Protein AF-0000000067177480 (afdb_homodimer)

Secondary structure (DSSP, 8-state):
--EEEEEEEE-----TT-HHHHHHHHHHHHHHS---SSEEEE--TTTTT-S--SSHHHHHHT-B-TT-HHHHGGGGGS-TTEEEEEEEEEEETTEEEEEEEEEETTEEEEEEE-SS--TTGGGT-B--SSSSEEEE-SS-EEEE--GGGGGSTHHHHHHHHTT-SEEEEEE-PBP----TTPPPHHHHHHHHHHHHHT-EEEEEE--SEETTEEB----EEE-TTS-EEE---TT--EEEEEEEE-S--EETTTEETTTT--GGG-GGGGS----------/--EEEEEEEE-----TT-HHHHHHHHHHHHHHS---SSEEEE--TTTTT-S--SSHHHHHHT-B-TT-HHHHGGGGGS-TTEEEEEEEEEEETTEEEEEEEEEETTEEEEEEE-SS--TTGGGT-B--SSSSEEEE-SS-EEEE--GGGGGSTHHHHHHHHTT-SEEEEEE-PBP----TTPPPHHHHHHHHHHHHHT-EEEEEE--SEETTEEB----EEE-TTS-EEE---TT--EEEEEEEE-S--EETTTEETTTT--GGG-GGGTS----------

Radius of gyration: 24.63 Å; Cα contacts (8 Å, |Δi|>4): 1461; chains: 2; bounding box: 53×72×57 Å

pLDDT: mean 94.98, std 11.61, range [26.42, 99.0]

Sequence (562 aa):
MNRKLRVSAVTPDIVIGDLDGNLARLHNALRAIEWTGPYLAVLPELATSGYVFTDIDEARALSLRADDARLTALADDVPADCVAVVGFAEVDGDTLYNSAIVIGDGKVVGTYRKAHLWAAEPEIFATGVEAGTVIDTAICRLGVAICYDNEFPELPRRLALRGAEVLALPVNWPLVDRPEGEHAPETIQAMAAARSSQLATVIADRRGTERGVRWTGGTAVIGPDGWIKATPQGDETIATAVLDLTDSKAIGDRNDALADRRPDLYRDLVESGEAATDIPDMNRKLRVSAVTPDIVIGDLDGNLARLHNALRAIEWTGPYLAVLPELATSGYVFTDIDEARALSLRADDARLTALADDVPADCVAVVGFAEVDGDTLYNSAIVIGDGKVVGTYRKAHLWAAEPEIFATGVEAGTVIDTAICRLGVAICYDNEFPELPRRLALRGAEVLALPVNWPLVDRPEGEHAPETIQAMAAARSSQLATVIADRRGTERGVRWTGGTAVIGPDGWIKATPQGDETIATAVLDLTDSKAIGDRNDALADRRPDLYRDLVESGEAATDIPD

Organism: Mycolicibacterium smegmatis (strain ATCC 700084 / mc(2)155) (NCBI:txid246196)

InterPro domains:
  IPR003010 Carbon-nitrogen hydrolase [PF00795] (6-248)
  IPR003010 Carbon-nitrogen hydrolase [PS50263] (5-245)
  IPR036526 Carbon-nitrogen hydrolase superfamily [G3DSA:3.60.110.10] (1-278)
  IPR036526 Carbon-nitrogen hydrolase superfamily [SSF56317] (3-270)
  IPR050345 Aliphatic Amidase/Beta-Ureidopropionase [PTHR43674] (3-270)

Nearest PDB structures (foldseek):
  6ypa-assembly2_C  TM=8.976E-01  e=5.513E-24  Pyrococcus horikoshii
  3iw3-assembly1_B  TM=8.798E-01  e=5.513E-24  Pyrococcus abyssi GE5
  1j31-assembly2_D  TM=8.747E-01  e=1.300E-23  Pyrococcus horikoshii OT3
  6led-assembly1_B  TM=7.949E-01  e=3.321E-20  Nitratireductor indicus C115
  6lcg-assembly1_B  TM=7.984E-01  e=5.101E-20  Nitratireductor indicus C115

Structure (mmCIF, N/CA/C/O backbone):
data_AF-0000000067177480-model_v1
#
loop_
_entity.id
_entity.type
_entity.pdbx_description
1 polymer 'Hydrolase, carbon-nitrogen family protein'
#
loop_
_atom_site.group_PDB
_atom_site.id
_atom_site.type_symbol
_atom_site.label_atom_id
_atom_site.label_alt_id
_atom_site.label_comp_id
_atom_site.label_asym_id
_atom_site.label_entity_id
_atom_site.label_seq_id
_atom_site.pdbx_PDB_ins_code
_atom_site.Cartn_x
_atom_site.Cartn_y
_atom_site.Cartn_z
_atom_site.occupancy
_atom_site.B_iso_or_equiv
_atom_site.auth_seq_id
_atom_site.auth_comp_id
_atom_site.auth_asym_id
_atom_site.auth_atom_id
_atom_site.pdbx_PDB_model_num
ATOM 1 N N . MET A 1 1 ? 25.984 11.664 -2.402 1 50.59 1 MET A N 1
ATOM 2 C CA . MET A 1 1 ? 26.297 11.68 -0.979 1 50.59 1 MET A CA 1
ATOM 3 C C . MET A 1 1 ? 25.047 11.562 -0.13 1 50.59 1 MET A C 1
ATOM 5 O O . MET A 1 1 ? 24 12.109 -0.489 1 50.59 1 MET A O 1
ATOM 9 N N . ASN A 1 2 ? 25.031 10.539 0.769 1 66.81 2 ASN A N 1
ATOM 10 C CA . ASN A 1 2 ? 23.922 10.336 1.699 1 66.81 2 ASN A CA 1
ATOM 11 C C . ASN A 1 2 ? 23.781 11.5 2.676 1 66.81 2 ASN A C 1
ATOM 13 O O . ASN A 1 2 ? 24.781 11.945 3.254 1 66.81 2 ASN A O 1
ATOM 17 N N . ARG A 1 3 ? 22.656 12.312 2.486 1 89.25 3 ARG A N 1
ATOM 18 C CA . ARG A 1 3 ? 22.344 13.391 3.414 1 89.25 3 ARG A CA 1
ATOM 19 C C . ARG A 1 3 ? 21.5 12.883 4.578 1 89.25 3 ARG A C 1
ATOM 21 O O . ARG A 1 3 ? 20.656 11.992 4.398 1 89.25 3 ARG A O 1
ATOM 28 N N . LYS A 1 4 ? 21.922 13.391 5.762 1 94.81 4 LYS A N 1
ATOM 29 C CA . LYS A 1 4 ? 21.141 13.047 6.949 1 94.81 4 LYS A CA 1
ATOM 30 C C . LYS A 1 4 ? 20.141 14.148 7.285 1 94.81 4 LYS A C 1
ATOM 32 O O . LYS A 1 4 ? 20.438 15.336 7.129 1 94.81 4 LYS A O 1
ATOM 37 N N . LEU A 1 5 ? 19 13.758 7.688 1 97.31 5 LEU A N 1
ATOM 38 C CA . LEU A 1 5 ? 17.953 14.68 8.086 1 97.31 5 LEU A CA 1
ATOM 39 C C . LEU A 1 5 ? 17.297 14.234 9.383 1 97.31 5 LEU A C 1
ATOM 41 O O . LEU A 1 5 ? 16.797 13.109 9.477 1 97.31 5 LEU A O 1
ATOM 45 N N . ARG A 1 6 ? 17.406 15.055 10.391 1 97.75 6 ARG A N 1
ATOM 46 C CA . ARG A 1 6 ? 16.641 14.789 11.602 1 97.75 6 ARG A CA 1
ATOM 47 C C . ARG A 1 6 ? 15.18 15.172 11.43 1 97.75 6 ARG A C 1
ATOM 49 O O . ARG A 1 6 ? 14.875 16.234 10.875 1 97.75 6 ARG A O 1
ATOM 56 N N . VAL A 1 7 ? 14.281 14.273 11.82 1 98.56 7 VAL A N 1
ATOM 57 C CA . VAL A 1 7 ? 12.859 14.539 11.688 1 98.56 7 VAL A CA 1
ATOM 58 C C . VAL A 1 7 ? 12.141 14.242 13 1 98.56 7 VAL A C 1
ATOM 60 O O . VAL A 1 7 ? 12.547 13.344 13.742 1 98.56 7 VAL A O 1
ATOM 63 N N . SER A 1 8 ? 11.109 15 13.266 1 98.56 8 SER A N 1
ATOM 64 C CA . SER A 1 8 ? 10.25 14.75 14.422 1 98.56 8 SER A CA 1
ATOM 65 C C . SER A 1 8 ? 8.781 14.852 14.055 1 98.56 8 SER A C 1
ATOM 67 O O . SER A 1 8 ? 8.383 15.75 13.305 1 98.56 8 SER A O 1
ATOM 69 N N . ALA A 1 9 ? 7.988 13.922 14.469 1 98.81 9 ALA A N 1
ATOM 70 C CA . ALA A 1 9 ? 6.539 14.062 14.57 1 98.81 9 ALA A CA 1
ATOM 71 C C . ALA A 1 9 ? 6.137 14.531 15.969 1 98.81 9 ALA A C 1
ATOM 73 O O . ALA A 1 9 ? 6.418 13.859 16.969 1 98.81 9 ALA A O 1
ATOM 74 N N . VAL A 1 10 ? 5.512 15.688 16.031 1 97.81 10 VAL A N 1
ATOM 75 C CA . VAL A 1 10 ? 5.176 16.328 17.297 1 97.81 10 VAL A CA 1
ATOM 76 C C . VAL A 1 10 ? 3.66 16.422 17.453 1 97.81 10 VAL A C 1
ATOM 78 O O . VAL A 1 10 ? 2.969 16.922 16.562 1 97.81 10 VAL A O 1
ATOM 81 N N . THR A 1 11 ? 3.156 15.953 18.547 1 97 11 THR A N 1
ATOM 82 C CA . THR A 1 11 ? 1.706 15.867 18.688 1 97 11 THR A CA 1
ATOM 83 C C . THR A 1 11 ? 1.239 16.578 19.953 1 97 11 THR A C 1
ATOM 85 O O . THR A 1 11 ? 0.874 15.93 20.938 1 97 11 THR A O 1
ATOM 88 N N . PRO A 1 12 ? 1.164 17.859 19.953 1 96.94 12 PRO A N 1
ATOM 89 C CA . PRO A 1 12 ? 0.61 18.594 21.094 1 96.94 12 PRO A CA 1
ATOM 90 C C . PRO A 1 12 ? -0.868 18.281 21.328 1 96.94 12 PRO A C 1
ATOM 92 O O . PRO A 1 12 ? -1.521 17.688 20.484 1 96.94 12 PRO A O 1
ATOM 95 N N . ASP A 1 13 ? -1.329 18.734 22.516 1 96.75 13 ASP A N 1
ATOM 96 C CA . ASP A 1 13 ? -2.766 18.641 22.766 1 96.75 13 ASP A CA 1
ATOM 97 C C . ASP A 1 13 ? -3.533 19.609 21.859 1 96.75 13 ASP A C 1
ATOM 99 O O . ASP A 1 13 ? -3.094 20.734 21.641 1 96.75 13 ASP A O 1
ATOM 103 N N . ILE A 1 14 ? -4.578 19.156 21.312 1 98.31 14 ILE A N 1
ATOM 104 C CA . ILE A 1 14 ? -5.465 19.969 20.484 1 98.31 14 ILE A CA 1
ATOM 105 C C . ILE A 1 14 ? -6.871 19.953 21.078 1 98.31 14 ILE A C 1
ATOM 107 O O . ILE A 1 14 ? -7.418 18.906 21.391 1 98.31 14 ILE A O 1
ATOM 111 N N . VAL A 1 15 ? -7.422 21.156 21.25 1 98.44 15 VAL A N 1
ATOM 112 C CA . VAL A 1 15 ? -8.734 21.297 21.875 1 98.44 15 VAL A CA 1
ATOM 113 C C . VAL A 1 15 ? -9.711 21.922 20.875 1 98.44 15 VAL A C 1
ATOM 115 O O . VAL A 1 15 ? -9.531 23.062 20.453 1 98.44 15 VAL A O 1
ATOM 118 N N . ILE A 1 16 ? -10.742 21.172 20.516 1 98.5 16 ILE A N 1
ATOM 119 C CA . ILE A 1 16 ? -11.742 21.656 19.562 1 98.5 16 ILE A CA 1
ATOM 120 C C . ILE A 1 16 ? -12.375 22.938 20.078 1 98.5 16 ILE A C 1
ATOM 122 O O . ILE A 1 16 ? -12.766 23.016 21.25 1 98.5 16 ILE A O 1
ATOM 126 N N . GLY A 1 17 ? -12.367 23.938 19.219 1 97 17 GLY A N 1
ATOM 127 C CA . GLY A 1 17 ? -13.047 25.172 19.547 1 97 17 GLY A CA 1
ATOM 128 C C . GLY A 1 17 ? -12.125 26.219 20.156 1 97 17 GLY A C 1
ATOM 129 O O . GLY A 1 17 ? -12.508 27.375 20.328 1 97 17 GLY A O 1
ATOM 130 N N . ASP A 1 18 ? -10.945 25.859 20.469 1 98.44 18 ASP A N 1
ATOM 131 C CA . ASP A 1 18 ? -10.016 26.734 21.172 1 98.44 18 ASP A CA 1
ATOM 132 C C . ASP A 1 18 ? -8.898 27.188 20.234 1 98.44 18 ASP A C 1
ATOM 134 O O . ASP A 1 18 ? -7.723 26.891 20.469 1 98.44 18 ASP A O 1
ATOM 138 N N . LEU A 1 19 ? -9.234 28.016 19.266 1 98.75 19 LEU A N 1
ATOM 139 C CA . LEU A 1 19 ? -8.297 28.469 18.25 1 98.75 19 LEU A CA 1
ATOM 140 C C . LEU A 1 19 ? -7.07 29.109 18.875 1 98.75 19 LEU A C 1
ATOM 142 O O . LEU A 1 19 ? -5.938 28.703 18.609 1 98.75 19 LEU A O 1
ATOM 146 N N . ASP A 1 20 ? -7.293 30.078 19.75 1 98.69 20 ASP A N 1
ATOM 147 C CA . ASP A 1 20 ? -6.184 30.797 20.359 1 98.69 20 ASP A CA 1
ATOM 148 C C . ASP A 1 20 ? -5.32 29.875 21.219 1 98.69 20 ASP A C 1
ATOM 150 O O . ASP A 1 20 ? -4.09 29.938 21.172 1 98.69 20 ASP A O 1
ATOM 154 N N . GLY A 1 21 ? -5.957 29.047 21.984 1 98.81 21 GLY A N 1
ATOM 155 C CA . GLY A 1 21 ? -5.223 28.094 22.797 1 98.81 21 GLY A CA 1
ATOM 156 C C . GLY A 1 21 ? -4.414 27.109 21.969 1 98.81 21 GLY A C 1
ATOM 157 O O . GLY A 1 21 ? -3.283 26.781 22.328 1 98.81 21 GLY A O 1
ATOM 158 N N . ASN A 1 22 ? -4.988 26.609 20.922 1 98.88 22 ASN A N 1
ATOM 159 C CA . ASN A 1 22 ? -4.273 25.688 20.047 1 98.88 22 ASN A CA 1
ATOM 160 C C . ASN A 1 22 ? -3.064 26.359 19.391 1 98.88 22 ASN A C 1
ATOM 162 O O . ASN A 1 22 ? -1.988 25.766 19.312 1 98.88 22 ASN A O 1
ATOM 166 N N . LEU A 1 23 ? -3.232 27.594 18.938 1 98.88 23 LEU A N 1
ATOM 167 C CA . LEU A 1 23 ? -2.102 28.328 18.375 1 98.88 23 LEU A CA 1
ATOM 168 C C . LEU A 1 23 ? -0.987 28.484 19.406 1 98.88 23 LEU A C 1
ATOM 170 O O . LEU A 1 23 ? 0.191 28.312 19.078 1 98.88 23 LEU A O 1
ATOM 174 N N . ALA A 1 24 ? -1.373 28.781 20.594 1 98.81 24 ALA A N 1
ATOM 175 C CA . ALA A 1 24 ? -0.384 28.891 21.672 1 98.81 24 ALA A CA 1
ATOM 176 C C . ALA A 1 24 ? 0.338 27.562 21.891 1 98.81 24 ALA A C 1
ATOM 178 O O . ALA A 1 24 ? 1.561 27.547 22.047 1 98.81 24 ALA A O 1
ATOM 179 N N . ARG A 1 25 ? -0.36 26.484 21.906 1 98.69 25 ARG A N 1
ATOM 180 C CA . ARG A 1 25 ? 0.229 25.156 22.109 1 98.69 25 ARG A CA 1
ATOM 181 C C . ARG A 1 25 ? 1.143 24.797 20.953 1 98.69 25 ARG A C 1
ATOM 183 O O . ARG A 1 25 ? 2.158 24.125 21.141 1 98.69 25 ARG A O 1
ATOM 190 N N . LEU A 1 26 ? 0.777 25.234 19.766 1 98.75 26 LEU A N 1
ATOM 191 C CA . LEU A 1 26 ? 1.632 25 18.594 1 98.75 26 LEU A CA 1
ATOM 192 C C . LEU A 1 26 ? 2.939 25.781 18.734 1 98.75 26 LEU A C 1
ATOM 194 O O . LEU A 1 26 ? 4.016 25.234 18.484 1 98.75 26 LEU A O 1
ATOM 198 N N . HIS A 1 27 ? 2.809 27.047 19.125 1 98.75 27 HIS A N 1
ATOM 199 C CA . HIS A 1 27 ? 4.016 27.828 19.391 1 98.75 27 HIS A CA 1
ATOM 200 C C . HIS A 1 27 ? 4.902 27.125 20.422 1 98.75 27 HIS A C 1
ATOM 202 O O . HIS A 1 27 ? 6.105 26.969 20.203 1 98.75 27 HIS A O 1
ATOM 208 N N . ASN A 1 28 ? 4.297 26.719 21.5 1 98.5 28 ASN A N 1
ATOM 209 C CA . ASN A 1 28 ? 5.039 26.062 22.578 1 98.5 28 ASN A CA 1
ATOM 210 C C . ASN A 1 28 ? 5.703 24.781 22.094 1 98.5 28 ASN A C 1
ATOM 212 O O . ASN A 1 28 ? 6.852 24.5 22.438 1 98.5 28 ASN A O 1
ATOM 216 N N . ALA A 1 29 ? 5.027 23.969 21.344 1 98.19 29 ALA A N 1
ATOM 217 C CA . ALA A 1 29 ? 5.559 22.719 20.812 1 98.19 29 ALA A CA 1
ATOM 218 C C . ALA A 1 29 ? 6.777 22.969 19.922 1 98.19 29 ALA A C 1
ATOM 220 O O . ALA A 1 29 ? 7.789 22.266 20.047 1 98.19 29 ALA A O 1
ATOM 221 N N . LEU A 1 30 ? 6.668 23.938 19.047 1 98.06 30 LEU A N 1
ATOM 222 C CA . LEU A 1 30 ? 7.77 24.25 18.141 1 98.06 30 LEU A CA 1
ATOM 223 C C . LEU A 1 30 ? 8.969 24.797 18.922 1 98.06 30 LEU A C 1
ATOM 225 O O . LEU A 1 30 ? 10.109 24.438 18.625 1 98.06 30 LEU A O 1
ATOM 229 N N . ARG A 1 31 ? 8.688 25.625 19.922 1 97.44 31 ARG A N 1
ATOM 230 C CA . ARG A 1 31 ? 9.758 26.219 20.719 1 97.44 31 ARG A CA 1
ATOM 231 C C . ARG A 1 31 ? 10.469 25.156 21.547 1 97.44 31 ARG A C 1
ATOM 233 O O . ARG A 1 31 ? 11.648 25.297 21.875 1 97.44 31 ARG A O 1
ATOM 240 N N . ALA A 1 32 ? 9.766 24.109 21.891 1 96.25 32 ALA A N 1
ATOM 241 C CA . ALA A 1 32 ? 10.312 23.062 22.75 1 96.25 32 ALA A CA 1
ATOM 242 C C . ALA A 1 32 ? 11.25 22.141 21.969 1 96.25 32 ALA A C 1
ATOM 244 O O . ALA A 1 32 ? 12 21.359 22.562 1 96.25 32 ALA A O 1
ATOM 245 N N . ILE A 1 33 ? 11.164 22.141 20.641 1 96.19 33 ILE A N 1
ATOM 246 C CA . ILE A 1 33 ? 12.055 21.344 19.812 1 96.19 33 ILE A CA 1
ATOM 247 C C . ILE A 1 33 ? 13.484 21.859 19.938 1 96.19 33 ILE A C 1
ATOM 249 O O . ILE A 1 33 ? 13.711 23.078 19.875 1 96.19 33 ILE A O 1
ATOM 253 N N . GLU A 1 34 ? 14.477 20.984 20.203 1 94.38 34 GLU A N 1
ATOM 254 C CA . GLU A 1 34 ? 15.891 21.344 20.094 1 94.38 34 GLU A CA 1
ATOM 255 C C . GLU A 1 34 ? 16.359 21.281 18.641 1 94.38 34 GLU A C 1
ATOM 257 O O . GLU A 1 34 ? 16.953 20.281 18.219 1 94.38 34 GLU A O 1
ATOM 262 N N . TRP A 1 35 ? 16.172 22.406 18.062 1 94.06 35 TRP A N 1
ATOM 263 C CA . TRP A 1 35 ? 16.469 22.484 16.625 1 94.06 35 TRP A CA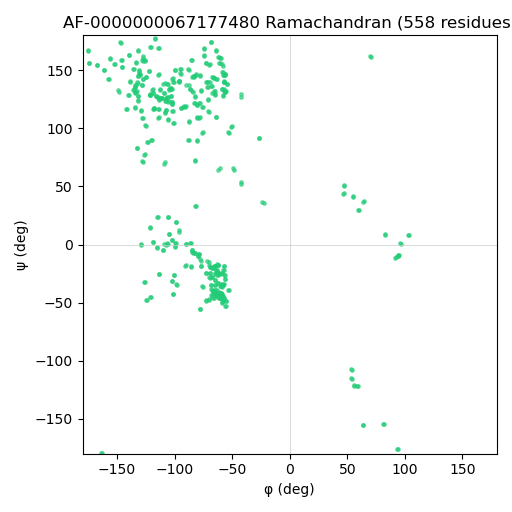 1
ATOM 264 C C . TRP A 1 35 ? 17.969 22.391 16.375 1 94.06 35 TRP A C 1
ATOM 266 O O . TRP A 1 35 ? 18.75 23.172 16.922 1 94.06 35 TRP A O 1
ATOM 276 N N . THR A 1 36 ? 18.516 21.359 15.727 1 88.94 36 THR A N 1
ATOM 277 C CA . THR A 1 36 ? 19.875 21.234 15.211 1 88.94 36 THR A CA 1
ATOM 278 C C . THR A 1 36 ? 19.859 20.922 13.719 1 88.94 36 THR A C 1
ATOM 280 O O . THR A 1 36 ? 19.688 19.766 13.32 1 88.94 36 THR A O 1
ATOM 283 N N . GLY A 1 37 ? 19.828 21.875 12.891 1 78.62 37 GLY A N 1
ATOM 284 C CA . GLY A 1 37 ? 19.609 21.734 11.461 1 78.62 37 GLY A CA 1
ATOM 285 C C . GLY A 1 37 ? 20.641 20.859 10.781 1 78.62 37 GLY A C 1
ATOM 286 O O . GLY A 1 37 ? 21.75 20.719 11.281 1 78.62 37 GLY A O 1
ATOM 287 N N . PRO A 1 38 ? 20.078 20.375 9.703 1 93.62 38 PRO A N 1
ATOM 288 C CA . PRO A 1 38 ? 18.766 20.391 9.062 1 93.62 38 PRO A CA 1
ATOM 289 C C . PRO A 1 38 ? 17.719 19.594 9.82 1 93.62 38 PRO A C 1
ATOM 291 O O . PRO A 1 38 ? 18.016 18.531 10.367 1 93.62 38 PRO A O 1
ATOM 294 N N . TYR A 1 39 ? 16.469 20.062 9.922 1 97.19 39 TYR A N 1
ATOM 295 C CA . TYR A 1 39 ? 15.461 19.469 10.789 1 97.19 39 TYR A CA 1
ATOM 296 C C . TYR A 1 39 ? 14.07 19.641 10.195 1 97.19 39 TYR A C 1
ATOM 298 O O . TYR A 1 39 ? 13.742 20.703 9.664 1 97.19 39 TYR A O 1
ATOM 306 N N . LEU A 1 40 ? 13.266 18.516 10.172 1 98.75 40 LEU A N 1
ATOM 307 C CA . LEU A 1 40 ? 11.859 18.547 9.797 1 98.75 40 LEU A CA 1
ATOM 308 C C . LEU A 1 40 ? 10.969 18.203 10.992 1 98.75 40 LEU A C 1
ATOM 310 O O . LEU A 1 40 ? 11.164 17.172 11.641 1 98.75 40 LEU A O 1
ATOM 314 N N . ALA A 1 41 ? 10.047 19.078 11.312 1 98.88 41 ALA A N 1
ATOM 315 C CA . ALA A 1 41 ? 9 18.781 12.289 1 98.88 41 ALA A CA 1
ATOM 316 C C . ALA A 1 41 ? 7.629 18.719 11.617 1 98.88 41 ALA A C 1
ATOM 318 O O . ALA A 1 41 ? 7.289 19.578 10.797 1 98.88 41 ALA A O 1
ATOM 319 N N . VAL A 1 42 ? 6.867 17.703 11.914 1 98.94 42 VAL A N 1
ATOM 320 C CA . VAL A 1 42 ? 5.512 17.547 11.398 1 98.94 42 VAL A CA 1
ATOM 321 C C . VAL A 1 42 ? 4.516 17.531 12.555 1 98.94 42 VAL A C 1
ATOM 323 O O . VAL A 1 42 ? 4.734 16.859 13.562 1 98.94 42 VAL A O 1
ATOM 326 N N . LEU A 1 43 ? 3.492 18.312 12.477 1 98.94 43 LEU A N 1
ATOM 327 C CA . LEU A 1 43 ? 2.42 18.391 13.469 1 98.94 43 LEU A CA 1
ATOM 328 C C . LEU A 1 43 ? 1.106 17.891 12.875 1 98.94 43 LEU A C 1
ATOM 330 O O . LEU A 1 43 ? 0.994 17.703 11.664 1 98.94 43 LEU A O 1
ATOM 334 N N . PRO A 1 44 ? 0.039 17.672 13.656 1 98.88 44 PRO A N 1
ATOM 335 C CA . PRO A 1 44 ? -1.153 16.938 13.227 1 98.88 44 PRO A CA 1
ATOM 336 C C . PRO A 1 44 ? -2.039 17.75 12.281 1 98.88 44 PRO A C 1
ATOM 338 O O . PRO A 1 44 ? -1.885 18.969 12.18 1 98.88 44 PRO A O 1
ATOM 341 N N . GLU A 1 45 ? -2.906 17.016 11.602 1 98.94 45 GLU A N 1
ATOM 342 C CA . GLU A 1 45 ? -4.02 17.531 10.812 1 98.94 45 GLU A CA 1
ATOM 343 C C . GLU A 1 45 ? -4.945 18.391 11.672 1 98.94 45 GLU A C 1
ATOM 345 O O . GLU A 1 45 ? -5.262 18.031 12.805 1 98.94 45 GLU A O 1
ATOM 350 N N . LEU A 1 46 ? -5.297 19.594 11.133 1 98.94 46 LEU A N 1
ATOM 351 C CA . LEU A 1 46 ? -6.258 20.484 11.773 1 98.94 46 LEU A CA 1
ATOM 352 C C . LEU A 1 46 ? -5.832 20.797 13.203 1 98.94 46 LEU A C 1
ATOM 354 O O . LEU A 1 46 ? -6.672 20.875 14.102 1 98.94 46 LEU A O 1
ATOM 358 N N . ALA A 1 47 ? -4.613 21.016 13.352 1 98.88 47 ALA A N 1
ATOM 359 C CA . ALA A 1 47 ? -4.004 21.234 14.664 1 98.88 47 ALA A CA 1
ATOM 360 C C . ALA A 1 47 ? -4.449 22.562 15.258 1 98.88 47 ALA A C 1
ATOM 362 O O . ALA A 1 47 ? -4.363 22.766 16.469 1 98.88 47 ALA A O 1
ATOM 363 N N . THR A 1 48 ? -4.961 23.5 14.461 1 98.81 48 THR A N 1
ATOM 364 C CA . THR A 1 48 ? -5.348 24.828 14.953 1 98.81 48 THR A CA 1
ATOM 365 C C . THR A 1 48 ? -6.77 24.797 15.508 1 98.81 48 THR A C 1
ATOM 367 O O . THR A 1 48 ? -7.168 25.688 16.25 1 98.81 48 THR A O 1
ATOM 370 N N . SER A 1 49 ? -7.535 23.797 15.133 1 98.75 49 SER A N 1
ATOM 371 C CA . SER A 1 49 ? -8.969 23.922 15.383 1 98.75 49 SER A CA 1
ATOM 372 C C . SER A 1 49 ? -9.492 22.719 16.156 1 98.75 49 SER A C 1
ATOM 374 O O . SER A 1 49 ? -10.477 22.828 16.891 1 98.75 49 SER A O 1
ATOM 376 N N . GLY A 1 50 ? -8.953 21.609 15.969 1 98.56 50 GLY A N 1
ATOM 377 C CA . GLY A 1 50 ? -9.625 20.359 16.234 1 98.56 50 GLY A CA 1
ATOM 378 C C . GLY A 1 50 ? -10.336 19.781 15.023 1 98.56 50 GLY A C 1
ATOM 379 O O . GLY A 1 50 ? -10.312 20.391 13.945 1 98.56 50 GLY A O 1
ATOM 380 N N . TYR A 1 51 ? -11.031 18.719 15.18 1 98.62 51 TYR A N 1
ATOM 381 C CA . TYR A 1 51 ? -11.477 17.953 14.016 1 98.62 51 TYR A CA 1
ATOM 382 C C . TYR A 1 51 ? -12.992 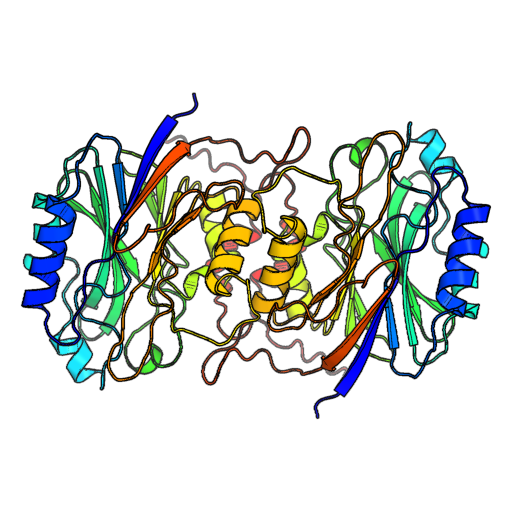17.781 14.023 1 98.62 51 TYR A C 1
ATOM 384 O O . TYR A 1 51 ? -13.656 18 13.016 1 98.62 51 TYR A O 1
ATOM 392 N N . VAL A 1 52 ? -13.602 17.391 15.094 1 98.44 52 VAL A N 1
ATOM 393 C CA . VAL A 1 52 ? -14.992 16.938 15.141 1 98.44 52 VAL A CA 1
ATOM 394 C C . VAL A 1 52 ? -15.914 18.156 15.211 1 98.44 52 VAL A C 1
ATOM 396 O O . VAL A 1 52 ? -16.578 18.375 16.219 1 98.44 52 VAL A O 1
ATOM 399 N N . PHE A 1 53 ? -16.016 18.828 14.141 1 98.69 53 PHE A N 1
ATOM 400 C CA . PHE A 1 53 ? -16.875 20 14.055 1 98.69 53 PHE A CA 1
ATOM 401 C C . PHE A 1 53 ? -18.344 19.609 14.172 1 98.69 53 PHE A C 1
ATOM 403 O O . PHE A 1 53 ? -18.766 18.578 13.625 1 98.69 53 PHE A O 1
ATOM 410 N N . THR A 1 54 ? -19.109 20.438 14.805 1 98.12 54 THR A N 1
ATOM 411 C CA . THR A 1 54 ? -20.547 20.203 14.875 1 98.12 54 THR A CA 1
ATOM 412 C C . THR A 1 54 ? -21.219 20.562 13.555 1 98.12 54 THR A C 1
ATOM 414 O O . THR A 1 54 ? -22.219 19.953 13.18 1 98.12 54 THR A O 1
ATOM 417 N N . ASP A 1 55 ? -20.766 21.562 12.906 1 98.12 55 ASP A N 1
ATOM 418 C CA . ASP A 1 55 ? -21.281 22 11.617 1 98.12 55 ASP A CA 1
ATOM 419 C C . ASP A 1 55 ? -20.297 22.953 10.93 1 98.12 55 ASP A C 1
ATOM 421 O O . ASP A 1 55 ? -19.219 23.219 11.453 1 98.12 55 ASP A O 1
ATOM 425 N N . ILE A 1 56 ? -20.688 23.422 9.75 1 98.56 56 ILE A N 1
ATOM 426 C CA . ILE A 1 56 ? -19.812 24.234 8.922 1 98.56 56 ILE A CA 1
ATOM 427 C C . ILE A 1 56 ? -19.609 25.594 9.578 1 98.56 56 ILE A C 1
ATOM 429 O O . ILE A 1 56 ? -18.562 26.219 9.406 1 98.56 56 ILE A O 1
ATOM 433 N N . ASP A 1 57 ? -20.547 26.094 10.352 1 98.5 57 ASP A N 1
ATOM 434 C CA . ASP A 1 57 ? -20.422 27.391 11.016 1 98.5 57 ASP A CA 1
ATOM 435 C C . ASP A 1 57 ? -19.328 27.344 12.094 1 98.5 57 ASP A C 1
ATOM 437 O O . ASP A 1 57 ? -18.547 28.281 12.219 1 98.5 57 ASP A O 1
ATOM 441 N N . GLU A 1 58 ? -19.344 26.281 12.844 1 98.75 58 GLU A N 1
ATOM 442 C CA . GLU A 1 58 ? -18.266 26.125 13.82 1 98.75 58 GLU A CA 1
ATOM 443 C C . GLU A 1 58 ? -16.906 26.062 13.141 1 98.75 58 GLU A C 1
ATOM 445 O O . GLU A 1 58 ? -15.953 26.719 13.578 1 98.75 58 GLU A O 1
ATOM 450 N N . ALA A 1 59 ? -16.812 25.266 12.07 1 98.88 59 ALA A N 1
ATOM 451 C CA . ALA A 1 59 ? -15.562 25.156 11.336 1 98.88 59 ALA A CA 1
ATOM 452 C C . ALA A 1 59 ? -15.102 26.516 10.82 1 98.88 59 ALA A C 1
ATOM 454 O O . ALA A 1 59 ? -13.93 26.875 10.938 1 98.88 59 ALA A O 1
ATOM 455 N N . ARG A 1 60 ? -16 27.234 10.305 1 98.81 60 ARG A N 1
ATOM 456 C CA . ARG A 1 60 ? -15.688 28.547 9.75 1 98.81 60 ARG A CA 1
ATOM 457 C C . ARG A 1 60 ? -15.148 29.469 10.836 1 98.81 60 ARG A C 1
ATOM 459 O O . ARG A 1 60 ? -14.188 30.219 10.602 1 98.81 60 ARG A O 1
ATOM 466 N N . ALA A 1 61 ? -15.742 29.438 11.977 1 98.69 61 ALA A N 1
ATOM 467 C CA . ALA A 1 61 ? -15.352 30.297 13.086 1 98.69 61 ALA A CA 1
ATOM 468 C C . ALA A 1 61 ? -13.938 29.984 13.562 1 98.69 61 ALA A C 1
ATOM 470 O O . ALA A 1 61 ? -13.273 30.828 14.18 1 98.69 61 ALA A O 1
ATOM 471 N N . LEU A 1 62 ? -13.492 28.797 13.266 1 98.81 62 LEU A N 1
ATOM 472 C CA . LEU A 1 62 ? -12.195 28.344 13.75 1 98.81 62 LEU A CA 1
ATOM 473 C C . LEU A 1 62 ? -11.164 28.344 12.625 1 98.81 62 LEU A C 1
ATOM 475 O O . LEU A 1 62 ? -10.023 27.891 12.828 1 98.81 62 LEU A O 1
ATOM 479 N N . SER A 1 63 ? -11.523 28.734 11.445 1 98.88 63 SER A N 1
ATOM 480 C CA . SER A 1 63 ? -10.664 28.672 10.273 1 98.88 63 SER A CA 1
ATOM 481 C C . SER A 1 63 ? -9.828 29.938 10.125 1 98.88 63 SER A C 1
ATOM 483 O O . SER A 1 63 ? -10.203 31 10.641 1 98.88 63 SER A O 1
ATOM 485 N N . LEU A 1 64 ? -8.742 29.766 9.562 1 98.94 64 LEU A N 1
ATOM 486 C CA . LEU A 1 64 ? -7.816 30.859 9.258 1 98.94 64 LEU A CA 1
ATOM 487 C C . LEU A 1 64 ? -7.516 30.922 7.766 1 98.94 64 LEU A C 1
ATOM 489 O O . LEU A 1 64 ? -7.492 29.891 7.094 1 98.94 64 LEU A O 1
ATOM 493 N N . ARG A 1 65 ? -7.27 32.125 7.316 1 98.75 65 ARG A N 1
ATOM 494 C CA . ARG A 1 65 ? -6.672 32.219 5.988 1 98.75 65 ARG A CA 1
ATOM 495 C C . ARG A 1 65 ? -5.23 31.719 6 1 98.75 65 ARG A C 1
ATOM 497 O O . ARG A 1 65 ? -4.547 31.797 7.023 1 98.75 65 ARG A O 1
ATOM 504 N N . ALA A 1 66 ? -4.793 31.281 4.84 1 98.25 66 ALA A N 1
ATOM 505 C CA . ALA A 1 66 ? -3.432 30.766 4.758 1 98.25 66 ALA A CA 1
ATOM 506 C C . ALA A 1 66 ? -2.408 31.844 5.086 1 98.25 66 ALA A C 1
ATOM 508 O O . ALA A 1 66 ? -1.301 31.547 5.539 1 98.25 66 ALA A O 1
ATOM 509 N N . ASP A 1 67 ? -2.793 33.094 4.902 1 97.81 67 ASP A N 1
ATOM 510 C CA . ASP A 1 67 ? -1.874 34.219 5.164 1 97.81 67 ASP A CA 1
ATOM 511 C C . ASP A 1 67 ? -2.227 34.938 6.465 1 97.81 67 ASP A C 1
ATOM 513 O O . ASP A 1 67 ? -1.75 36.031 6.723 1 97.81 67 ASP A O 1
ATOM 517 N N . ASP A 1 68 ? -3.145 34.344 7.227 1 98.56 68 ASP A N 1
ATOM 518 C CA . ASP A 1 68 ? -3.479 34.938 8.523 1 98.56 68 ASP A CA 1
ATOM 519 C C . ASP A 1 68 ? -2.229 35.094 9.383 1 98.56 68 ASP A C 1
ATOM 521 O O . ASP A 1 68 ? -1.437 34.188 9.539 1 98.56 68 ASP A O 1
ATOM 525 N N . ALA A 1 69 ? -2.031 36.281 9.969 1 98.5 69 ALA A N 1
ATOM 526 C CA . ALA A 1 69 ? -0.83 36.625 10.727 1 98.5 69 ALA A CA 1
ATOM 527 C C . ALA A 1 69 ? -0.637 35.688 11.914 1 98.5 69 ALA A C 1
ATOM 529 O O . ALA A 1 69 ? 0.496 35.375 12.289 1 98.5 69 ALA A O 1
ATOM 530 N N . ARG A 1 70 ? -1.695 35.281 12.531 1 98.62 70 ARG A N 1
ATOM 531 C CA . ARG A 1 70 ? -1.6 34.344 13.664 1 98.62 70 ARG A CA 1
ATOM 532 C C . ARG A 1 70 ? -0.984 33.031 13.242 1 98.62 70 ARG A C 1
ATOM 534 O O . ARG A 1 70 ? -0.204 32.438 13.992 1 98.62 70 ARG A O 1
ATOM 541 N N . LEU A 1 71 ? -1.364 32.562 12.086 1 98.62 71 LEU A N 1
ATOM 542 C CA . LEU A 1 71 ? -0.842 31.312 11.555 1 98.62 71 LEU A CA 1
ATOM 543 C C . LEU A 1 71 ? 0.602 31.469 11.094 1 98.62 71 LEU A C 1
ATOM 545 O O . LEU A 1 71 ? 1.472 30.688 11.469 1 98.62 71 LEU A O 1
ATOM 549 N N . THR A 1 72 ? 0.878 32.531 10.32 1 98.44 72 THR A N 1
ATOM 550 C CA . THR A 1 72 ? 2.205 32.688 9.742 1 98.44 72 THR A CA 1
ATOM 551 C C . THR A 1 72 ? 3.229 33.031 10.82 1 98.44 72 THR A C 1
ATOM 553 O O . THR A 1 72 ? 4.426 32.812 10.641 1 98.44 72 THR A O 1
ATOM 556 N N . ALA A 1 73 ? 2.789 33.469 11.969 1 98.56 73 ALA A N 1
ATOM 557 C CA . ALA A 1 73 ? 3.676 33.812 13.086 1 98.56 73 ALA A CA 1
ATOM 558 C C . ALA A 1 73 ? 4.348 32.531 13.625 1 98.56 73 ALA A C 1
ATOM 560 O O . ALA A 1 73 ? 5.34 32.625 14.359 1 98.56 73 ALA A O 1
ATOM 561 N N . LEU A 1 74 ? 3.785 31.406 13.344 1 98.75 74 LEU A N 1
ATOM 562 C CA . LEU A 1 74 ? 4.434 30.156 13.742 1 98.75 74 LEU A CA 1
ATOM 563 C C . LEU A 1 74 ? 5.844 30.078 13.156 1 98.75 74 LEU A C 1
ATOM 565 O O . LEU A 1 74 ? 6.703 29.375 13.703 1 98.75 74 LEU A O 1
ATOM 569 N N . ALA A 1 75 ? 6.086 30.734 12.07 1 98.5 75 ALA A N 1
ATOM 570 C CA . ALA A 1 75 ? 7.391 30.734 11.414 1 98.5 75 ALA A CA 1
ATOM 571 C C . ALA A 1 75 ? 8.469 31.297 12.328 1 98.5 75 ALA A C 1
ATOM 573 O O . ALA A 1 75 ? 9.648 30.969 12.195 1 98.5 75 ALA A O 1
ATOM 574 N N . ASP A 1 76 ? 8.062 32.125 13.266 1 97.88 76 ASP A N 1
ATOM 575 C CA . ASP A 1 76 ? 8.992 32.75 14.203 1 97.88 76 ASP A CA 1
ATOM 576 C C . ASP A 1 76 ? 9.648 31.688 15.094 1 97.88 76 ASP A C 1
ATOM 578 O O . ASP A 1 76 ? 10.695 31.938 15.695 1 97.88 76 ASP A O 1
ATOM 582 N N . ASP A 1 77 ? 9.055 30.547 15.188 1 98.12 77 ASP A N 1
ATOM 583 C CA . ASP A 1 77 ? 9.531 29.516 16.109 1 98.12 77 ASP A CA 1
ATOM 584 C C . ASP A 1 77 ? 10.32 28.438 15.359 1 98.12 77 ASP A C 1
ATOM 586 O O . ASP A 1 77 ? 10.688 27.422 15.938 1 98.12 77 ASP A O 1
ATOM 590 N N . VAL A 1 78 ? 10.555 28.578 14.023 1 97.94 78 VAL A N 1
ATOM 591 C CA . VAL A 1 78 ? 11.25 27.594 13.188 1 97.94 78 VAL A CA 1
ATOM 592 C C . VAL A 1 78 ? 12.516 28.234 12.609 1 97.94 78 VAL A C 1
ATOM 594 O O . VAL A 1 78 ? 12.438 29.188 11.836 1 97.94 78 VAL A O 1
ATOM 597 N N . PRO A 1 79 ? 13.664 27.75 12.938 1 96.31 79 PRO A N 1
ATOM 598 C CA . PRO A 1 79 ? 14.906 28.312 12.398 1 96.31 79 PRO A CA 1
ATOM 599 C C . PRO A 1 79 ? 14.961 28.234 10.867 1 96.31 79 PRO A C 1
ATOM 601 O O . PRO A 1 79 ? 14.32 27.375 10.266 1 96.31 79 PRO A O 1
ATOM 604 N N . ALA A 1 80 ? 15.789 29.016 10.242 1 89.94 80 ALA A N 1
ATOM 605 C CA . ALA A 1 80 ? 15.859 29.188 8.797 1 89.94 80 ALA A CA 1
ATOM 606 C C . ALA A 1 80 ? 16.281 27.891 8.109 1 89.94 80 ALA A C 1
ATOM 608 O O . ALA A 1 80 ? 15.867 27.609 6.977 1 89.94 80 ALA A O 1
ATOM 609 N N . ASP A 1 81 ? 17.047 27.094 8.758 1 92.25 81 ASP A N 1
ATOM 610 C CA . ASP A 1 81 ? 17.531 25.859 8.141 1 92.25 81 ASP A CA 1
ATOM 611 C C . ASP A 1 81 ? 16.703 24.656 8.586 1 92.25 81 ASP A C 1
ATOM 613 O O . ASP A 1 81 ? 17.172 23.531 8.539 1 92.25 81 ASP A O 1
ATOM 617 N N . CYS A 1 82 ? 15.531 24.922 9.07 1 97.81 82 CYS A N 1
ATOM 618 C CA . CYS A 1 82 ? 14.586 23.906 9.492 1 97.81 82 CYS A CA 1
ATOM 619 C C . CYS A 1 82 ? 13.227 24.109 8.836 1 97.81 82 CYS A C 1
ATOM 621 O O . CYS A 1 82 ? 13 25.125 8.18 1 97.81 82 CYS A O 1
ATOM 623 N N . VAL A 1 83 ? 12.438 23.047 8.828 1 98.75 83 VAL A N 1
ATOM 624 C CA . VAL A 1 83 ? 11.117 23.078 8.203 1 98.75 83 VAL A CA 1
ATOM 625 C C . VAL A 1 83 ? 10.078 22.484 9.164 1 98.75 83 VAL A C 1
ATOM 627 O O . VAL A 1 83 ? 10.375 21.531 9.891 1 98.75 83 VAL A O 1
ATOM 630 N N . ALA A 1 84 ? 8.938 23.078 9.227 1 98.88 84 ALA A N 1
ATOM 631 C CA . ALA A 1 84 ? 7.801 22.516 9.961 1 98.88 84 ALA A CA 1
ATOM 632 C C . ALA A 1 84 ? 6.559 22.438 9.078 1 98.88 84 ALA A C 1
ATOM 634 O O . ALA A 1 84 ? 6.348 23.297 8.211 1 98.88 84 ALA A O 1
ATOM 635 N N . VAL A 1 85 ? 5.766 21.391 9.227 1 98.94 85 VAL A N 1
ATOM 636 C CA . VAL A 1 85 ? 4.477 21.219 8.562 1 98.94 85 VAL A CA 1
ATOM 637 C C . VAL A 1 85 ? 3.357 21.219 9.602 1 98.94 85 VAL A C 1
ATOM 639 O O . VAL A 1 85 ? 3.408 20.453 10.578 1 98.94 85 VAL A O 1
ATOM 642 N N . VAL A 1 86 ? 2.361 22.047 9.445 1 98.94 86 VAL A N 1
ATOM 643 C CA . VAL A 1 86 ? 1.292 22.219 10.422 1 98.94 86 VAL A CA 1
ATOM 644 C C . VAL A 1 86 ? -0.064 22.156 9.727 1 98.94 86 VAL A C 1
ATOM 646 O O . VAL A 1 86 ? -0.328 22.922 8.797 1 98.94 86 VAL A O 1
ATOM 649 N N . GLY A 1 87 ? -0.953 21.266 10.148 1 98.94 87 GLY A N 1
ATOM 650 C CA . GLY A 1 87 ? -2.314 21.219 9.641 1 98.94 87 GLY A CA 1
ATOM 651 C C . GLY A 1 87 ? -3.213 22.281 10.242 1 98.94 87 GLY A C 1
ATOM 652 O O . GLY A 1 87 ? -3.076 22.625 11.414 1 98.94 87 GLY A O 1
ATOM 653 N N . PHE A 1 88 ? -4.145 22.797 9.461 1 98.94 88 PHE A N 1
ATOM 654 C CA . PHE A 1 88 ? -5.062 23.828 9.953 1 98.94 88 PHE A CA 1
ATOM 655 C C . PHE A 1 88 ? -6.348 23.828 9.133 1 98.94 88 PHE A C 1
ATOM 657 O O . PHE A 1 88 ? -6.395 23.281 8.031 1 98.94 88 PHE A O 1
ATOM 664 N N . ALA A 1 89 ? -7.395 24.391 9.688 1 98.94 89 ALA A N 1
ATOM 665 C CA . ALA A 1 89 ? -8.617 24.672 8.938 1 98.94 89 ALA A CA 1
ATOM 666 C C . ALA A 1 89 ? -8.492 25.984 8.164 1 98.94 89 ALA A C 1
ATOM 668 O O . ALA A 1 89 ? -8.266 27.047 8.75 1 98.94 89 ALA A O 1
ATOM 669 N N . GLU A 1 90 ? -8.656 25.891 6.828 1 99 90 GLU A N 1
ATOM 670 C CA . GLU A 1 90 ? -8.438 27.047 5.957 1 99 90 GLU A CA 1
ATOM 671 C C . GLU A 1 90 ? -9.758 27.625 5.469 1 99 90 GLU A C 1
ATOM 673 O O . GLU A 1 90 ? -10.664 26.891 5.074 1 99 90 GLU A O 1
ATOM 678 N N . VAL A 1 91 ? -9.805 28.906 5.566 1 98.88 91 VAL A N 1
ATOM 679 C CA . VAL A 1 91 ? -10.891 29.594 4.875 1 98.88 91 VAL A CA 1
ATOM 680 C C . VAL A 1 91 ? -10.312 30.438 3.732 1 98.88 91 VAL A C 1
ATOM 682 O O . VAL A 1 91 ? -9.328 31.156 3.912 1 98.88 91 VAL A O 1
ATOM 685 N N . ASP A 1 92 ? -10.773 30.281 2.562 1 98.69 92 ASP A N 1
ATOM 686 C CA . ASP A 1 92 ? -10.492 31.094 1.376 1 98.69 92 ASP A CA 1
ATOM 687 C C . ASP A 1 92 ? -11.789 31.562 0.713 1 98.69 92 ASP A C 1
ATOM 689 O O . ASP A 1 92 ? -12.438 30.781 0.002 1 98.69 92 ASP A O 1
ATOM 693 N N . GLY A 1 93 ? -12.055 32.812 0.831 1 97.56 93 GLY A N 1
ATOM 694 C CA . GLY A 1 93 ? -13.391 33.25 0.475 1 97.56 93 GLY A CA 1
ATOM 695 C C . GLY A 1 93 ? -14.484 32.594 1.276 1 97.56 93 GLY A C 1
ATOM 696 O O . GLY A 1 93 ? -14.453 32.594 2.51 1 97.56 93 GLY A O 1
ATOM 697 N N . ASP A 1 94 ? -15.398 31.922 0.617 1 97.44 94 ASP A N 1
ATOM 698 C CA . ASP A 1 94 ? -16.5 31.234 1.287 1 97.44 94 ASP A CA 1
ATOM 699 C C . ASP A 1 94 ? -16.219 29.734 1.423 1 97.44 94 ASP A C 1
ATOM 701 O O . ASP A 1 94 ? -17.031 29 1.975 1 97.44 94 ASP A O 1
ATOM 705 N N . THR A 1 95 ? -15.102 29.375 0.973 1 98.75 95 THR A N 1
ATOM 706 C CA . THR A 1 95 ? -14.805 27.938 0.912 1 98.75 95 THR A CA 1
ATOM 707 C C . THR A 1 95 ? -13.852 27.531 2.031 1 98.75 95 THR A C 1
ATOM 709 O O . THR A 1 95 ? -12.898 28.25 2.326 1 98.75 95 THR A O 1
ATOM 712 N N . LEU A 1 96 ? -14.133 26.453 2.686 1 98.94 96 LEU A N 1
ATOM 713 C CA . LEU A 1 96 ? -13.258 25.891 3.711 1 98.94 96 LEU A CA 1
ATOM 714 C C . LEU A 1 96 ? -12.477 24.703 3.164 1 98.94 96 LEU A C 1
ATOM 716 O O . LEU A 1 96 ? -13 23.922 2.369 1 98.94 96 LEU A O 1
ATOM 720 N N . TYR A 1 97 ? -11.242 24.562 3.568 1 98.94 97 TYR A N 1
ATOM 721 C CA . TYR A 1 97 ? -10.383 23.438 3.201 1 98.94 97 TYR A CA 1
ATOM 722 C C . TYR A 1 97 ? -9.695 22.859 4.426 1 98.94 97 TYR A C 1
ATOM 724 O O . TYR A 1 97 ? -9.477 23.562 5.418 1 98.94 97 TYR A O 1
ATOM 732 N N . ASN A 1 98 ? -9.492 21.562 4.453 1 98.94 98 ASN A N 1
ATOM 733 C CA . ASN A 1 98 ? -8.516 20.891 5.309 1 98.94 98 ASN A CA 1
ATOM 734 C C . ASN A 1 98 ? -7.105 20.984 4.719 1 98.94 98 ASN A C 1
ATOM 736 O O . ASN A 1 98 ? -6.801 20.328 3.729 1 98.94 98 ASN A O 1
ATOM 740 N N . SER A 1 99 ? -6.273 21.812 5.395 1 99 99 SER A N 1
ATOM 741 C CA . SER A 1 99 ? -5.02 22.188 4.738 1 99 99 SER A CA 1
ATOM 742 C C . SER A 1 99 ? -3.834 22.016 5.68 1 99 99 SER A C 1
ATOM 744 O O . SER A 1 99 ? -4.012 21.781 6.879 1 99 99 SER A O 1
ATOM 746 N N . ALA A 1 100 ? -2.664 22.062 5.125 1 98.94 100 ALA A N 1
ATOM 747 C CA . ALA A 1 100 ? -1.398 22.109 5.852 1 98.94 100 ALA A CA 1
ATOM 748 C C . ALA A 1 100 ? -0.476 23.172 5.262 1 98.94 100 ALA A C 1
ATOM 750 O O . ALA A 1 100 ? -0.386 23.328 4.039 1 98.94 100 ALA A O 1
ATOM 751 N N . ILE A 1 101 ? 0.18 23.938 6.117 1 98.88 101 ILE A N 1
ATOM 752 C CA . ILE A 1 101 ? 1.206 24.859 5.656 1 98.88 101 ILE A CA 1
ATOM 753 C C . ILE A 1 101 ? 2.59 24.25 5.875 1 98.88 101 ILE A C 1
ATOM 755 O O . ILE A 1 101 ? 2.783 23.453 6.793 1 98.88 101 ILE A O 1
ATOM 759 N N . VAL A 1 102 ? 3.496 24.625 5.023 1 98.94 102 VAL A N 1
ATOM 760 C CA . VAL A 1 102 ? 4.918 24.312 5.164 1 98.94 102 VAL A CA 1
ATOM 761 C C . VAL A 1 102 ? 5.684 25.578 5.527 1 98.94 102 VAL A C 1
ATOM 763 O O . VAL A 1 102 ? 5.613 26.578 4.812 1 98.94 102 VAL A O 1
ATOM 766 N N . ILE A 1 103 ? 6.387 25.516 6.641 1 98.62 103 ILE A N 1
ATOM 767 C CA . ILE A 1 103 ? 7.18 26.625 7.133 1 98.62 103 ILE A CA 1
ATOM 768 C C . ILE A 1 103 ? 8.664 26.344 6.914 1 98.62 103 ILE A C 1
ATOM 770 O O . ILE A 1 103 ? 9.156 25.281 7.277 1 98.62 103 ILE A O 1
ATOM 774 N N . GLY A 1 104 ? 9.359 27.203 6.312 1 96.88 104 GLY A N 1
ATOM 775 C CA . GLY A 1 104 ? 10.797 27.188 6.082 1 96.88 104 GLY A CA 1
ATOM 776 C C . GLY A 1 104 ? 11.367 28.547 5.738 1 96.88 104 GLY A C 1
ATOM 777 O O . GLY A 1 104 ? 10.664 29.406 5.184 1 96.88 104 GLY A O 1
ATOM 778 N N . ASP A 1 105 ? 12.594 28.734 6.098 1 93.38 105 ASP A N 1
ATOM 779 C CA . ASP A 1 105 ? 13.289 29.984 5.832 1 93.38 105 ASP A CA 1
ATOM 780 C C . ASP A 1 105 ? 12.57 31.172 6.492 1 93.38 105 ASP A C 1
ATOM 782 O O . ASP A 1 105 ? 12.391 32.219 5.875 1 93.38 105 ASP A O 1
ATOM 786 N N . GLY A 1 106 ? 11.922 30.906 7.574 1 92.31 106 GLY A N 1
ATOM 787 C CA . GLY A 1 106 ? 11.312 31.938 8.391 1 92.31 106 GLY A CA 1
ATOM 788 C C . GLY A 1 106 ? 9.953 32.375 7.891 1 92.31 106 GLY A C 1
ATOM 789 O O . GLY A 1 106 ? 9.398 33.375 8.359 1 92.31 106 GLY A O 1
ATOM 790 N N . LYS A 1 107 ? 9.406 31.688 6.934 1 96.88 107 LYS A N 1
ATOM 791 C CA . LYS A 1 107 ? 8.109 32.031 6.367 1 96.88 107 LYS A CA 1
ATOM 792 C C . LYS A 1 107 ? 7.332 30.812 5.934 1 96.88 107 LYS A C 1
ATOM 794 O O . LYS A 1 107 ? 7.848 29.688 5.996 1 96.88 107 LYS A O 1
ATOM 799 N N . VAL A 1 108 ? 6.121 31.031 5.551 1 97.88 108 VAL A N 1
ATOM 800 C CA . VAL A 1 108 ? 5.34 29.984 4.91 1 97.88 108 VAL A CA 1
ATOM 801 C C . VAL A 1 108 ? 5.766 29.828 3.453 1 97.88 108 VAL A C 1
ATOM 803 O O . VAL A 1 108 ? 5.688 30.781 2.676 1 97.88 108 VAL A O 1
ATOM 806 N N . VAL A 1 109 ? 6.203 28.641 3.053 1 97.94 109 VAL A N 1
ATOM 807 C CA . VAL A 1 109 ? 6.766 28.469 1.717 1 97.94 109 VAL A CA 1
ATOM 808 C C . VAL A 1 109 ? 5.809 27.641 0.858 1 97.94 109 VAL A C 1
ATOM 810 O O . VAL A 1 109 ? 6.047 27.438 -0.336 1 97.94 109 VAL A O 1
ATOM 813 N N . GLY A 1 110 ? 4.688 27.125 1.433 1 98.06 110 GLY A N 1
ATOM 814 C CA . GLY A 1 110 ? 3.703 26.359 0.678 1 98.06 110 GLY A CA 1
ATOM 815 C C . GLY A 1 110 ? 2.477 26 1.493 1 98.06 110 GLY A C 1
ATOM 816 O O . GLY A 1 110 ? 2.51 26.031 2.725 1 98.06 110 GLY A O 1
ATOM 817 N N . THR A 1 111 ? 1.424 25.766 0.822 1 98.62 111 THR A N 1
ATOM 818 C CA . THR A 1 111 ? 0.174 25.297 1.4 1 98.62 111 THR A CA 1
ATOM 819 C C . THR A 1 111 ? -0.409 24.156 0.564 1 98.62 111 THR A C 1
ATOM 821 O O . THR A 1 111 ? -0.4 24.219 -0.667 1 98.62 111 THR A O 1
ATOM 824 N N . TYR A 1 112 ? -0.861 23.125 1.195 1 98.88 112 TYR A N 1
ATOM 825 C CA . TYR A 1 112 ? -1.533 22.016 0.544 1 98.88 112 TYR A CA 1
ATOM 826 C C . TYR A 1 112 ? -2.957 21.859 1.064 1 98.88 112 TYR A C 1
ATOM 828 O O . TYR A 1 112 ? -3.193 21.906 2.273 1 98.88 112 TYR A O 1
ATOM 836 N N . ARG A 1 113 ? -3.904 21.688 0.137 1 98.94 113 ARG A N 1
ATOM 837 C CA . ARG A 1 113 ? -5.301 21.406 0.451 1 98.94 113 ARG A CA 1
ATOM 838 C C . ARG A 1 113 ? -5.621 19.922 0.221 1 98.94 113 ARG A C 1
ATOM 840 O O . ARG A 1 113 ? -5.344 19.391 -0.852 1 98.94 113 ARG A O 1
ATOM 847 N N . LYS A 1 114 ? -6.176 19.328 1.203 1 98.94 114 LYS A N 1
ATOM 848 C CA . LYS A 1 114 ? -6.465 17.891 1.193 1 98.94 114 LYS A CA 1
ATOM 849 C C . LYS A 1 114 ? -7.289 17.516 -0.03 1 98.94 114 LYS A C 1
ATOM 851 O O . LYS A 1 114 ? -8.258 18.203 -0.373 1 98.94 114 LYS A O 1
ATOM 856 N N . ALA A 1 115 ? -6.914 16.375 -0.636 1 98.81 115 ALA A N 1
ATOM 857 C CA . ALA A 1 115 ? -7.551 15.961 -1.886 1 98.81 115 ALA A CA 1
ATOM 858 C C . ALA A 1 115 ? -8.648 14.93 -1.63 1 98.81 115 ALA A C 1
ATOM 860 O O . ALA A 1 115 ? -9.617 14.844 -2.389 1 98.81 115 ALA A O 1
ATOM 861 N N . HIS A 1 116 ? -8.477 14.07 -0.673 1 98.88 116 HIS A N 1
ATOM 862 C CA . HIS A 1 116 ? -9.414 13.008 -0.335 1 98.88 116 HIS A CA 1
ATOM 863 C C . HIS A 1 116 ? -10.023 13.234 1.045 1 98.88 116 HIS A C 1
ATOM 865 O O . HIS A 1 116 ? -9.328 13.117 2.059 1 98.88 116 HIS A O 1
ATOM 871 N N . LEU A 1 117 ? -11.305 13.414 1.019 1 98.88 117 LEU A N 1
ATOM 872 C CA . LEU A 1 117 ? -11.969 13.781 2.262 1 98.88 117 LEU A CA 1
ATOM 873 C C . LEU A 1 117 ? -12.547 12.555 2.961 1 98.88 117 LEU A C 1
ATOM 875 O O . LEU A 1 117 ? -13.07 11.656 2.305 1 98.88 117 LEU A O 1
ATOM 879 N N . TRP A 1 118 ? -12.445 12.539 4.215 1 98.44 118 TRP A N 1
ATOM 880 C CA . TRP A 1 118 ? -12.844 11.406 5.047 1 98.44 118 TRP A CA 1
ATOM 881 C C . TRP A 1 118 ? -14.188 11.672 5.723 1 98.44 118 TRP A C 1
ATOM 883 O O . TRP A 1 118 ? -14.391 12.742 6.301 1 98.44 118 TRP A O 1
ATOM 893 N N . ALA A 1 119 ? -15.062 10.695 5.676 1 97.44 119 ALA A N 1
ATOM 894 C CA . ALA A 1 119 ? -16.281 10.664 6.469 1 97.44 119 ALA A CA 1
ATOM 895 C C . ALA A 1 119 ? -17.109 11.93 6.266 1 97.44 119 ALA A C 1
ATOM 897 O O . ALA A 1 119 ? -17.516 12.234 5.145 1 97.44 119 ALA A O 1
ATOM 898 N N . ALA A 1 120 ? -17.281 12.75 7.336 1 97.31 120 ALA A N 1
ATOM 899 C CA . ALA A 1 120 ? -18.172 13.898 7.266 1 97.31 120 ALA A CA 1
ATOM 900 C C . ALA A 1 120 ? -17.453 15.117 6.699 1 97.31 120 ALA A C 1
ATOM 902 O O . ALA A 1 120 ? -18.078 16.172 6.5 1 97.31 120 ALA A O 1
ATOM 903 N N . GLU A 1 121 ? -16.219 15.023 6.34 1 98.62 121 GLU A N 1
ATOM 904 C CA . GLU A 1 121 ? -15.438 16.156 5.871 1 98.62 121 GLU A CA 1
ATOM 905 C C . GLU A 1 121 ? -16.078 16.828 4.664 1 98.62 121 GLU A C 1
ATOM 907 O O . GLU A 1 121 ? -16.047 18.047 4.52 1 98.62 121 GLU A O 1
ATOM 912 N N . PRO A 1 122 ? -16.734 16.047 3.799 1 98.31 122 PRO A N 1
ATOM 913 C CA . PRO A 1 122 ? -17.328 16.688 2.619 1 98.31 122 PRO A CA 1
ATOM 914 C C . PRO A 1 122 ? -18.453 17.641 2.977 1 98.31 122 PRO A C 1
ATOM 916 O O . PRO A 1 122 ? -18.844 18.484 2.154 1 98.31 122 PRO A O 1
ATOM 919 N N . GLU A 1 123 ? -18.984 17.531 4.105 1 98.25 123 GLU A N 1
ATOM 920 C CA . GLU A 1 123 ? -20.016 18.453 4.562 1 98.25 123 GLU A CA 1
ATOM 921 C C . GLU A 1 123 ? -19.422 19.781 5 1 98.25 123 GLU A C 1
ATOM 923 O O . GLU A 1 123 ? -20.141 20.766 5.164 1 98.25 123 GLU A O 1
ATOM 928 N N . ILE A 1 124 ? -18.141 19.812 5.172 1 98.75 124 ILE A N 1
ATOM 929 C CA . ILE A 1 124 ? -17.484 20.969 5.77 1 98.75 124 ILE A CA 1
ATOM 930 C C . ILE A 1 124 ? -16.469 21.547 4.785 1 98.75 124 ILE A C 1
ATOM 932 O O . ILE A 1 124 ? -16.422 22.766 4.566 1 98.75 124 ILE A O 1
ATOM 936 N N . PHE A 1 125 ? -15.68 20.656 4.168 1 98.94 125 PHE A N 1
ATOM 937 C CA . PHE A 1 125 ? -14.508 21.094 3.41 1 98.94 125 PHE A CA 1
ATOM 938 C C . PHE A 1 125 ? -14.688 20.797 1.926 1 98.94 125 PHE A C 1
ATOM 940 O O . PHE A 1 125 ? -15.281 19.781 1.556 1 98.94 125 PHE A O 1
ATOM 947 N N . ALA A 1 126 ? -14.141 21.672 1.114 1 98.88 126 ALA A N 1
ATOM 948 C CA . ALA A 1 126 ? -13.938 21.375 -0.303 1 98.88 126 ALA A CA 1
ATOM 949 C C . ALA A 1 126 ? -12.625 20.625 -0.529 1 98.88 126 ALA A C 1
ATOM 951 O O . ALA A 1 126 ? -11.742 20.625 0.331 1 98.88 126 ALA A O 1
ATOM 952 N N . THR A 1 127 ? -12.539 19.953 -1.623 1 98.75 127 THR A N 1
ATOM 953 C CA . THR A 1 127 ? -11.336 19.203 -1.969 1 98.75 127 THR A CA 1
ATOM 954 C C . THR A 1 127 ? -10.297 20.125 -2.617 1 98.75 127 THR A C 1
ATOM 956 O O . THR A 1 127 ? -10.656 21.031 -3.361 1 98.75 127 THR A O 1
ATOM 959 N N . GLY A 1 128 ? -9.055 19.844 -2.318 1 98.69 128 GLY A N 1
ATOM 960 C CA . GLY A 1 128 ? -7.984 20.469 -3.074 1 98.69 128 GLY A CA 1
ATOM 961 C C . GLY A 1 128 ? -7.902 20 -4.512 1 98.69 128 GLY A C 1
ATOM 962 O O . GLY A 1 128 ? -8.562 19.016 -4.883 1 98.69 128 GLY A O 1
ATOM 963 N N . VAL A 1 129 ? -7.023 20.609 -5.293 1 97.88 129 VAL A N 1
ATOM 964 C CA . VAL A 1 129 ? -7.008 20.344 -6.73 1 97.88 129 VAL A CA 1
ATOM 965 C C . VAL A 1 129 ? -5.77 19.531 -7.09 1 97.88 129 VAL A C 1
ATOM 967 O O . VAL A 1 129 ? -5.535 19.234 -8.266 1 97.88 129 VAL A O 1
ATOM 970 N N . GLU A 1 130 ? -4.98 19.219 -6.066 1 97.62 130 GLU A N 1
ATOM 971 C CA . GLU A 1 130 ? -3.807 18.359 -6.25 1 97.62 130 GLU A CA 1
ATOM 972 C C . GLU A 1 130 ? -3.842 17.172 -5.309 1 97.62 130 GLU A C 1
ATOM 974 O O . GLU A 1 130 ? -4.277 17.281 -4.16 1 97.62 130 GLU A O 1
ATOM 979 N N . ALA A 1 131 ? -3.361 16.031 -5.773 1 98.06 131 ALA A N 1
ATOM 980 C CA . ALA A 1 131 ? -3.189 14.883 -4.891 1 98.06 131 ALA A CA 1
ATOM 981 C C . ALA A 1 131 ? -1.823 14.906 -4.215 1 98.06 131 ALA A C 1
ATOM 983 O O . ALA A 1 131 ? -0.874 14.281 -4.691 1 98.06 131 ALA A O 1
ATOM 984 N N . GLY A 1 132 ? -1.755 15.539 -3.066 1 98.69 132 GLY A N 1
ATOM 985 C CA . GLY A 1 132 ? -0.464 15.805 -2.453 1 98.69 132 GLY A CA 1
ATOM 986 C C . GLY A 1 132 ? 0.344 16.859 -3.193 1 98.69 132 GLY A C 1
ATOM 987 O O . GLY A 1 132 ? 0.003 17.234 -4.316 1 98.69 132 GLY A O 1
ATOM 988 N N . THR A 1 133 ? 1.333 17.453 -2.541 1 98.69 133 THR A N 1
ATOM 989 C CA . THR A 1 133 ? 2.186 18.438 -3.186 1 98.69 133 THR A CA 1
ATOM 990 C C . THR A 1 133 ? 3.654 18.188 -2.85 1 98.69 133 THR A C 1
ATOM 992 O O . THR A 1 133 ? 3.967 17.531 -1.856 1 98.69 133 THR A O 1
ATOM 995 N N . VAL A 1 134 ? 4.5 18.562 -3.738 1 98.69 134 VAL A N 1
ATOM 996 C CA . VAL A 1 134 ? 5.941 18.547 -3.504 1 98.69 134 VAL A CA 1
ATOM 997 C C . VAL A 1 134 ? 6.465 19.984 -3.424 1 98.69 134 VAL A C 1
ATOM 999 O O . VAL A 1 134 ? 6.211 20.797 -4.316 1 98.69 134 VAL A O 1
ATOM 1002 N N . ILE A 1 135 ? 7.145 20.266 -2.361 1 98.38 135 ILE A N 1
ATOM 1003 C CA . ILE A 1 135 ? 7.676 21.609 -2.117 1 98.38 135 ILE A CA 1
ATOM 1004 C C . ILE A 1 135 ? 9.195 21.547 -1.962 1 98.38 135 ILE A C 1
ATOM 1006 O O . ILE A 1 135 ? 9.711 20.734 -1.175 1 98.38 135 ILE A O 1
ATOM 1010 N N . ASP A 1 136 ? 9.93 22.391 -2.715 1 97.31 136 ASP A N 1
ATOM 1011 C CA . ASP A 1 136 ? 11.375 22.516 -2.516 1 97.31 136 ASP A CA 1
ATOM 1012 C C . ASP A 1 136 ? 11.688 23.328 -1.265 1 97.31 136 ASP A C 1
ATOM 1014 O O . ASP A 1 136 ? 11.297 24.484 -1.164 1 97.31 136 ASP A O 1
ATOM 1018 N N . THR A 1 137 ? 12.359 22.688 -0.313 1 96.81 137 THR A N 1
ATOM 1019 C CA . THR A 1 137 ? 12.773 23.375 0.901 1 96.81 137 THR A CA 1
ATOM 1020 C C . THR A 1 137 ? 14.297 23.406 1.007 1 96.81 137 THR A C 1
ATOM 1022 O O . THR A 1 137 ? 15 22.828 0.168 1 96.81 137 THR A O 1
ATOM 1025 N N . ALA A 1 138 ? 14.773 24.078 2.053 1 93.75 138 ALA A N 1
ATOM 1026 C CA . ALA A 1 138 ? 16.219 24.172 2.268 1 93.75 138 ALA A CA 1
ATOM 1027 C C . ALA A 1 138 ? 16.797 22.828 2.695 1 93.75 138 ALA A C 1
ATOM 1029 O O . ALA A 1 138 ? 18 22.578 2.549 1 93.75 138 ALA A O 1
ATOM 1030 N N . ILE A 1 139 ? 15.938 21.906 3.1 1 96.25 139 ILE A N 1
ATOM 1031 C CA . ILE A 1 139 ? 16.484 20.703 3.721 1 96.25 139 ILE A CA 1
ATOM 1032 C C . ILE A 1 139 ? 16.219 19.5 2.83 1 96.25 139 ILE A C 1
ATOM 1034 O O . ILE A 1 139 ? 16.938 18.5 2.902 1 96.25 139 ILE A O 1
ATOM 1038 N N . CYS A 1 140 ? 15.18 19.625 2.035 1 96.12 140 CYS A N 1
ATOM 1039 C CA . CYS A 1 140 ? 14.836 18.516 1.152 1 96.12 140 CYS A CA 1
ATOM 1040 C C . CYS A 1 140 ? 13.68 18.891 0.232 1 96.12 140 CYS A C 1
ATOM 1042 O O . CYS A 1 140 ? 13.086 19.953 0.381 1 96.12 140 CYS A O 1
ATOM 1044 N N . ARG A 1 141 ? 13.43 18.094 -0.794 1 97.25 141 ARG A N 1
ATOM 1045 C CA . ARG A 1 141 ? 12.164 18.125 -1.526 1 97.25 141 ARG A CA 1
ATOM 1046 C C . ARG A 1 141 ? 11.07 17.391 -0.76 1 97.25 141 ARG A C 1
ATOM 1048 O O . ARG A 1 141 ? 11.086 16.172 -0.651 1 97.25 141 ARG A O 1
ATOM 1055 N N . LEU A 1 142 ? 10.18 18.125 -0.265 1 98.62 142 LEU A N 1
ATOM 1056 C CA . LEU A 1 142 ? 9.234 17.625 0.731 1 98.62 142 LEU A CA 1
ATOM 1057 C C . LEU A 1 142 ? 7.883 17.344 0.095 1 98.62 142 LEU A C 1
ATOM 1059 O O . LEU A 1 142 ? 7.301 18.203 -0.564 1 98.62 142 LEU A O 1
ATOM 1063 N N . GLY A 1 143 ? 7.402 16.062 0.191 1 98.88 143 GLY A N 1
ATOM 1064 C CA . GLY A 1 143 ? 6.004 15.781 -0.076 1 98.88 143 GLY A CA 1
ATOM 1065 C C . GLY A 1 143 ? 5.098 16.078 1.104 1 98.88 143 GLY A C 1
ATOM 1066 O O . GLY A 1 143 ? 5.488 15.883 2.256 1 98.88 143 GLY A O 1
ATOM 1067 N N . VAL A 1 144 ? 3.896 16.516 0.827 1 98.94 144 VAL A N 1
ATOM 1068 C CA . VAL A 1 144 ? 2.898 16.75 1.862 1 98.94 144 VAL A CA 1
ATOM 1069 C C . VAL A 1 144 ? 1.574 16.109 1.468 1 98.94 144 VAL A C 1
ATOM 1071 O O . VAL A 1 144 ? 1.116 16.25 0.332 1 98.94 144 VAL A O 1
ATOM 1074 N N . ALA A 1 145 ? 1.013 15.336 2.293 1 98.94 145 ALA A N 1
ATOM 1075 C CA . ALA A 1 145 ? -0.324 14.75 2.221 1 98.94 145 ALA A CA 1
ATOM 1076 C C . ALA A 1 145 ? -1.001 14.758 3.588 1 98.94 145 ALA A C 1
ATOM 1078 O O . ALA A 1 145 ? -0.346 14.977 4.609 1 98.94 145 ALA A O 1
ATOM 1079 N N . ILE A 1 146 ? -2.305 14.578 3.59 1 98.94 146 ILE A N 1
ATOM 1080 C CA . ILE A 1 146 ? -3.02 14.672 4.859 1 98.94 146 ILE A CA 1
ATOM 1081 C C . ILE A 1 146 ? -3.906 13.438 5.039 1 98.94 146 ILE A C 1
ATOM 1083 O O . ILE A 1 146 ? -4.82 13.203 4.246 1 98.94 146 ILE A O 1
ATOM 1087 N N . CYS A 1 147 ? -3.645 12.648 5.98 1 98.81 147 CYS A N 1
ATOM 1088 C CA . CYS A 1 147 ? -4.527 11.625 6.535 1 98.81 147 CYS A CA 1
ATOM 1089 C C . CYS A 1 147 ? -5.051 10.703 5.445 1 98.81 147 CYS A C 1
ATOM 1091 O O . CYS A 1 147 ? -4.277 9.969 4.824 1 98.81 147 CYS A O 1
ATOM 1093 N N . TYR A 1 148 ? -6.363 10.805 5.062 1 98.88 148 TYR A N 1
ATOM 1094 C CA . TYR A 1 148 ? -7.035 9.922 4.117 1 98.88 148 TYR A CA 1
ATOM 1095 C C . TYR A 1 148 ? -6.32 9.914 2.771 1 98.88 148 TYR A C 1
ATOM 1097 O O . TYR A 1 148 ? -6.406 8.945 2.02 1 98.88 148 TYR A O 1
ATOM 1105 N N . ASP A 1 149 ? -5.543 10.93 2.453 1 98.88 149 ASP A N 1
ATOM 1106 C CA . ASP A 1 149 ? -4.734 10.984 1.241 1 98.88 149 ASP A CA 1
ATOM 1107 C C . ASP A 1 149 ? -3.836 9.75 1.126 1 98.88 149 ASP A C 1
ATOM 1109 O O . ASP A 1 149 ? -3.658 9.203 0.035 1 98.88 149 ASP A O 1
ATOM 1113 N N . ASN A 1 150 ? -3.314 9.344 2.25 1 98.62 150 ASN A N 1
ATOM 1114 C CA . ASN A 1 150 ? -2.309 8.289 2.234 1 98.62 150 ASN A CA 1
ATOM 1115 C C . ASN A 1 150 ? -2.943 6.91 2.074 1 98.62 150 ASN A C 1
ATOM 1117 O O . ASN A 1 150 ? -2.24 5.91 1.91 1 98.62 150 ASN A O 1
ATOM 1121 N N . GLU A 1 151 ? -4.258 6.82 2.141 1 98.5 151 GLU A N 1
ATOM 1122 C CA . GLU A 1 151 ? -4.93 5.535 1.97 1 98.5 151 GLU A CA 1
ATOM 1123 C C . GLU A 1 151 ? -5.094 5.191 0.492 1 98.5 151 GLU A C 1
ATOM 1125 O O . GLU A 1 151 ? -5.508 4.082 0.15 1 98.5 151 GLU A O 1
ATOM 1130 N N . PHE A 1 152 ? -4.77 6.094 -0.338 1 98.75 152 PHE A N 1
ATOM 1131 C CA . PHE A 1 152 ? -4.684 5.871 -1.776 1 98.75 152 PHE A CA 1
ATOM 1132 C C . PHE A 1 152 ? -3.236 5.684 -2.211 1 98.75 152 PHE A C 1
ATOM 1134 O O . PHE A 1 152 ? -2.502 6.66 -2.375 1 98.75 152 PHE A O 1
ATOM 1141 N N . PRO A 1 153 ? -2.861 4.453 -2.49 1 98.56 153 PRO A N 1
ATOM 1142 C CA . PRO A 1 153 ? -1.456 4.207 -2.822 1 98.56 153 PRO A CA 1
ATOM 1143 C C . PRO A 1 153 ? -0.978 5.035 -4.012 1 98.56 153 PRO A C 1
ATOM 1145 O O . PRO A 1 153 ? 0.221 5.293 -4.148 1 98.56 153 PRO A O 1
ATOM 1148 N N . GLU A 1 154 ? -1.855 5.574 -4.84 1 98.44 154 GLU A N 1
ATOM 1149 C CA . GLU A 1 154 ? -1.523 6.449 -5.961 1 98.44 154 GLU A CA 1
ATOM 1150 C C . GLU A 1 154 ? -0.787 7.699 -5.484 1 98.44 154 GLU A C 1
ATOM 1152 O O . GLU A 1 154 ? 0.133 8.18 -6.152 1 98.44 154 GLU A O 1
ATOM 1157 N N . LEU A 1 155 ? -1.15 8.141 -4.344 1 98.69 155 LEU A N 1
ATOM 1158 C CA . LEU A 1 155 ? -0.715 9.469 -3.934 1 98.69 155 LEU A CA 1
ATOM 1159 C C . LEU A 1 155 ? 0.735 9.445 -3.463 1 98.69 155 LEU A C 1
ATOM 1161 O O . LEU A 1 155 ? 1.58 10.164 -4.008 1 98.69 155 LEU A O 1
ATOM 1165 N N . PRO A 1 156 ? 1.096 8.586 -2.467 1 98.69 156 PRO A N 1
ATOM 1166 C CA . PRO A 1 156 ? 2.521 8.562 -2.133 1 98.69 156 PRO A CA 1
ATOM 1167 C C . PRO A 1 156 ? 3.4 8.172 -3.318 1 98.69 156 PRO A C 1
ATOM 1169 O O . PRO A 1 156 ? 4.52 8.672 -3.453 1 98.69 156 PRO A O 1
ATOM 1172 N N . ARG A 1 157 ? 2.943 7.281 -4.152 1 98.44 157 ARG A N 1
ATOM 1173 C CA . ARG A 1 157 ? 3.686 6.906 -5.352 1 98.44 157 ARG A CA 1
ATOM 1174 C C . ARG A 1 157 ? 3.934 8.117 -6.246 1 98.44 157 ARG A C 1
ATOM 1176 O O . ARG A 1 157 ? 5.059 8.344 -6.688 1 98.44 157 ARG A O 1
ATOM 1183 N N . ARG A 1 158 ? 2.879 8.844 -6.508 1 97.88 158 ARG A N 1
ATOM 1184 C CA . ARG A 1 158 ? 3.002 10.031 -7.352 1 97.88 158 ARG A CA 1
ATOM 1185 C C . ARG A 1 158 ? 3.988 11.031 -6.758 1 97.88 158 ARG A C 1
ATOM 1187 O O . ARG A 1 158 ? 4.781 11.633 -7.48 1 97.88 158 ARG A O 1
ATOM 1194 N N . LEU A 1 159 ? 3.947 11.266 -5.441 1 98.44 159 LEU A N 1
ATOM 1195 C CA . LEU A 1 159 ? 4.875 12.188 -4.789 1 98.44 159 LEU A CA 1
ATOM 1196 C C . LEU A 1 159 ? 6.316 11.727 -4.977 1 98.44 159 LEU A C 1
ATOM 1198 O O . LEU A 1 159 ? 7.199 12.539 -5.254 1 98.44 159 LEU A O 1
ATOM 1202 N N . ALA A 1 160 ? 6.539 10.43 -4.824 1 97.81 160 ALA A N 1
ATOM 1203 C CA . ALA A 1 160 ? 7.879 9.883 -5.039 1 97.81 160 ALA A CA 1
ATOM 1204 C C . ALA A 1 160 ? 8.328 10.078 -6.484 1 97.81 160 ALA A C 1
ATOM 1206 O O . ALA A 1 160 ? 9.477 10.445 -6.742 1 97.81 160 ALA A O 1
ATOM 1207 N N . LEU A 1 161 ? 7.426 9.836 -7.41 1 97.44 161 LEU A N 1
ATOM 1208 C CA . LEU A 1 161 ? 7.727 10 -8.828 1 97.44 161 LEU A CA 1
ATOM 1209 C C . LEU A 1 161 ? 8.062 11.453 -9.148 1 97.44 161 LEU A C 1
ATOM 1211 O O . LEU A 1 161 ? 8.844 11.727 -10.062 1 97.44 161 LEU A O 1
ATOM 1215 N N . ARG A 1 162 ? 7.543 12.336 -8.344 1 96.88 162 ARG A N 1
ATOM 1216 C CA . ARG A 1 162 ? 7.805 13.758 -8.531 1 96.88 162 ARG A CA 1
ATOM 1217 C C . ARG A 1 162 ? 9.039 14.195 -7.754 1 96.88 162 ARG A C 1
ATOM 1219 O O . ARG A 1 162 ? 9.344 15.391 -7.684 1 96.88 162 ARG A O 1
ATOM 1226 N N . GLY A 1 163 ? 9.656 13.305 -7.078 1 96.44 163 GLY A N 1
ATOM 1227 C CA . GLY A 1 163 ? 10.969 13.562 -6.523 1 96.44 163 GLY A CA 1
ATOM 1228 C C . GLY A 1 163 ? 10.945 13.844 -5.035 1 96.44 163 GLY A C 1
ATOM 1229 O O . GLY A 1 163 ? 11.961 14.234 -4.453 1 96.44 163 GLY A O 1
ATOM 1230 N N . ALA A 1 164 ? 9.828 13.672 -4.391 1 97.75 164 ALA A N 1
ATOM 1231 C CA . ALA A 1 164 ? 9.797 13.859 -2.943 1 97.75 164 ALA A CA 1
ATOM 1232 C C . ALA A 1 164 ? 10.805 12.938 -2.254 1 97.75 164 ALA A C 1
ATOM 1234 O O . ALA A 1 164 ? 10.953 11.773 -2.631 1 97.75 164 ALA A O 1
ATOM 1235 N N . GLU A 1 165 ? 11.477 13.461 -1.238 1 97.5 165 GLU A N 1
ATOM 1236 C CA . GLU A 1 165 ? 12.461 12.695 -0.48 1 97.5 165 GLU A CA 1
ATOM 1237 C C . GLU A 1 165 ? 11.891 12.234 0.859 1 97.5 165 GLU A C 1
ATOM 1239 O O . GLU A 1 165 ? 12.32 11.219 1.407 1 97.5 165 GLU A O 1
ATOM 1244 N N . VAL A 1 166 ? 11.016 13.008 1.402 1 98.56 166 VAL A N 1
ATOM 1245 C CA . VAL A 1 166 ? 10.297 12.711 2.637 1 98.56 166 VAL A CA 1
ATOM 1246 C C . VAL A 1 166 ? 8.836 13.117 2.492 1 98.56 166 VAL A C 1
ATOM 1248 O O . VAL A 1 166 ? 8.523 14.125 1.843 1 98.56 166 VAL A O 1
ATOM 1251 N N . LEU A 1 167 ? 7.957 12.32 3.014 1 98.88 167 LEU A N 1
ATOM 1252 C CA . LEU A 1 167 ? 6.539 12.656 3.08 1 98.88 167 LEU A CA 1
ATOM 1253 C C . LEU A 1 167 ? 6.152 13.109 4.484 1 98.88 167 LEU A C 1
ATOM 1255 O O . LEU A 1 167 ? 6.316 12.359 5.449 1 98.88 167 LEU A O 1
ATOM 1259 N N . ALA A 1 168 ? 5.758 14.336 4.637 1 99 168 ALA A N 1
ATOM 1260 C CA . ALA A 1 168 ? 5.102 14.812 5.852 1 99 168 ALA A CA 1
ATOM 1261 C C . ALA A 1 168 ? 3.613 14.477 5.84 1 99 168 ALA A C 1
ATOM 1263 O O . ALA A 1 168 ? 2.9 14.82 4.895 1 99 168 ALA A O 1
ATOM 1264 N N . LEU A 1 169 ? 3.152 13.836 6.883 1 99 169 LEU A N 1
ATOM 1265 C CA . LEU A 1 169 ? 1.797 13.297 6.898 1 99 169 LEU A CA 1
ATOM 1266 C C . LEU A 1 169 ? 1.081 13.672 8.195 1 99 169 LEU A C 1
ATOM 1268 O O . LEU A 1 169 ? 1.005 12.859 9.117 1 99 169 LEU A O 1
ATOM 1272 N N . PRO A 1 170 ? 0.5 14.883 8.289 1 98.94 170 PRO A N 1
ATOM 1273 C CA . PRO A 1 170 ? -0.41 15.219 9.391 1 98.94 170 PRO A CA 1
ATOM 1274 C C . PRO A 1 170 ? -1.693 14.391 9.359 1 98.94 170 PRO A C 1
ATOM 1276 O O . PRO A 1 170 ? -2.34 14.281 8.312 1 98.94 170 PRO A O 1
ATOM 1279 N N . VAL A 1 171 ? -2.084 13.805 10.547 1 98.94 171 VAL A N 1
ATOM 1280 C CA . VAL A 1 171 ? -3.252 12.93 10.484 1 98.94 171 VAL A CA 1
ATOM 1281 C C . VAL A 1 171 ? -4.055 13.047 11.773 1 98.94 171 VAL A C 1
ATOM 1283 O O . VAL A 1 171 ? -3.529 13.484 12.805 1 98.94 171 VAL A O 1
ATOM 1286 N N . ASN A 1 172 ? -5.328 12.812 11.703 1 98.62 172 ASN A N 1
ATOM 1287 C CA . ASN A 1 172 ? -6.266 12.445 12.758 1 98.62 172 ASN A CA 1
ATOM 1288 C C . ASN A 1 172 ? -6.918 11.094 12.492 1 98.62 172 ASN A C 1
ATOM 1290 O O . ASN A 1 172 ? -8.008 11.031 11.914 1 98.62 172 ASN A O 1
ATOM 1294 N N . TRP A 1 173 ? -6.332 10.047 12.961 1 98.5 173 TRP A N 1
ATOM 1295 C CA . TRP A 1 173 ? -6.875 8.719 12.695 1 98.5 173 TRP A CA 1
ATOM 1296 C C . TRP A 1 173 ? -7.777 8.266 13.836 1 98.5 173 TRP A C 1
ATOM 1298 O O . TRP A 1 173 ? -7.324 8.125 14.977 1 98.5 173 TRP A O 1
ATOM 1308 N N . PRO A 1 174 ? -9.047 8.047 13.539 1 97.88 174 PRO A N 1
ATOM 1309 C CA . PRO A 1 174 ? -9.875 7.457 14.586 1 97.88 174 PRO A CA 1
ATOM 1310 C C . PRO A 1 174 ? -9.453 6.031 14.945 1 97.88 174 PRO A C 1
ATOM 1312 O O . PRO A 1 174 ? -9.062 5.262 14.062 1 97.88 174 PRO A O 1
ATOM 1315 N N . LEU A 1 175 ? -9.555 5.754 16.188 1 97.5 175 LEU A N 1
ATOM 1316 C CA . LEU A 1 175 ? -9.273 4.398 16.641 1 97.5 175 LEU A CA 1
ATOM 1317 C C . LEU A 1 175 ? -10.289 3.412 16.078 1 97.5 175 LEU A C 1
ATOM 1319 O O . LEU A 1 175 ? -11.5 3.65 16.141 1 97.5 175 LEU A O 1
ATOM 1323 N N . VAL A 1 176 ? -9.82 2.354 15.492 1 95.94 176 VAL A N 1
ATOM 1324 C CA . VAL A 1 176 ? -10.688 1.302 14.969 1 95.94 176 VAL A CA 1
ATOM 1325 C C . VAL A 1 176 ? -10.266 -0.048 15.547 1 95.94 176 VAL A C 1
ATOM 1327 O O . VAL A 1 176 ? -9.133 -0.21 16 1 95.94 176 VAL A O 1
ATOM 1330 N N . ASP A 1 177 ? -11.203 -0.981 15.523 1 95.31 177 ASP A N 1
ATOM 1331 C CA . ASP A 1 177 ? -10.859 -2.338 15.945 1 95.31 177 ASP A CA 1
ATOM 1332 C C . ASP A 1 177 ? -9.82 -2.953 15.008 1 95.31 177 ASP A C 1
ATOM 1334 O O . ASP A 1 177 ? -9.844 -2.711 13.805 1 95.31 177 ASP A O 1
ATOM 1338 N N . ARG A 1 178 ? -8.922 -3.695 15.57 1 96.25 178 ARG A N 1
ATOM 1339 C CA . ARG A 1 178 ? -7.906 -4.418 14.812 1 96.25 178 ARG A CA 1
ATOM 1340 C C . ARG A 1 178 ? -7.457 -5.672 15.555 1 96.25 178 ARG A C 1
ATOM 1342 O O . ARG A 1 178 ? -7.578 -5.754 16.781 1 96.25 178 ARG A O 1
ATOM 1349 N N . PRO A 1 179 ? -6.961 -6.652 14.859 1 97.12 179 PRO A N 1
ATOM 1350 C CA . PRO A 1 179 ? -6.434 -7.828 15.555 1 97.12 179 PRO A CA 1
ATOM 1351 C C . PRO A 1 179 ? -5.309 -7.48 16.531 1 97.12 179 PRO A C 1
ATOM 1353 O O . PRO A 1 179 ? -4.539 -6.547 16.281 1 97.12 179 PRO A O 1
ATOM 1356 N N . GLU A 1 180 ? -5.242 -8.273 17.594 1 95.69 180 GLU A N 1
ATOM 1357 C CA . GLU A 1 180 ? -4.211 -8.055 18.609 1 95.69 180 GLU A CA 1
ATOM 1358 C C . GLU A 1 180 ? -2.816 -8.086 17.984 1 95.69 180 GLU A C 1
ATOM 1360 O O . GLU A 1 180 ? -2.508 -8.969 17.188 1 95.69 180 GLU A O 1
ATOM 1365 N N . GLY A 1 181 ? -2.029 -7.082 18.312 1 95.19 181 GLY A N 1
ATOM 1366 C CA . GLY A 1 181 ? -0.644 -7.051 17.875 1 95.19 181 GLY A CA 1
ATOM 1367 C C . GLY A 1 181 ? -0.45 -6.312 16.562 1 95.19 181 GLY A C 1
ATOM 1368 O O . GLY A 1 181 ? 0.68 -5.996 16.188 1 95.19 181 GLY A O 1
ATOM 1369 N N . GLU A 1 182 ? -1.501 -6.012 15.914 1 97.81 182 GLU A N 1
ATOM 1370 C CA . GLU A 1 182 ? -1.383 -5.34 14.625 1 97.81 182 GLU A CA 1
ATOM 1371 C C . GLU A 1 182 ? -1.247 -3.83 14.789 1 97.81 182 GLU A C 1
ATOM 1373 O O . GLU A 1 182 ? -1.848 -3.246 15.695 1 97.81 182 GLU A O 1
ATOM 1378 N N . HIS A 1 183 ? -0.466 -3.225 13.93 1 98.19 183 HIS A N 1
ATOM 1379 C CA . HIS A 1 183 ? -0.51 -1.772 13.797 1 98.19 183 HIS A CA 1
ATOM 1380 C C . HIS A 1 183 ? -1.887 -1.302 13.344 1 98.19 183 HIS A C 1
ATOM 1382 O O . HIS A 1 183 ? -2.688 -2.098 12.852 1 98.19 183 HIS A O 1
ATOM 1388 N N . ALA A 1 184 ? -2.129 -0.005 13.57 1 98.12 184 ALA A N 1
ATOM 1389 C CA . ALA A 1 184 ? -3.314 0.578 12.953 1 98.12 184 ALA A CA 1
ATOM 1390 C C . ALA A 1 184 ? -3.295 0.374 11.438 1 98.12 184 ALA A C 1
ATOM 1392 O O . ALA A 1 184 ? -2.229 0.354 10.82 1 98.12 184 ALA A O 1
ATOM 1393 N N . PRO A 1 185 ? -4.473 0.198 10.812 1 98.12 185 PRO A N 1
ATOM 1394 C CA . PRO A 1 185 ? -4.488 -0.07 9.375 1 98.12 185 PRO A CA 1
ATOM 1395 C C . PRO A 1 185 ? -3.812 1.033 8.562 1 98.12 185 PRO A C 1
ATOM 1397 O O . PRO A 1 185 ? -3.145 0.75 7.566 1 98.12 185 PRO A O 1
ATOM 1400 N N . GLU A 1 186 ? -3.965 2.283 9.039 1 98.62 186 GLU A N 1
ATOM 1401 C CA . GLU A 1 186 ? -3.348 3.4 8.328 1 98.62 186 GLU A CA 1
ATOM 1402 C C . GLU A 1 186 ? -1.827 3.348 8.438 1 98.62 186 GLU A C 1
ATOM 1404 O O . GLU A 1 186 ? -1.122 3.725 7.496 1 98.62 186 GLU A O 1
ATOM 1409 N N . THR A 1 187 ? -1.336 2.887 9.578 1 98.88 187 THR A N 1
ATOM 1410 C CA . THR A 1 187 ? 0.103 2.709 9.742 1 98.88 187 THR A CA 1
ATOM 1411 C C . THR A 1 187 ? 0.627 1.643 8.781 1 98.88 187 THR A C 1
ATOM 1413 O O . THR A 1 187 ? 1.664 1.831 8.141 1 98.88 187 THR A O 1
ATOM 1416 N N . ILE A 1 188 ? -0.076 0.547 8.641 1 98.94 188 ILE A N 1
ATOM 1417 C CA . ILE A 1 188 ? 0.3 -0.517 7.715 1 98.94 188 ILE A CA 1
ATOM 1418 C C . ILE A 1 188 ? 0.354 0.033 6.289 1 98.94 188 ILE A C 1
ATOM 1420 O O . ILE A 1 188 ? 1.301 -0.24 5.551 1 98.94 188 ILE A O 1
ATOM 1424 N N . GLN A 1 189 ? -0.621 0.804 5.941 1 98.88 189 GLN A N 1
ATOM 1425 C CA . GLN A 1 189 ? -0.657 1.396 4.609 1 98.88 189 GLN A CA 1
ATOM 1426 C C . GLN A 1 189 ? 0.507 2.361 4.406 1 98.88 189 GLN A C 1
ATOM 1428 O O . GLN A 1 189 ? 1.082 2.426 3.316 1 98.88 189 GLN A O 1
ATOM 1433 N N . ALA A 1 190 ? 0.839 3.121 5.43 1 98.94 190 ALA A N 1
ATOM 1434 C CA . ALA A 1 190 ? 1.973 4.039 5.328 1 98.94 190 ALA A CA 1
ATOM 1435 C C . ALA A 1 190 ? 3.287 3.273 5.195 1 98.94 190 ALA A C 1
ATOM 1437 O O . ALA A 1 190 ? 4.172 3.676 4.434 1 98.94 190 ALA A O 1
ATOM 1438 N N . MET A 1 191 ? 3.438 2.211 5.961 1 98.94 191 MET A N 1
ATOM 1439 C CA . MET A 1 191 ? 4.625 1.369 5.859 1 98.94 191 MET A CA 1
ATOM 1440 C C . MET A 1 191 ? 4.777 0.817 4.445 1 98.94 191 MET A C 1
ATOM 1442 O O . MET A 1 191 ? 5.867 0.863 3.871 1 98.94 191 MET A O 1
ATOM 1446 N N . ALA A 1 192 ? 3.691 0.292 3.936 1 98.94 192 ALA A N 1
ATOM 1447 C CA . ALA A 1 192 ? 3.699 -0.267 2.586 1 98.94 192 ALA A CA 1
ATOM 1448 C C . ALA A 1 192 ? 4.043 0.802 1.553 1 98.94 192 ALA A C 1
ATOM 1450 O O . ALA A 1 192 ? 4.828 0.558 0.636 1 98.94 192 ALA A O 1
ATOM 1451 N N . ALA A 1 193 ? 3.434 1.96 1.69 1 98.88 193 ALA A N 1
ATOM 1452 C CA . ALA A 1 193 ? 3.686 3.057 0.759 1 98.88 193 ALA A CA 1
ATOM 1453 C C . ALA A 1 193 ? 5.148 3.49 0.806 1 98.88 193 ALA A C 1
ATOM 1455 O O . ALA A 1 193 ? 5.766 3.727 -0.235 1 98.88 193 ALA A O 1
ATOM 1456 N N . ALA A 1 194 ? 5.648 3.619 2.012 1 98.44 194 ALA A N 1
ATOM 1457 C CA . ALA A 1 194 ? 7.047 4.008 2.172 1 98.44 194 ALA A CA 1
ATOM 1458 C C . ALA A 1 194 ? 7.973 3.035 1.447 1 98.44 194 ALA A C 1
ATOM 1460 O O . ALA A 1 194 ? 8.859 3.453 0.697 1 98.44 194 ALA A O 1
ATOM 1461 N N . ARG A 1 195 ? 7.758 1.793 1.604 1 97.94 195 ARG A N 1
ATOM 1462 C CA . ARG A 1 195 ? 8.625 0.785 1 1 97.94 195 ARG A CA 1
ATOM 1463 C C . ARG A 1 195 ? 8.453 0.757 -0.516 1 97.94 195 ARG A C 1
ATOM 1465 O O . ARG A 1 195 ? 9.445 0.736 -1.255 1 97.94 195 ARG A O 1
ATOM 1472 N N . SER A 1 196 ? 7.199 0.744 -0.988 1 98.25 196 SER A N 1
ATOM 1473 C CA . SER A 1 196 ? 6.922 0.609 -2.414 1 98.25 196 SER A CA 1
ATOM 1474 C C . SER A 1 196 ? 7.48 1.79 -3.199 1 98.25 196 SER A C 1
ATOM 1476 O O . SER A 1 196 ? 7.738 1.679 -4.402 1 98.25 196 SER A O 1
ATOM 1478 N N . SER A 1 197 ? 7.68 2.92 -2.506 1 97.5 197 SER A N 1
ATOM 1479 C CA . SER A 1 197 ? 8.125 4.129 -3.195 1 97.5 197 SER A CA 1
ATOM 1480 C C . SER A 1 197 ? 9.477 4.598 -2.672 1 97.5 197 SER A C 1
ATOM 1482 O O . SER A 1 197 ? 9.977 5.648 -3.076 1 97.5 197 SER A O 1
ATOM 1484 N N . GLN A 1 198 ? 10.031 3.812 -1.725 1 97.12 198 GLN A N 1
ATOM 1485 C CA . GLN A 1 198 ? 11.25 4.238 -1.044 1 97.12 198 GLN A CA 1
ATOM 1486 C C . GLN A 1 198 ? 11.148 5.691 -0.585 1 97.12 198 GLN A C 1
ATOM 1488 O O . GLN A 1 198 ? 12.023 6.504 -0.884 1 97.12 198 GLN A O 1
ATOM 1493 N N . LEU A 1 199 ? 10.094 5.977 0.07 1 97.81 199 LEU A N 1
ATOM 1494 C CA . LEU A 1 199 ? 9.766 7.332 0.5 1 97.81 199 LEU A CA 1
ATOM 1495 C C . LEU A 1 199 ? 9.539 7.383 2.006 1 97.81 199 LEU A C 1
ATOM 1497 O O . LEU A 1 199 ? 8.484 6.965 2.492 1 97.81 199 LEU A O 1
ATOM 1501 N N . ALA A 1 200 ? 10.523 7.871 2.756 1 98.5 200 ALA A N 1
ATOM 1502 C CA . ALA A 1 200 ? 10.367 8.016 4.203 1 98.5 200 ALA A CA 1
ATOM 1503 C C . ALA A 1 200 ? 9.148 8.867 4.539 1 98.5 200 ALA A C 1
ATOM 1505 O O . ALA A 1 200 ? 8.82 9.805 3.812 1 98.5 200 ALA A O 1
ATOM 1506 N N . THR A 1 201 ? 8.508 8.516 5.652 1 98.88 201 THR A N 1
ATOM 1507 C CA . THR A 1 201 ? 7.254 9.188 5.996 1 98.88 201 THR A CA 1
ATOM 1508 C C . THR A 1 201 ? 7.238 9.578 7.473 1 98.88 201 THR A C 1
ATOM 1510 O O . THR A 1 201 ? 7.57 8.766 8.336 1 98.88 201 THR A O 1
ATOM 1513 N N . VAL A 1 202 ? 6.906 10.789 7.742 1 98.94 202 VAL A N 1
ATOM 1514 C CA . VAL A 1 202 ? 6.77 11.297 9.102 1 98.94 202 VAL A CA 1
ATOM 1515 C C . VAL A 1 202 ? 5.293 11.516 9.43 1 98.94 202 VAL A C 1
ATOM 1517 O O . VAL A 1 202 ? 4.656 12.414 8.867 1 98.94 202 VAL A O 1
ATOM 1520 N N . ILE A 1 203 ? 4.77 10.742 10.352 1 98.94 203 ILE A N 1
ATOM 1521 C CA . ILE A 1 203 ? 3.344 10.727 10.664 1 98.94 203 ILE A CA 1
ATOM 1522 C C . ILE A 1 203 ? 3.105 11.406 12.016 1 98.94 203 ILE A C 1
ATOM 1524 O O . ILE A 1 203 ? 3.582 10.93 13.047 1 98.94 203 ILE A O 1
ATOM 1528 N N . ALA A 1 204 ? 2.426 12.477 12.016 1 98.94 204 ALA A N 1
ATOM 1529 C CA . ALA A 1 204 ? 1.968 13.102 13.258 1 98.94 204 ALA A CA 1
ATOM 1530 C C . ALA A 1 204 ? 0.47 12.883 13.461 1 98.94 204 ALA A C 1
ATOM 1532 O O . ALA A 1 204 ? -0.349 13.539 12.812 1 98.94 204 ALA A O 1
ATOM 1533 N N . ASP A 1 205 ? 0.104 12.016 14.398 1 98.69 205 ASP A N 1
ATOM 1534 C CA . ASP A 1 205 ? -1.281 11.609 14.617 1 98.69 205 ASP A CA 1
ATOM 1535 C C . ASP A 1 205 ? -1.823 12.195 15.914 1 98.69 205 ASP A C 1
ATOM 1537 O O . ASP A 1 205 ? -1.159 12.141 16.953 1 98.69 205 ASP A O 1
ATOM 1541 N N . ARG A 1 206 ? -3.035 12.617 15.773 1 97.06 206 ARG A N 1
ATOM 1542 C CA . ARG A 1 206 ? -3.76 13.109 16.938 1 97.06 206 ARG A CA 1
ATOM 1543 C C . ARG A 1 206 ? -3.842 12.039 18.016 1 97.06 206 ARG A C 1
ATOM 1545 O O . ARG A 1 206 ? -3.85 10.844 17.719 1 97.06 206 ARG A O 1
ATOM 1552 N N . ARG A 1 207 ? -3.803 12.539 19.266 1 96.06 207 ARG A N 1
ATOM 1553 C CA . ARG A 1 207 ? -3.988 11.648 20.406 1 96.06 207 ARG A CA 1
ATOM 1554 C C . ARG A 1 207 ? -5.188 12.078 21.25 1 96.06 207 ARG A C 1
ATOM 1556 O O . ARG A 1 207 ? -5.707 13.18 21.078 1 96.06 207 ARG A O 1
ATOM 1563 N N . GLY A 1 208 ? -5.535 11.203 22.172 1 95.81 208 GLY A N 1
ATOM 1564 C CA . GLY A 1 208 ? -6.602 11.523 23.109 1 95.81 208 GLY A CA 1
ATOM 1565 C C . GLY A 1 208 ? -7.988 11.297 22.531 1 95.81 208 GLY A C 1
ATOM 1566 O O . GLY A 1 208 ? -8.195 10.367 21.75 1 95.81 208 GLY A O 1
ATOM 1567 N N . THR A 1 209 ? -8.961 12.039 23.078 1 97.88 209 THR A N 1
ATOM 1568 C CA . THR A 1 209 ? -10.367 11.938 22.688 1 97.88 209 THR A CA 1
ATOM 1569 C C . THR A 1 209 ? -10.945 13.312 22.391 1 97.88 209 THR A C 1
ATOM 1571 O O . THR A 1 209 ? -10.5 14.32 22.953 1 97.88 209 THR A O 1
ATOM 1574 N N . GLU A 1 210 ? -11.844 13.383 21.469 1 98.38 210 GLU A N 1
ATOM 1575 C CA . GLU A 1 210 ? -12.57 14.602 21.125 1 98.38 210 GLU A CA 1
ATOM 1576 C C . GLU A 1 210 ? -14.023 14.305 20.781 1 98.38 210 GLU A C 1
ATOM 1578 O O . GLU A 1 210 ? -14.312 13.586 19.828 1 98.38 210 GLU A O 1
ATOM 1583 N N . ARG A 1 211 ? -14.938 14.82 21.562 1 98.06 211 ARG A N 1
ATOM 1584 C CA . ARG A 1 211 ? -16.375 14.68 21.344 1 98.06 211 ARG A CA 1
ATOM 1585 C C . ARG A 1 211 ? -16.734 13.234 21.031 1 98.06 211 ARG A C 1
ATOM 1587 O O . ARG A 1 211 ? -17.469 12.969 20.062 1 98.06 211 ARG A O 1
ATOM 1594 N N . GLY A 1 212 ? -16.203 12.312 21.734 1 97.56 212 GLY A N 1
ATOM 1595 C CA . GLY A 1 212 ? -16.578 10.906 21.672 1 97.56 212 GLY A CA 1
ATOM 1596 C C . GLY A 1 212 ? -15.711 10.109 20.719 1 97.56 212 GLY A C 1
ATOM 1597 O O . GLY A 1 212 ? -15.797 8.883 20.672 1 97.56 212 GLY A O 1
ATOM 1598 N N . VAL A 1 213 ? -14.914 10.789 19.953 1 97.81 213 VAL A N 1
ATOM 1599 C CA . VAL A 1 213 ? -14 10.086 19.047 1 97.81 213 VAL A CA 1
ATOM 1600 C C . VAL A 1 213 ? -12.672 9.828 19.75 1 97.81 213 VAL A C 1
ATOM 1602 O O . VAL A 1 213 ? -12.023 10.766 20.219 1 97.81 213 VAL A O 1
ATOM 1605 N N . ARG A 1 214 ? -12.297 8.578 19.906 1 98 214 ARG A N 1
ATOM 1606 C CA . ARG A 1 214 ? -10.969 8.219 20.375 1 98 214 ARG A CA 1
ATOM 1607 C C . ARG A 1 214 ? -9.977 8.141 19.219 1 98 214 ARG A C 1
ATOM 1609 O O . ARG A 1 214 ? -10.266 7.539 18.188 1 98 214 ARG A O 1
ATOM 1616 N N . TRP A 1 215 ? -8.836 8.711 19.359 1 97.69 215 TRP A N 1
ATOM 1617 C CA . TRP A 1 215 ? -7.844 8.758 18.297 1 97.69 215 TRP A CA 1
ATOM 1618 C C . TRP A 1 215 ? -6.844 7.613 18.438 1 97.69 215 TRP A C 1
ATOM 1620 O O . TRP A 1 215 ? -6.555 7.164 19.547 1 97.69 215 TRP A O 1
ATOM 1630 N N . THR A 1 216 ? -6.305 7.172 17.359 1 97.25 216 THR A N 1
ATOM 1631 C CA . THR A 1 216 ? -5.391 6.039 17.281 1 97.25 216 THR A CA 1
ATOM 1632 C C . THR A 1 216 ? -4.066 6.367 17.969 1 97.25 216 THR A C 1
ATOM 1634 O O . THR A 1 216 ? -3.48 5.52 18.641 1 97.25 216 THR A O 1
ATOM 1637 N N . GLY A 1 217 ? -3.605 7.648 17.781 1 96.75 217 GLY A N 1
ATOM 1638 C CA . GLY A 1 217 ? -2.279 8.008 18.266 1 96.75 217 GLY A CA 1
ATOM 1639 C C . GLY A 1 217 ? -1.168 7.25 17.562 1 96.75 217 GLY A C 1
ATOM 1640 O O . GLY A 1 217 ? -0.224 6.785 18.203 1 96.75 217 GLY A O 1
ATOM 1641 N N . GLY A 1 218 ? -1.29 7 16.297 1 97.31 218 GLY A N 1
ATOM 1642 C CA . GLY A 1 218 ? -0.35 6.207 15.516 1 97.31 218 GLY A CA 1
ATOM 1643 C C . GLY A 1 218 ? 0.853 7.004 15.047 1 97.31 218 GLY A C 1
ATOM 1644 O O . GLY A 1 218 ? 1.366 6.77 13.945 1 97.31 218 GLY A O 1
ATOM 1645 N N . THR A 1 219 ? 1.345 8 15.828 1 98.75 219 THR A N 1
ATOM 1646 C CA . THR A 1 219 ? 2.508 8.82 15.5 1 98.75 219 THR A CA 1
ATOM 1647 C C . THR A 1 219 ? 3.744 7.949 15.305 1 98.75 219 THR A C 1
ATOM 1649 O O . THR A 1 219 ? 4.004 7.039 16.094 1 98.75 219 THR A O 1
ATOM 1652 N N . ALA A 1 220 ? 4.504 8.234 14.195 1 98.81 220 ALA A N 1
ATOM 1653 C CA . ALA A 1 220 ? 5.672 7.418 13.883 1 98.81 220 ALA A CA 1
ATOM 1654 C C . ALA A 1 220 ? 6.535 8.078 12.805 1 98.81 220 ALA A C 1
ATOM 1656 O O . ALA A 1 220 ? 6.051 8.922 12.047 1 98.81 220 ALA A O 1
ATOM 1657 N N . VAL A 1 221 ? 7.809 7.73 12.836 1 98.88 221 VAL A N 1
ATOM 1658 C CA . VAL A 1 221 ? 8.695 7.957 11.695 1 98.88 221 VAL A CA 1
ATOM 1659 C C . VAL A 1 221 ? 8.977 6.637 10.984 1 98.88 221 VAL A C 1
ATOM 1661 O O . VAL A 1 221 ? 9.422 5.672 11.609 1 98.88 221 VAL A O 1
ATOM 1664 N N . ILE A 1 222 ? 8.672 6.578 9.719 1 98.75 222 ILE A N 1
ATOM 1665 C CA . ILE A 1 222 ? 8.898 5.383 8.914 1 98.75 222 ILE A CA 1
ATOM 1666 C C . ILE A 1 222 ? 10.039 5.633 7.926 1 98.75 222 ILE A C 1
ATOM 1668 O O . ILE A 1 222 ? 10.062 6.656 7.242 1 98.75 222 ILE A O 1
ATOM 1672 N N . GLY A 1 223 ? 10.992 4.77 7.84 1 97.69 223 GLY A N 1
ATOM 1673 C CA . GLY A 1 223 ? 12.078 4.871 6.875 1 97.69 223 GLY A CA 1
ATOM 1674 C C . GLY A 1 223 ? 11.648 4.516 5.461 1 97.69 223 GLY A C 1
ATOM 1675 O O . GLY A 1 223 ? 10.562 3.973 5.254 1 97.69 223 GLY A O 1
ATOM 1676 N N . PRO A 1 224 ? 12.555 4.824 4.48 1 97.12 224 PRO A N 1
ATOM 1677 C CA . PRO A 1 224 ? 12.219 4.496 3.092 1 97.12 224 PRO A CA 1
ATOM 1678 C C . PRO A 1 224 ? 12.055 2.996 2.863 1 97.12 224 PRO A C 1
ATOM 1680 O O . PRO A 1 224 ? 11.406 2.582 1.896 1 97.12 224 PRO A O 1
ATOM 1683 N N . ASP A 1 225 ? 12.539 2.18 3.76 1 96 225 ASP A N 1
ATOM 1684 C CA . ASP A 1 225 ? 12.445 0.727 3.65 1 96 225 ASP A CA 1
ATOM 1685 C C . ASP A 1 225 ? 11.109 0.222 4.195 1 96 225 ASP A C 1
ATOM 1687 O O . ASP A 1 225 ? 10.82 -0.977 4.141 1 96 225 ASP A O 1
ATOM 1691 N N . GLY A 1 226 ? 10.359 1.115 4.777 1 97.69 226 GLY A N 1
ATOM 1692 C CA . GLY A 1 226 ? 9.023 0.769 5.238 1 97.69 226 GLY A CA 1
ATOM 1693 C C . GLY A 1 226 ? 8.977 0.406 6.711 1 97.69 226 GLY A C 1
ATOM 1694 O O . GLY A 1 226 ? 7.906 0.126 7.254 1 97.69 226 GLY A O 1
ATOM 1695 N N . TRP A 1 227 ? 10.141 0.458 7.406 1 98.5 227 TRP A N 1
ATOM 1696 C CA . TRP A 1 227 ? 10.141 0.082 8.82 1 98.5 227 TRP A CA 1
ATOM 1697 C C . TRP A 1 227 ? 9.969 1.309 9.711 1 98.5 227 TRP A C 1
ATOM 1699 O O . TRP A 1 227 ? 10.508 2.379 9.406 1 98.5 227 TRP A O 1
ATOM 1709 N N . ILE A 1 228 ? 9.32 1.131 10.805 1 98.62 228 ILE A N 1
ATOM 1710 C CA . ILE A 1 228 ? 9.188 2.176 11.812 1 98.62 228 ILE A CA 1
ATOM 1711 C C . ILE A 1 228 ? 10.531 2.404 12.5 1 98.62 228 ILE A C 1
ATOM 1713 O O . ILE A 1 228 ? 11.141 1.466 13.023 1 98.62 228 ILE A O 1
ATOM 1717 N N . LYS A 1 229 ? 10.938 3.629 12.461 1 98.25 229 LYS A N 1
ATOM 1718 C CA . LYS A 1 229 ? 12.234 3.992 13.031 1 98.25 229 LYS A CA 1
ATOM 1719 C C . LYS A 1 229 ? 12.062 4.617 14.414 1 98.25 229 LYS A C 1
ATOM 1721 O O . LYS A 1 229 ? 12.984 4.594 15.234 1 98.25 229 LYS A O 1
ATOM 1726 N N . ALA A 1 230 ? 10.867 5.227 14.641 1 98.5 230 ALA A N 1
ATOM 1727 C CA . ALA A 1 230 ? 10.617 5.867 15.93 1 98.5 230 ALA A CA 1
ATOM 1728 C C . ALA A 1 230 ? 9.117 5.988 16.203 1 98.5 230 ALA A C 1
ATOM 1730 O O . ALA A 1 230 ? 8.328 6.215 15.281 1 98.5 230 ALA A O 1
ATOM 1731 N N . THR A 1 231 ? 8.75 5.816 17.359 1 98.19 231 THR A N 1
ATOM 1732 C CA . THR A 1 231 ? 7.445 6.145 17.938 1 98.19 231 THR A CA 1
ATOM 1733 C C . THR A 1 231 ? 7.605 6.871 19.266 1 98.19 231 THR A C 1
ATOM 1735 O O . THR A 1 231 ? 8.664 6.816 19.891 1 98.19 231 THR A O 1
ATOM 1738 N N . PRO A 1 232 ? 6.531 7.645 19.625 1 96.62 232 PRO A N 1
ATOM 1739 C CA . PRO A 1 232 ? 6.641 8.211 20.969 1 96.62 232 PRO A CA 1
ATOM 1740 C C . PRO A 1 232 ? 6.828 7.145 22.047 1 96.62 232 PRO A C 1
ATOM 1742 O O . PRO A 1 232 ? 6.234 6.066 21.953 1 96.62 232 PRO A O 1
ATOM 1745 N N . GLN A 1 233 ? 7.656 7.445 22.969 1 91.06 233 GLN A N 1
ATOM 1746 C CA . GLN A 1 233 ? 7.902 6.504 24.062 1 91.06 233 GLN A CA 1
ATOM 1747 C C . GLN A 1 233 ? 7.238 6.973 25.344 1 91.06 233 GLN A C 1
ATOM 1749 O O . GLN A 1 233 ? 7.238 8.164 25.656 1 91.06 233 GLN A O 1
ATOM 1754 N N . GLY A 1 234 ? 6.66 6.059 26.031 1 82.94 234 GLY A N 1
ATOM 1755 C CA . GLY A 1 234 ? 6.035 6.395 27.297 1 82.94 234 GLY A CA 1
ATOM 1756 C C . GLY A 1 234 ? 5.004 7.5 27.188 1 82.94 234 GLY A C 1
ATOM 1757 O O . GLY A 1 234 ? 4.09 7.418 26.359 1 82.94 234 GLY A O 1
ATOM 1758 N N . ASP A 1 235 ? 5.211 8.531 27.891 1 81.88 235 ASP A N 1
ATOM 1759 C CA . ASP A 1 235 ? 4.285 9.664 27.922 1 81.88 235 ASP A CA 1
ATOM 1760 C C . ASP A 1 235 ? 4.723 10.758 26.953 1 81.88 235 ASP A C 1
ATOM 1762 O O . ASP A 1 235 ? 4.109 11.828 26.891 1 81.88 235 ASP A O 1
ATOM 1766 N N . GLU A 1 236 ? 5.672 10.344 26.172 1 83.44 236 GLU A N 1
ATOM 1767 C CA . GLU A 1 236 ? 6.156 11.344 25.219 1 83.44 236 GLU A CA 1
ATOM 1768 C C . GLU A 1 236 ? 5.137 11.586 24.109 1 83.44 236 GLU A C 1
ATOM 1770 O O . GLU A 1 236 ? 4.258 10.75 23.859 1 83.44 236 GLU A O 1
ATOM 1775 N N . THR A 1 237 ? 5.27 12.742 23.562 1 90 237 THR A N 1
ATOM 1776 C CA . THR A 1 237 ? 4.355 13.141 22.5 1 90 237 THR A CA 1
ATOM 1777 C C . THR A 1 237 ? 5.125 13.453 21.219 1 90 237 THR A C 1
ATOM 1779 O O . THR A 1 237 ? 4.609 14.141 20.344 1 90 237 THR A O 1
ATOM 1782 N N . ILE A 1 238 ? 6.41 13 21.25 1 95.88 238 ILE A N 1
ATOM 1783 C CA . ILE A 1 238 ? 7.262 13.289 20.109 1 95.88 238 ILE A CA 1
ATOM 1784 C C . ILE A 1 238 ? 7.996 12.023 19.672 1 95.88 238 ILE A C 1
ATOM 1786 O O . ILE A 1 238 ? 8.445 11.242 20.516 1 95.88 238 ILE A O 1
ATOM 1790 N N . ALA A 1 239 ? 8.008 11.688 18.422 1 98.06 239 ALA A N 1
ATOM 1791 C CA . ALA A 1 239 ? 8.852 10.664 17.797 1 98.06 239 ALA A CA 1
ATOM 1792 C C . ALA A 1 239 ? 9.945 11.297 16.953 1 98.06 239 ALA A C 1
ATOM 1794 O O . ALA A 1 239 ? 9.656 12.086 16.047 1 98.06 239 ALA A O 1
ATOM 1795 N N . THR A 1 240 ? 11.211 10.953 17.219 1 97.81 240 THR A N 1
ATOM 1796 C CA . THR A 1 240 ? 12.32 11.562 16.5 1 97.81 240 THR A CA 1
ATOM 1797 C C . THR A 1 240 ? 13.25 10.492 15.93 1 97.81 240 THR A C 1
ATOM 1799 O O . THR A 1 240 ? 13.523 9.484 16.578 1 97.81 240 THR A O 1
ATOM 1802 N N . ALA A 1 241 ? 13.664 10.703 14.703 1 97.94 241 ALA A N 1
ATOM 1803 C CA . ALA A 1 241 ? 14.641 9.828 14.062 1 97.94 241 ALA A CA 1
ATOM 1804 C C . ALA A 1 241 ? 15.555 10.617 13.125 1 97.94 241 ALA A C 1
ATOM 1806 O O . ALA A 1 241 ? 15.25 11.766 12.773 1 97.94 241 ALA A O 1
ATOM 1807 N N . VAL A 1 242 ? 16.688 10.047 12.852 1 97.75 242 VAL A N 1
ATOM 1808 C CA . VAL A 1 242 ? 17.562 10.562 11.789 1 97.75 242 VAL A CA 1
ATOM 1809 C C . VAL A 1 242 ? 17.422 9.688 10.547 1 97.75 242 VAL A C 1
ATOM 1811 O O . VAL A 1 242 ? 17.609 8.469 10.609 1 97.75 242 VAL A O 1
ATOM 1814 N N . LEU A 1 243 ? 17.062 10.32 9.461 1 96.94 243 LEU A N 1
ATOM 1815 C CA . LEU A 1 243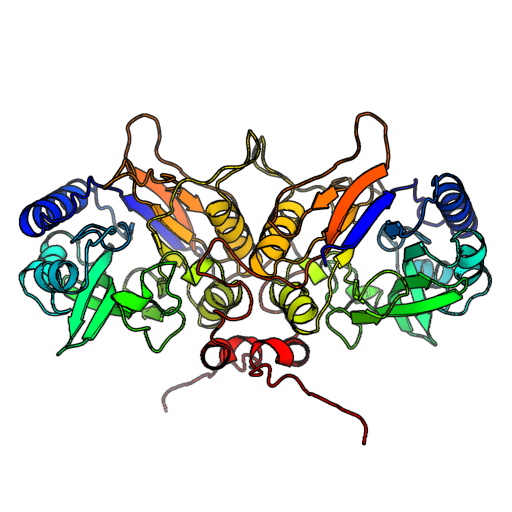 ? 16.875 9.617 8.195 1 96.94 243 LEU A CA 1
ATOM 1816 C C . LEU A 1 243 ? 18.094 9.82 7.289 1 96.94 243 LEU A C 1
ATOM 1818 O O . LEU A 1 243 ? 18.656 10.914 7.238 1 96.94 243 LEU A O 1
ATOM 1822 N N . ASP A 1 244 ? 18.5 8.766 6.605 1 92.94 244 ASP A N 1
ATOM 1823 C CA . ASP A 1 244 ? 19.438 8.883 5.492 1 92.94 244 ASP A CA 1
ATOM 1824 C C . ASP A 1 244 ? 18.703 9.156 4.18 1 92.94 244 ASP A C 1
ATOM 1826 O O . ASP A 1 244 ? 18.031 8.273 3.646 1 92.94 244 ASP A O 1
ATOM 1830 N N . LEU A 1 245 ? 18.828 10.391 3.748 1 89.44 245 LEU A N 1
ATOM 1831 C CA . LEU A 1 245 ? 18.203 10.742 2.48 1 89.44 245 LEU A CA 1
ATOM 1832 C C . LEU A 1 245 ? 19.062 10.297 1.304 1 89.44 245 LEU A C 1
ATOM 1834 O O . LEU A 1 245 ? 20.266 10.57 1.272 1 89.44 245 LEU A O 1
ATOM 1838 N N . THR A 1 246 ? 18.469 9.461 0.51 1 82.69 246 THR A N 1
ATOM 1839 C CA . THR A 1 246 ? 19.188 8.992 -0.678 1 82.69 246 THR A CA 1
ATOM 1840 C C . THR A 1 246 ? 18.297 9.125 -1.917 1 82.69 246 THR A C 1
ATOM 1842 O O . THR A 1 246 ? 17.078 9.078 -1.819 1 82.69 246 THR A O 1
ATOM 1845 N N . ASP A 1 247 ? 18.938 9.328 -2.994 1 84.44 247 ASP A N 1
ATOM 1846 C CA . ASP A 1 247 ? 18.219 9.352 -4.27 1 84.44 247 ASP A CA 1
ATOM 1847 C C . ASP A 1 247 ? 17.938 7.934 -4.762 1 84.44 247 ASP A C 1
ATOM 1849 O O . ASP A 1 247 ? 17.141 7.742 -5.688 1 84.44 247 ASP A O 1
ATOM 1853 N N . SER A 1 248 ? 18.547 7.059 -4.074 1 89.75 248 SER A N 1
ATOM 1854 C CA . SER A 1 248 ? 18.391 5.676 -4.516 1 89.75 248 SER A CA 1
ATOM 1855 C C . SER A 1 248 ? 17 5.148 -4.23 1 89.75 248 SER A C 1
ATOM 1857 O O . SER A 1 248 ? 16.438 5.391 -3.154 1 89.75 248 SER A O 1
ATOM 1859 N N . LYS A 1 249 ? 16.453 4.492 -5.18 1 94.88 249 LYS A N 1
ATOM 1860 C CA . LYS A 1 249 ? 15.18 3.799 -5.027 1 94.88 249 LYS A CA 1
ATOM 1861 C C . LYS A 1 249 ? 15.359 2.289 -5.16 1 94.88 249 LYS A C 1
ATOM 1863 O O . LYS A 1 249 ? 14.398 1.573 -5.473 1 94.88 249 LYS A O 1
ATOM 1868 N N . ALA A 1 250 ? 16.562 1.876 -4.887 1 94 250 ALA A N 1
ATOM 1869 C CA . ALA A 1 250 ? 16.922 0.473 -5.051 1 94 250 ALA A CA 1
ATOM 1870 C C . ALA A 1 250 ? 16.266 -0.395 -3.98 1 94 250 ALA A C 1
ATOM 1872 O O . ALA A 1 250 ? 16.156 0.017 -2.824 1 94 250 ALA A O 1
ATOM 1873 N N . ILE A 1 251 ? 15.805 -1.55 -4.344 1 93.44 251 ILE A N 1
ATOM 1874 C CA . ILE A 1 251 ? 15.414 -2.65 -3.469 1 93.44 251 ILE A CA 1
ATOM 1875 C C . ILE A 1 251 ? 16.359 -3.834 -3.682 1 93.44 251 ILE A C 1
ATOM 1877 O O . ILE A 1 251 ? 16.266 -4.539 -4.688 1 93.44 251 ILE A O 1
ATOM 1881 N N . GLY A 1 252 ? 17.172 -4.07 -2.715 1 89.5 252 GLY A N 1
ATOM 1882 C CA . GLY A 1 252 ? 18.234 -5.039 -2.928 1 89.5 252 GLY A CA 1
ATOM 1883 C C . GLY A 1 252 ? 19.219 -4.625 -4.004 1 89.5 252 GLY A C 1
ATOM 1884 O O . GLY A 1 252 ? 19.391 -3.432 -4.27 1 89.5 252 GLY A O 1
ATOM 1885 N N . ASP A 1 253 ? 19.859 -5.613 -4.59 1 92.5 253 ASP A N 1
ATOM 1886 C CA . ASP A 1 253 ? 20.969 -5.332 -5.496 1 92.5 253 ASP A CA 1
ATOM 1887 C C . ASP A 1 253 ? 20.484 -5.176 -6.934 1 92.5 253 ASP A C 1
ATOM 1889 O O . ASP A 1 253 ? 21.125 -4.516 -7.75 1 92.5 253 ASP A O 1
ATOM 1893 N N . ARG A 1 254 ? 19.312 -5.648 -7.215 1 95.88 254 ARG A N 1
ATOM 1894 C CA . ARG A 1 254 ? 18.984 -5.809 -8.633 1 95.88 254 ARG A CA 1
ATOM 1895 C C . ARG A 1 254 ? 17.641 -5.172 -8.961 1 95.88 254 ARG A C 1
ATOM 1897 O O . ARG A 1 254 ? 17.188 -5.223 -10.109 1 95.88 254 ARG A O 1
ATOM 1904 N N . ASN A 1 255 ? 17 -4.598 -7.992 1 98 255 ASN A N 1
ATOM 1905 C CA . ASN A 1 255 ? 15.672 -4.07 -8.25 1 98 255 ASN A CA 1
ATOM 1906 C C . ASN A 1 255 ? 15.547 -2.617 -7.801 1 98 255 ASN A C 1
ATOM 1908 O O . ASN A 1 255 ? 16.359 -2.133 -7.016 1 98 255 ASN A O 1
ATOM 1912 N N . ASP A 1 256 ? 14.609 -1.946 -8.344 1 97.94 256 ASP A N 1
ATOM 1913 C CA . ASP A 1 256 ? 14.352 -0.533 -8.086 1 97.94 256 ASP A CA 1
ATOM 1914 C C . ASP A 1 256 ? 12.852 -0.25 -8.016 1 97.94 256 ASP A C 1
ATOM 1916 O O . ASP A 1 256 ? 12.109 -0.591 -8.938 1 97.94 256 ASP A O 1
ATOM 1920 N N . ALA A 1 257 ? 12.422 0.392 -6.98 1 96.88 257 ALA A N 1
ATOM 1921 C CA . ALA A 1 257 ? 11.008 0.606 -6.695 1 96.88 257 ALA A CA 1
ATOM 1922 C C . ALA A 1 257 ? 10.344 1.428 -7.801 1 96.88 257 ALA A C 1
ATOM 1924 O O . ALA A 1 257 ? 9.156 1.249 -8.086 1 96.88 257 ALA A O 1
ATOM 1925 N N . LEU A 1 258 ? 11.055 2.35 -8.43 1 97.25 258 LEU A N 1
ATOM 1926 C CA . LEU A 1 258 ? 10.461 3.223 -9.438 1 97.25 258 LEU A CA 1
ATOM 1927 C C . LEU A 1 258 ? 10.812 2.746 -10.844 1 97.25 258 LEU A C 1
ATOM 1929 O O . LEU A 1 258 ? 9.938 2.66 -11.711 1 97.25 258 LEU A O 1
ATOM 1933 N N . ALA A 1 259 ? 12.07 2.348 -11.055 1 96.62 259 ALA A N 1
ATOM 1934 C CA . ALA A 1 259 ? 12.531 1.993 -12.398 1 96.62 259 ALA A CA 1
ATOM 1935 C C . ALA A 1 259 ? 11.883 0.693 -12.867 1 96.62 259 ALA A C 1
ATOM 1937 O O . ALA A 1 259 ? 11.758 0.458 -14.07 1 96.62 259 ALA A O 1
ATOM 1938 N N . ASP A 1 260 ? 11.438 -0.193 -11.953 1 98.12 260 ASP A N 1
ATOM 1939 C CA . ASP A 1 260 ? 10.875 -1.486 -12.328 1 98.12 260 ASP A CA 1
ATOM 1940 C C . ASP A 1 260 ? 9.391 -1.364 -12.656 1 98.12 260 ASP A C 1
ATOM 1942 O O . ASP A 1 260 ? 8.758 -2.342 -13.055 1 98.12 260 ASP A O 1
ATOM 1946 N N . ARG A 1 261 ? 8.867 -0.183 -12.453 1 98.25 261 ARG A N 1
ATOM 1947 C CA . ARG A 1 261 ? 7.48 0.044 -12.836 1 98.25 261 ARG A CA 1
ATOM 1948 C C . ARG A 1 261 ? 7.285 -0.162 -14.336 1 98.25 261 ARG A C 1
ATOM 1950 O O . ARG A 1 261 ? 8.242 -0.07 -15.109 1 98.25 261 ARG A O 1
ATOM 1957 N N . ARG A 1 262 ? 6.078 -0.451 -14.664 1 98.06 262 ARG A N 1
ATOM 1958 C CA . ARG A 1 262 ? 5.676 -0.565 -16.062 1 98.06 262 ARG A CA 1
ATOM 1959 C C . ARG A 1 262 ? 4.449 0.297 -16.344 1 98.06 262 ARG A C 1
ATOM 1961 O O . ARG A 1 262 ? 3.369 -0.224 -16.625 1 98.06 262 ARG A O 1
ATOM 1968 N N . PRO A 1 263 ? 4.645 1.601 -16.359 1 97.5 263 PRO A N 1
ATOM 1969 C CA . PRO A 1 263 ? 3.539 2.561 -16.422 1 97.5 263 PRO A CA 1
ATOM 1970 C C . PRO A 1 263 ? 2.639 2.34 -17.625 1 97.5 263 PRO A C 1
ATOM 1972 O O . PRO A 1 263 ? 1.438 2.619 -17.562 1 97.5 263 PRO A O 1
ATOM 1975 N N . ASP A 1 264 ? 3.137 1.843 -18.703 1 96.62 264 ASP A N 1
ATOM 1976 C CA . ASP A 1 264 ? 2.334 1.597 -19.891 1 96.62 264 ASP A CA 1
ATOM 1977 C C . ASP A 1 264 ? 1.242 0.565 -19.609 1 96.62 264 ASP A C 1
ATOM 1979 O O . ASP A 1 264 ? 0.253 0.489 -20.344 1 96.62 264 ASP A O 1
ATOM 1983 N N . LEU A 1 265 ? 1.384 -0.21 -18.516 1 97.81 265 LEU A N 1
ATOM 1984 C CA . LEU A 1 265 ? 0.431 -1.271 -18.203 1 97.81 265 LEU A CA 1
ATOM 1985 C C . LEU A 1 265 ? -0.565 -0.813 -17.156 1 97.81 265 LEU A C 1
ATOM 1987 O O . LEU A 1 265 ? -1.462 -1.568 -16.766 1 97.81 265 LEU A O 1
ATOM 1991 N N . TYR A 1 266 ? -0.412 0.441 -16.656 1 97.56 266 TYR A N 1
ATOM 1992 C CA . TYR A 1 266 ? -1.182 0.875 -15.492 1 97.56 266 TYR A CA 1
ATOM 1993 C C . TYR A 1 266 ? -2.291 1.837 -15.906 1 97.56 266 TYR A C 1
ATOM 1995 O O . TYR A 1 266 ? -2.768 2.629 -15.094 1 97.56 266 TYR A O 1
ATOM 2003 N N . ARG A 1 267 ? -2.77 1.87 -17.047 1 94.81 267 ARG A N 1
ATOM 2004 C CA . ARG A 1 267 ? -3.645 2.912 -17.578 1 94.81 267 ARG A CA 1
ATOM 2005 C C . ARG A 1 267 ? -4.977 2.936 -16.828 1 94.81 267 ARG A C 1
ATOM 2007 O O . ARG A 1 267 ? -5.621 3.98 -16.734 1 94.81 267 ARG A O 1
ATOM 2014 N N . ASP A 1 268 ? -5.359 1.808 -16.25 1 94.94 268 ASP A N 1
ATOM 2015 C CA . ASP A 1 268 ? -6.605 1.718 -15.5 1 94.94 268 ASP A CA 1
ATOM 2016 C C . ASP A 1 268 ? -6.625 2.719 -14.352 1 94.94 268 ASP A C 1
ATOM 2018 O O . ASP A 1 268 ? -7.695 3.156 -13.922 1 94.94 268 ASP A O 1
ATOM 2022 N N . LEU A 1 269 ? -5.5 3.1 -13.906 1 96.94 269 LEU A N 1
ATOM 2023 C CA . LEU A 1 269 ? -5.379 3.896 -12.688 1 96.94 269 LEU A CA 1
ATOM 2024 C C . LEU A 1 269 ? -5.84 5.328 -12.922 1 96.94 269 LEU A C 1
ATOM 2026 O O . LEU A 1 269 ? -6.18 6.043 -11.977 1 96.94 269 LEU A O 1
ATOM 2030 N N . VAL A 1 270 ? -5.793 5.793 -14.188 1 96 270 VAL A N 1
ATOM 2031 C CA . VAL A 1 270 ? -6.07 7.199 -14.453 1 96 270 VAL A CA 1
ATOM 2032 C C . VAL A 1 270 ? -7.34 7.328 -15.297 1 96 270 VAL A C 1
ATOM 2034 O O . VAL A 1 270 ? -7.691 8.43 -15.727 1 96 270 VAL A O 1
ATOM 2037 N N . GLU A 1 271 ? -7.918 6.176 -15.664 1 88.12 271 GLU A N 1
ATOM 2038 C CA . GLU A 1 271 ? -9.156 6.199 -16.438 1 88.12 271 GLU A CA 1
ATOM 2039 C C . GLU A 1 271 ? -10.375 6.32 -15.516 1 88.12 271 GLU A C 1
ATOM 2041 O O . GLU A 1 271 ? -10.383 5.766 -14.414 1 88.12 271 GLU A O 1
ATOM 2046 N N . SER A 1 272 ? -11.266 7.238 -15.859 1 72.88 272 SER A N 1
ATOM 2047 C CA . SER A 1 272 ? -12.469 7.445 -15.062 1 72.88 272 SER A CA 1
ATOM 2048 C C . SER A 1 272 ? -13.492 6.34 -15.305 1 72.88 272 SER A C 1
ATOM 2050 O O . SER A 1 272 ? -13.555 5.773 -16.391 1 72.88 272 SER A O 1
ATOM 2052 N N . GLY A 1 273 ? -13.656 5.266 -14.57 1 58.28 273 GLY A N 1
ATOM 2053 C CA . GLY A 1 273 ? -14.57 4.133 -14.625 1 58.28 273 GLY A CA 1
ATOM 2054 C C . GLY A 1 273 ? -15.844 4.43 -15.398 1 58.28 273 GLY A C 1
ATOM 2055 O O . GLY A 1 273 ? -16.828 4.875 -14.82 1 58.28 273 GLY A O 1
ATOM 2056 N N . GLU A 1 274 ? -15.938 5.195 -16.469 1 48.44 274 GLU A N 1
ATOM 2057 C CA . GLU A 1 274 ? -17.25 4.879 -17.031 1 48.44 274 GLU A CA 1
ATOM 2058 C C . GLU A 1 274 ? -17.438 3.375 -17.203 1 48.44 274 GLU A C 1
ATOM 2060 O O . GLU A 1 274 ? -16.562 2.695 -17.75 1 48.44 274 GLU A O 1
ATOM 2065 N N . ALA A 1 275 ? -18.188 2.793 -16.219 1 39.44 275 ALA A N 1
ATOM 2066 C CA . ALA A 1 275 ? -18.641 1.423 -16.469 1 39.44 275 ALA A CA 1
ATOM 2067 C C . ALA A 1 275 ? -18.766 1.136 -17.953 1 39.44 275 ALA A C 1
ATOM 2069 O O . ALA A 1 275 ? -19.516 1.807 -18.672 1 39.44 275 ALA A O 1
ATOM 2070 N N . ALA A 1 276 ? -17.844 0.661 -18.625 1 37.19 276 ALA A N 1
ATOM 2071 C CA . ALA A 1 276 ? -18.062 0.156 -19.984 1 37.19 276 ALA A CA 1
ATOM 2072 C C . ALA A 1 276 ? -19.281 -0.769 -20.031 1 37.19 276 ALA A C 1
ATOM 2074 O O . ALA A 1 276 ? -19.234 -1.885 -19.516 1 37.19 276 ALA A O 1
ATOM 2075 N N . THR A 1 277 ? -20.406 -0.251 -19.766 1 34.5 277 THR A N 1
ATOM 2076 C CA . THR A 1 277 ? -21.625 -0.979 -20.125 1 34.5 277 THR A CA 1
ATOM 2077 C C . THR A 1 277 ? -21.5 -1.599 -21.516 1 34.5 277 THR A C 1
ATOM 2079 O O . THR A 1 277 ? -21.781 -0.942 -22.516 1 34.5 277 THR A O 1
ATOM 2082 N N . ASP A 1 278 ? -20.484 -2.289 -21.672 1 31.67 278 ASP A N 1
ATOM 2083 C CA . ASP A 1 278 ? -20.578 -3 -22.938 1 31.67 278 ASP A CA 1
ATOM 2084 C C . ASP A 1 278 ? -21.766 -3.957 -22.953 1 31.67 278 ASP A C 1
ATOM 2086 O O . ASP A 1 278 ? -21.688 -5.059 -22.391 1 31.67 278 ASP A O 1
ATOM 2090 N N . ILE A 1 279 ? -23.016 -3.494 -22.875 1 29.78 279 ILE A N 1
ATOM 2091 C CA . ILE A 1 279 ? -24.172 -4.23 -23.359 1 29.78 279 ILE A CA 1
ATOM 2092 C C . ILE A 1 279 ? -23.953 -4.645 -24.812 1 29.78 279 ILE A C 1
ATOM 2094 O O . ILE A 1 279 ? -23.766 -3.791 -25.672 1 29.78 279 ILE A O 1
ATOM 2098 N N . PRO A 1 280 ? -23.516 -5.809 -24.938 1 30.34 280 PRO A N 1
ATOM 2099 C CA . PRO A 1 280 ? -23.688 -6.148 -26.359 1 30.34 280 PRO A CA 1
ATOM 2100 C C . PRO A 1 280 ? -25.016 -5.691 -26.922 1 30.34 280 PRO A C 1
ATOM 2102 O O . PRO A 1 280 ? -26 -5.57 -26.188 1 30.34 280 PRO A O 1
ATOM 2105 N N . ASP A 1 281 ? -25.016 -5.012 -28.016 1 26.81 281 ASP A N 1
ATOM 2106 C CA . ASP A 1 281 ? -26.266 -4.996 -28.766 1 26.81 281 ASP A CA 1
ATOM 2107 C C . ASP A 1 281 ? -26.859 -6.402 -28.875 1 26.81 281 ASP A C 1
ATOM 2109 O O . ASP A 1 281 ? -26.125 -7.371 -29.109 1 26.81 281 ASP A O 1
ATOM 2113 N N . MET B 1 1 ? -26.188 -9.719 -2.826 1 50.81 1 MET B N 1
ATOM 2114 C CA . MET B 1 1 ? -26.125 -10.852 -1.906 1 50.81 1 MET B CA 1
ATOM 2115 C C . MET B 1 1 ? -24.688 -11.25 -1.633 1 50.81 1 MET B C 1
ATOM 2117 O O . MET B 1 1 ? -23.828 -11.18 -2.525 1 50.81 1 MET B O 1
ATOM 2121 N N . ASN B 1 2 ? -24.297 -11.266 -0.332 1 67.19 2 ASN B N 1
ATOM 2122 C CA . ASN B 1 2 ? -22.984 -11.695 0.108 1 67.19 2 ASN B CA 1
ATOM 2123 C C . ASN B 1 2 ? -22.734 -13.172 -0.188 1 67.19 2 ASN B C 1
ATOM 2125 O O . ASN B 1 2 ? -23.594 -14.008 0.094 1 67.19 2 ASN B O 1
ATOM 2129 N N . ARG B 1 3 ? -21.797 -13.422 -1.196 1 89.44 3 ARG B N 1
ATOM 2130 C CA . ARG B 1 3 ? -21.375 -14.789 -1.505 1 89.44 3 ARG B CA 1
ATOM 2131 C C . ARG B 1 3 ? -20.172 -15.195 -0.672 1 89.44 3 ARG B C 1
ATOM 2133 O O . ARG B 1 3 ? -19.297 -14.367 -0.388 1 89.44 3 ARG B O 1
ATOM 2140 N N . LYS B 1 4 ? -20.297 -16.453 -0.199 1 94.88 4 LYS B N 1
ATOM 2141 C CA . LYS B 1 4 ? -19.172 -17 0.553 1 94.88 4 LYS B CA 1
ATOM 2142 C C . LYS B 1 4 ? -18.266 -17.844 -0.343 1 94.88 4 LYS B C 1
ATOM 2144 O O . LYS B 1 4 ? -18.75 -18.547 -1.228 1 94.88 4 LYS B O 1
ATOM 2149 N N . LEU B 1 5 ? -17.031 -17.719 -0.146 1 97.31 5 LEU B N 1
ATOM 2150 C CA . LEU B 1 5 ? -16.031 -18.484 -0.891 1 97.31 5 LEU B CA 1
ATOM 2151 C C . LEU B 1 5 ? -14.969 -19.062 0.046 1 97.31 5 LEU B C 1
ATOM 2153 O O . LEU B 1 5 ? -14.312 -18.312 0.778 1 97.31 5 LEU B O 1
ATOM 2157 N N . ARG B 1 6 ? -14.883 -20.359 0.087 1 97.75 6 ARG B N 1
ATOM 2158 C CA . ARG B 1 6 ? -13.766 -20.969 0.806 1 97.75 6 ARG B CA 1
ATOM 2159 C C . ARG B 1 6 ? -12.484 -20.891 -0.012 1 97.75 6 ARG B C 1
ATOM 2161 O O . ARG B 1 6 ? -12.492 -21.156 -1.216 1 97.75 6 ARG B O 1
ATOM 2168 N N . VAL B 1 7 ? -11.414 -20.469 0.635 1 98.56 7 VAL B N 1
ATOM 2169 C CA . VAL B 1 7 ? -10.133 -20.359 -0.063 1 98.56 7 VAL B CA 1
ATOM 2170 C C . VAL B 1 7 ? -9.031 -21.031 0.754 1 98.56 7 VAL B C 1
ATOM 2172 O O . VAL B 1 7 ? -9.078 -21.031 1.986 1 98.56 7 VAL B O 1
ATOM 2175 N N . SER B 1 8 ? -8.078 -21.578 0.054 1 98.56 8 SER B N 1
ATOM 2176 C CA . SER B 1 8 ? -6.895 -22.156 0.7 1 98.56 8 SER B CA 1
ATOM 2177 C C . SER B 1 8 ? -5.621 -21.766 -0.037 1 98.56 8 SER B C 1
ATOM 2179 O O . SER B 1 8 ? -5.586 -21.75 -1.27 1 98.56 8 SER B O 1
ATOM 2181 N N . ALA B 1 9 ? -4.629 -21.344 0.672 1 98.81 9 ALA B N 1
ATOM 2182 C CA . ALA B 1 9 ? -3.246 -21.328 0.208 1 98.81 9 ALA B CA 1
ATOM 2183 C C . ALA B 1 9 ? -2.525 -22.609 0.596 1 98.81 9 ALA B C 1
ATOM 2185 O O . ALA B 1 9 ? -2.42 -22.938 1.78 1 98.81 9 ALA B O 1
ATOM 2186 N N . VAL B 1 10 ? -2.059 -23.344 -0.39 1 97.94 10 VAL B N 1
ATOM 2187 C CA . VAL B 1 10 ? -1.457 -24.656 -0.19 1 97.94 10 VAL B CA 1
ATOM 2188 C C . VAL B 1 10 ? 0.012 -24.625 -0.604 1 97.94 10 VAL B C 1
ATOM 2190 O O . VAL B 1 10 ? 0.339 -24.219 -1.724 1 97.94 10 VAL B O 1
ATOM 2193 N N . THR B 1 11 ? 0.872 -25.062 0.266 1 97.25 11 THR B N 1
ATOM 2194 C CA . THR B 1 11 ? 2.297 -24.906 -0.008 1 97.25 11 THR B CA 1
ATOM 2195 C C . THR B 1 11 ? 3.02 -26.25 0.107 1 97.25 11 THR B C 1
ATOM 2197 O O . THR B 1 11 ? 3.746 -26.484 1.073 1 97.25 11 THR B O 1
ATOM 2200 N N . PRO B 1 12 ? 2.914 -27.094 -0.849 1 97.06 12 PRO B N 1
ATOM 2201 C CA . PRO B 1 12 ? 3.678 -28.344 -0.854 1 97.06 12 PRO B CA 1
ATOM 2202 C C . PRO B 1 12 ? 5.184 -28.109 -0.923 1 97.06 12 PRO B C 1
ATOM 2204 O O . PRO B 1 12 ? 5.633 -27 -1.202 1 97.06 12 PRO B O 1
ATOM 2207 N N . ASP B 1 13 ? 5.91 -29.203 -0.649 1 96.81 13 ASP B N 1
ATOM 2208 C CA . ASP B 1 13 ? 7.355 -29.141 -0.857 1 96.81 13 ASP B CA 1
ATOM 2209 C C . ASP B 1 13 ? 7.691 -29.016 -2.342 1 96.81 13 ASP B C 1
ATOM 2211 O O . ASP B 1 13 ? 7.062 -29.672 -3.18 1 96.81 13 ASP B O 1
ATOM 2215 N N . ILE B 1 14 ? 8.578 -28.188 -2.65 1 98.31 14 ILE B N 1
ATOM 2216 C CA . ILE B 1 14 ? 9.07 -28 -4.012 1 98.31 14 ILE B CA 1
ATOM 2217 C C . ILE B 1 14 ? 10.578 -28.25 -4.059 1 98.31 14 ILE B C 1
ATOM 2219 O O . ILE B 1 14 ? 11.328 -27.703 -3.238 1 98.31 14 ILE B O 1
ATOM 2223 N N . VAL B 1 15 ? 10.992 -29.094 -4.98 1 98.44 15 VAL B N 1
ATOM 2224 C CA . VAL B 1 15 ? 12.398 -29.453 -5.094 1 98.44 15 VAL B CA 1
ATOM 2225 C C . VAL B 1 15 ? 12.945 -29.016 -6.445 1 98.44 15 VAL B C 1
ATOM 2227 O O . VAL B 1 15 ? 12.5 -29.5 -7.492 1 98.44 15 VAL B O 1
ATOM 2230 N N . ILE B 1 16 ? 13.914 -28.125 -6.434 1 98.56 16 ILE B N 1
ATOM 2231 C CA . ILE B 1 16 ? 14.516 -27.609 -7.66 1 98.56 16 ILE B CA 1
ATOM 2232 C C . ILE B 1 16 ? 15.094 -28.766 -8.477 1 98.56 16 ILE B C 1
ATOM 2234 O O . ILE B 1 16 ? 15.789 -29.625 -7.93 1 98.56 16 ILE B O 1
ATOM 2238 N N . GLY B 1 17 ? 14.703 -28.781 -9.727 1 97.12 17 GLY B N 1
ATOM 2239 C CA . GLY B 1 17 ? 15.281 -29.766 -10.641 1 97.12 17 GLY B CA 1
ATOM 2240 C C . GLY B 1 17 ? 14.445 -31.031 -10.758 1 97.12 17 GLY B C 1
ATOM 2241 O O . GLY B 1 17 ? 14.703 -31.875 -11.617 1 97.12 17 GLY B O 1
ATOM 2242 N N . ASP B 1 18 ? 13.469 -31.188 -9.945 1 98.44 18 ASP B N 1
ATOM 2243 C CA . ASP B 1 18 ? 12.672 -32.406 -9.898 1 98.44 18 ASP B CA 1
ATOM 2244 C C . ASP B 1 18 ? 11.281 -32.156 -10.477 1 98.44 18 ASP B C 1
ATOM 2246 O O . ASP B 1 18 ? 10.281 -32.312 -9.766 1 98.44 18 ASP B O 1
ATOM 2250 N N . LEU B 1 19 ? 11.211 -31.969 -11.766 1 98.75 19 LEU B N 1
ATOM 2251 C CA . LEU B 1 19 ? 9.961 -31.641 -12.453 1 98.75 19 LEU B CA 1
ATOM 2252 C C . LEU B 1 19 ? 8.898 -32.688 -12.172 1 98.75 19 LEU B C 1
ATOM 2254 O O . LEU B 1 19 ? 7.805 -32.375 -11.703 1 98.75 19 LEU B O 1
ATOM 2258 N N . ASP B 1 20 ? 9.242 -33.969 -12.422 1 98.69 20 ASP B N 1
ATOM 2259 C CA . ASP B 1 20 ? 8.266 -35.031 -12.25 1 98.69 20 ASP B CA 1
ATOM 2260 C C . ASP B 1 20 ? 7.824 -35.156 -10.797 1 98.69 20 ASP B C 1
ATOM 2262 O O . ASP B 1 20 ? 6.637 -35.312 -10.516 1 98.69 20 ASP B O 1
ATOM 2266 N N . GLY B 1 21 ? 8.758 -35.094 -9.906 1 98.81 21 GLY B N 1
ATOM 2267 C CA . GLY B 1 21 ? 8.43 -35.125 -8.492 1 98.81 21 GLY B CA 1
ATOM 2268 C C . GLY B 1 21 ? 7.555 -34 -8.039 1 98.81 21 GLY B C 1
ATOM 2269 O O . GLY B 1 21 ? 6.629 -34.188 -7.246 1 98.81 21 GLY B O 1
ATOM 2270 N N . ASN B 1 22 ? 7.859 -32.812 -8.477 1 98.88 22 ASN B N 1
ATOM 2271 C CA . ASN B 1 22 ? 7.051 -31.641 -8.133 1 98.88 22 ASN B CA 1
ATOM 2272 C C . ASN B 1 22 ? 5.625 -31.766 -8.664 1 98.88 22 ASN B C 1
ATOM 2274 O O . ASN B 1 22 ? 4.664 -31.453 -7.965 1 98.88 22 ASN B O 1
ATOM 2278 N N . LEU B 1 23 ? 5.484 -32.219 -9.898 1 98.88 23 LEU B N 1
ATOM 2279 C CA . LEU B 1 23 ? 4.152 -32.438 -10.453 1 98.88 23 LEU B CA 1
ATOM 2280 C C . LEU B 1 23 ? 3.377 -33.469 -9.609 1 98.88 23 LEU B C 1
ATOM 2282 O O . LEU B 1 23 ? 2.188 -33.281 -9.344 1 98.88 23 LEU B O 1
ATOM 2286 N N . ALA B 1 24 ? 4.047 -34.469 -9.227 1 98.81 24 ALA B N 1
ATOM 2287 C CA . ALA B 1 24 ? 3.404 -35.469 -8.367 1 98.81 24 ALA B CA 1
ATOM 2288 C C . ALA B 1 24 ? 2.965 -34.875 -7.047 1 98.81 24 ALA B C 1
ATOM 2290 O O . ALA B 1 24 ? 1.855 -35.125 -6.57 1 98.81 24 ALA B O 1
ATOM 2291 N N . ARG B 1 25 ? 3.775 -34.062 -6.434 1 98.69 25 ARG B N 1
ATOM 2292 C CA . ARG B 1 25 ? 3.449 -33.406 -5.172 1 98.69 25 ARG B CA 1
ATOM 2293 C C . ARG B 1 25 ? 2.295 -32.438 -5.344 1 98.69 25 ARG B C 1
ATOM 2295 O O . ARG B 1 25 ? 1.477 -32.25 -4.438 1 98.69 25 ARG B O 1
ATOM 2302 N N . LEU B 1 26 ? 2.236 -31.797 -6.496 1 98.75 26 LEU B N 1
ATOM 2303 C CA . LEU B 1 26 ? 1.118 -30.906 -6.793 1 98.75 26 LEU B CA 1
ATOM 2304 C C . LEU B 1 26 ? -0.186 -31.688 -6.898 1 98.75 26 LEU B C 1
ATOM 2306 O O . LEU B 1 26 ? -1.206 -31.281 -6.336 1 98.75 26 LEU B O 1
ATOM 2310 N N . HIS B 1 27 ? -0.111 -32.812 -7.629 1 98.75 27 HIS B N 1
ATOM 2311 C CA . HIS B 1 27 ? -1.278 -33.688 -7.68 1 98.75 27 HIS B CA 1
ATOM 2312 C C . HIS B 1 27 ? -1.725 -34.094 -6.281 1 98.75 27 HIS B C 1
ATOM 2314 O O . HIS B 1 27 ? -2.908 -33.969 -5.945 1 98.75 27 HIS B O 1
ATOM 2320 N N . ASN B 1 28 ? -0.781 -34.531 -5.492 1 98.5 28 ASN B N 1
ATOM 2321 C CA . ASN B 1 28 ? -1.085 -34.969 -4.141 1 98.5 28 ASN B CA 1
ATOM 2322 C C . ASN B 1 28 ? -1.686 -33.875 -3.297 1 98.5 28 ASN B C 1
ATOM 2324 O O . ASN B 1 28 ? -2.631 -34.094 -2.539 1 98.5 28 ASN B O 1
ATOM 2328 N N . ALA B 1 29 ? -1.155 -32.688 -3.369 1 98.19 29 ALA B N 1
ATOM 2329 C CA . ALA B 1 29 ? -1.646 -31.531 -2.607 1 98.19 29 ALA B CA 1
ATOM 2330 C C . ALA B 1 29 ? -3.088 -31.203 -2.979 1 98.19 29 ALA B C 1
ATOM 2332 O O . ALA B 1 29 ? -3.922 -30.969 -2.102 1 98.19 29 ALA B O 1
ATOM 2333 N N . LEU B 1 30 ? -3.369 -31.188 -4.262 1 98.12 30 LEU B N 1
ATOM 2334 C CA . LEU B 1 30 ? -4.719 -30.891 -4.727 1 98.12 30 LEU B CA 1
ATOM 2335 C C . LEU B 1 30 ? -5.699 -31.969 -4.301 1 98.12 30 LEU B C 1
ATOM 2337 O O . LEU B 1 30 ? -6.82 -31.672 -3.879 1 98.12 30 LEU B O 1
ATOM 2341 N N . ARG B 1 31 ? -5.25 -33.219 -4.383 1 97.5 31 ARG B N 1
ATOM 2342 C CA . ARG B 1 31 ? -6.113 -34.344 -4.012 1 97.5 31 ARG B CA 1
ATOM 2343 C C . ARG B 1 31 ? -6.398 -34.344 -2.516 1 97.5 31 ARG B C 1
ATOM 2345 O O . ARG B 1 31 ? -7.438 -34.844 -2.076 1 97.5 31 ARG B O 1
ATOM 2352 N N . ALA B 1 32 ? -5.496 -33.812 -1.748 1 96.31 32 ALA B N 1
ATOM 2353 C CA . ALA B 1 32 ? -5.617 -33.812 -0.293 1 96.31 32 ALA B CA 1
ATOM 2354 C C . ALA B 1 32 ? -6.609 -32.75 0.18 1 96.31 32 ALA B C 1
ATOM 2356 O O . ALA B 1 32 ? -7.043 -32.781 1.335 1 96.31 32 ALA B O 1
ATOM 2357 N N . ILE B 1 33 ? -6.926 -31.766 -0.665 1 96.19 33 ILE B N 1
ATOM 2358 C CA . ILE B 1 33 ? -7.902 -30.75 -0.312 1 96.19 33 ILE B CA 1
ATOM 2359 C C . ILE B 1 33 ? -9.289 -31.375 -0.208 1 96.19 33 ILE B C 1
ATOM 2361 O O . ILE B 1 33 ? -9.688 -32.156 -1.063 1 96.19 33 ILE B O 1
ATOM 2365 N N . GLU B 1 34 ? -10.031 -31.109 0.901 1 94.38 34 GLU B N 1
ATOM 2366 C CA . GLU B 1 34 ? -11.453 -31.453 0.978 1 94.38 34 GLU B CA 1
ATOM 2367 C C . GLU B 1 34 ? -12.305 -30.406 0.273 1 94.38 34 GLU B C 1
ATOM 2369 O O . GLU B 1 34 ? -12.852 -29.5 0.916 1 94.38 34 GLU B O 1
ATOM 2374 N N . TRP B 1 35 ? -12.469 -30.703 -0.957 1 94.06 35 TRP B N 1
ATOM 2375 C CA . TRP B 1 35 ? -13.172 -29.734 -1.802 1 94.06 35 TRP B CA 1
ATOM 2376 C C . TRP B 1 35 ? -14.656 -29.688 -1.448 1 94.06 35 TRP B C 1
ATOM 2378 O O . TRP B 1 35 ? -15.336 -30.719 -1.474 1 94.06 35 TRP B O 1
ATOM 2388 N N . THR B 1 36 ? -15.211 -28.594 -0.931 1 89.06 36 THR B N 1
ATOM 2389 C CA . THR B 1 36 ? -16.625 -28.297 -0.761 1 89.06 36 THR B CA 1
ATOM 2390 C C . THR B 1 36 ? -17 -27 -1.458 1 89.06 36 THR B C 1
ATOM 2392 O O . THR B 1 36 ? -16.797 -25.906 -0.91 1 89.06 36 THR B O 1
ATOM 2395 N N . GLY B 1 37 ? -17.344 -27.016 -2.676 1 78.75 37 GLY B N 1
ATOM 2396 C CA . GLY B 1 37 ? -17.547 -25.844 -3.512 1 78.75 37 GLY B CA 1
ATOM 2397 C C . GLY B 1 37 ? -18.594 -24.891 -2.969 1 78.75 37 GLY B C 1
ATOM 2398 O O . GLY B 1 37 ? -19.484 -25.312 -2.223 1 78.75 37 GLY B O 1
ATOM 2399 N N . PRO B 1 38 ? -18.312 -23.703 -3.416 1 93.88 38 PRO B N 1
ATOM 2400 C CA . PRO B 1 38 ? -17.266 -23.078 -4.227 1 93.88 38 PRO B CA 1
ATOM 2401 C C . PRO B 1 38 ? -15.938 -22.953 -3.48 1 93.88 38 PRO B C 1
ATOM 2403 O O . PRO B 1 38 ? -15.922 -22.688 -2.277 1 93.88 38 PRO B O 1
ATOM 2406 N N . TYR B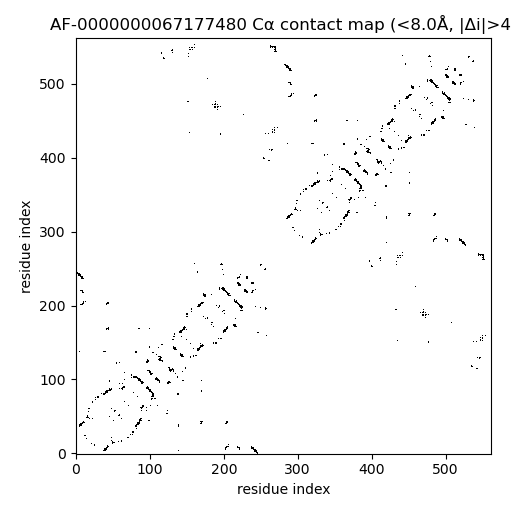 1 39 ? -14.797 -23.188 -4.133 1 97.25 39 TYR B N 1
ATOM 2407 C CA . TYR B 1 39 ? -13.508 -23.312 -3.469 1 97.25 39 TYR B CA 1
ATOM 2408 C C . TYR B 1 39 ? -12.383 -22.812 -4.367 1 97.25 39 TYR B C 1
ATOM 2410 O O . TYR B 1 39 ? -12.375 -23.078 -5.57 1 97.25 39 TYR B O 1
ATOM 2418 N N . LEU B 1 40 ? -11.484 -21.938 -3.791 1 98.75 40 LEU B N 1
ATOM 2419 C CA . LEU B 1 40 ? -10.266 -21.516 -4.461 1 98.75 40 LEU B CA 1
ATOM 2420 C C . LEU B 1 40 ? -9.031 -22.047 -3.742 1 98.75 40 LEU B C 1
ATOM 2422 O O . LEU B 1 40 ? -8.883 -21.859 -2.531 1 98.75 40 LEU B O 1
ATOM 2426 N N . ALA B 1 41 ? -8.172 -22.734 -4.453 1 98.88 41 ALA B N 1
ATOM 2427 C CA . ALA B 1 41 ? -6.859 -23.109 -3.941 1 98.88 41 ALA B CA 1
ATOM 2428 C C . ALA B 1 41 ? -5.75 -22.391 -4.703 1 98.88 41 ALA B C 1
ATOM 2430 O O . ALA B 1 41 ? -5.781 -22.312 -5.934 1 98.88 41 ALA B O 1
ATOM 2431 N N . VAL B 1 42 ? -4.812 -21.844 -4.004 1 98.94 42 VAL B N 1
ATOM 2432 C CA . VAL B 1 42 ? -3.658 -21.172 -4.602 1 98.94 42 VAL B CA 1
ATOM 2433 C C . VAL B 1 42 ? -2.375 -21.891 -4.176 1 98.94 42 VAL B C 1
ATOM 2435 O O . VAL B 1 42 ? -2.197 -22.219 -3 1 98.94 42 VAL B O 1
ATOM 2438 N N . LEU B 1 43 ? -1.528 -22.203 -5.09 1 98.94 43 LEU B N 1
ATOM 2439 C CA . LEU B 1 43 ? -0.236 -22.844 -4.848 1 98.94 43 LEU B CA 1
ATOM 2440 C C . LEU B 1 43 ? 0.906 -21.906 -5.223 1 98.94 43 LEU B C 1
ATOM 2442 O O . LEU B 1 43 ? 0.684 -20.875 -5.867 1 98.94 43 LEU B O 1
ATOM 2446 N N . PRO B 1 44 ? 2.166 -22.188 -4.895 1 98.94 44 PRO B N 1
ATOM 2447 C CA . PRO B 1 44 ? 3.271 -21.234 -4.961 1 98.94 44 PRO B CA 1
ATOM 2448 C C . PRO B 1 44 ? 3.727 -20.953 -6.395 1 98.94 44 PRO B C 1
ATOM 2450 O O . PRO B 1 44 ? 3.389 -21.719 -7.309 1 98.94 44 PRO B O 1
ATOM 2453 N N . GLU B 1 45 ? 4.449 -19.859 -6.535 1 98.94 45 GLU B N 1
ATOM 2454 C CA . GLU B 1 45 ? 5.207 -19.484 -7.727 1 98.94 45 GLU B CA 1
ATOM 2455 C C . GLU B 1 45 ? 6.219 -20.562 -8.102 1 98.94 45 GLU B C 1
ATOM 2457 O O . GLU B 1 45 ? 6.902 -21.109 -7.23 1 98.94 45 GLU B O 1
ATOM 2462 N N . LEU B 1 46 ? 6.238 -20.891 -9.422 1 98.94 46 LEU B N 1
ATOM 2463 C CA . LEU B 1 46 ? 7.223 -21.828 -9.961 1 98.94 46 LEU B CA 1
ATOM 2464 C C . LEU B 1 46 ? 7.191 -23.156 -9.195 1 98.94 46 LEU B C 1
ATOM 2466 O O . LEU B 1 46 ? 8.242 -23.75 -8.945 1 98.94 46 LEU B O 1
ATOM 2470 N N . ALA B 1 47 ? 6.047 -23.578 -8.906 1 98.88 47 ALA B N 1
ATOM 2471 C CA . ALA B 1 47 ? 5.824 -24.766 -8.086 1 98.88 47 ALA B CA 1
ATOM 2472 C C . ALA B 1 47 ? 6.246 -26.031 -8.828 1 98.88 47 ALA B C 1
ATOM 2474 O O . ALA B 1 47 ? 6.488 -27.062 -8.211 1 98.88 47 ALA B O 1
ATOM 2475 N N . THR B 1 48 ? 6.375 -26 -10.164 1 98.88 48 THR B N 1
ATOM 2476 C CA . THR B 1 48 ? 6.711 -27.188 -10.938 1 98.88 48 THR B CA 1
ATOM 2477 C C . THR B 1 48 ? 8.227 -27.375 -11 1 98.88 48 THR B C 1
ATOM 2479 O O . THR B 1 48 ? 8.703 -28.469 -11.312 1 98.88 48 THR B O 1
ATOM 2482 N N . SER B 1 49 ? 8.969 -26.344 -10.727 1 98.81 49 SER B N 1
ATOM 2483 C CA . SER B 1 49 ? 10.383 -26.422 -11.078 1 98.81 49 SER B CA 1
ATOM 2484 C C . SER B 1 49 ? 11.266 -26.125 -9.867 1 98.81 49 SER B C 1
ATOM 2486 O O . SER B 1 49 ? 12.398 -26.609 -9.781 1 98.81 49 SER B O 1
ATOM 2488 N N . GLY B 1 50 ? 10.844 -25.312 -9.016 1 98.56 50 GLY B N 1
ATOM 2489 C CA . GLY B 1 50 ? 11.734 -24.594 -8.117 1 98.56 50 GLY B CA 1
ATOM 2490 C C . GLY B 1 50 ? 12.125 -23.219 -8.641 1 98.56 50 GLY B C 1
ATOM 2491 O O . GLY B 1 50 ? 11.711 -22.828 -9.734 1 98.56 50 GLY B O 1
ATOM 2492 N N . TYR B 1 51 ? 12.969 -22.531 -7.977 1 98.62 51 TYR B N 1
ATOM 2493 C CA . TYR B 1 51 ? 13.148 -21.109 -8.258 1 98.62 51 TYR B CA 1
ATOM 2494 C C . TYR B 1 51 ? 14.609 -20.797 -8.562 1 98.62 51 TYR B C 1
ATOM 2496 O O . TYR B 1 51 ? 14.914 -20.125 -9.539 1 98.62 51 TYR B O 1
ATOM 2504 N N . VAL B 1 52 ? 15.547 -21.25 -7.797 1 98.5 52 VAL B N 1
ATOM 2505 C CA . VAL B 1 52 ? 16.938 -20.797 -7.852 1 98.5 52 VAL B CA 1
ATOM 2506 C C . VAL B 1 52 ? 17.672 -21.531 -8.969 1 98.5 52 VAL B C 1
ATOM 2508 O O . VAL B 1 52 ? 18.578 -22.328 -8.703 1 98.5 52 VAL B O 1
ATOM 2511 N N . PHE B 1 53 ? 17.359 -21.188 -10.148 1 98.69 53 PHE B N 1
ATOM 2512 C CA . PHE B 1 53 ? 18 -21.797 -11.312 1 98.69 53 PHE B CA 1
ATOM 2513 C C . PHE B 1 53 ? 19.469 -21.406 -11.383 1 98.69 53 PHE B C 1
ATOM 2515 O O . PHE B 1 53 ? 19.844 -20.281 -11.086 1 98.69 53 PHE B O 1
ATOM 2522 N N . THR B 1 54 ? 20.266 -22.328 -11.82 1 98.12 54 THR B N 1
ATOM 2523 C CA . THR B 1 54 ? 21.688 -22.031 -12.023 1 98.12 54 THR B CA 1
ATOM 2524 C C . THR B 1 54 ? 21.875 -21.203 -13.289 1 98.12 54 THR B C 1
ATOM 2526 O O . THR B 1 54 ? 22.797 -20.391 -13.367 1 98.12 54 THR B O 1
ATOM 2529 N N . ASP B 1 55 ? 21.125 -21.453 -14.297 1 98.12 55 ASP B N 1
ATOM 2530 C CA . ASP B 1 55 ? 21.188 -20.734 -15.562 1 98.12 55 ASP B CA 1
ATOM 2531 C C . ASP B 1 55 ? 19.922 -20.984 -16.391 1 98.12 55 ASP B C 1
ATOM 2533 O O . ASP B 1 55 ? 19.016 -21.688 -15.953 1 98.12 55 ASP B O 1
ATOM 2537 N N . ILE B 1 56 ? 19.891 -20.391 -17.562 1 98.56 56 ILE B N 1
ATOM 2538 C CA . ILE B 1 56 ? 18.703 -20.438 -18.422 1 98.56 56 ILE B CA 1
ATOM 2539 C C . ILE B 1 56 ? 18.516 -21.844 -18.969 1 98.56 56 ILE B C 1
ATOM 2541 O O . ILE B 1 56 ? 17.391 -22.281 -19.219 1 98.56 56 ILE B O 1
ATOM 2545 N N . ASP B 1 57 ? 19.578 -22.625 -19.125 1 98.5 57 ASP B N 1
ATOM 2546 C CA . ASP B 1 57 ? 19.469 -23.984 -19.625 1 98.5 57 ASP B CA 1
ATOM 2547 C C . ASP B 1 57 ? 18.766 -24.891 -18.625 1 98.5 57 ASP B C 1
ATOM 2549 O O . ASP B 1 57 ? 17.938 -25.719 -19 1 98.5 57 ASP B O 1
ATOM 2553 N N . GLU B 1 58 ? 19.125 -24.75 -17.391 1 98.75 58 GLU B N 1
ATOM 2554 C CA . GLU B 1 58 ? 18.422 -25.5 -16.359 1 98.75 58 GLU B CA 1
ATOM 2555 C C . GLU B 1 58 ? 16.938 -25.141 -16.328 1 98.75 58 GLU B C 1
ATOM 2557 O O . GLU B 1 58 ? 16.078 -26.031 -16.266 1 98.75 58 GLU B O 1
ATOM 2562 N N . ALA B 1 59 ? 16.656 -23.844 -16.375 1 98.88 59 ALA B N 1
ATOM 2563 C CA . ALA B 1 59 ? 15.266 -23.406 -16.375 1 98.88 59 ALA B CA 1
ATOM 2564 C C . ALA B 1 59 ? 14.5 -23.984 -17.562 1 98.88 59 ALA B C 1
ATOM 2566 O O . ALA B 1 59 ? 13.375 -24.469 -17.406 1 98.88 59 ALA B O 1
ATOM 2567 N N . ARG B 1 60 ? 15.102 -23.953 -18.656 1 98.81 60 ARG B N 1
ATOM 2568 C CA . ARG B 1 60 ? 14.469 -24.469 -19.875 1 98.81 60 ARG B CA 1
ATOM 2569 C C . ARG B 1 60 ? 14.156 -25.953 -19.734 1 98.81 60 ARG B C 1
ATOM 2571 O O . ARG B 1 60 ? 13.078 -26.406 -20.141 1 98.81 60 ARG B O 1
ATOM 2578 N N . ALA B 1 61 ? 15.055 -26.688 -19.172 1 98.69 61 ALA B N 1
ATOM 2579 C CA . ALA B 1 61 ? 14.891 -28.141 -19.031 1 98.69 61 ALA B CA 1
ATOM 2580 C C . ALA B 1 61 ? 13.734 -28.469 -18.078 1 98.69 61 ALA B C 1
ATOM 2582 O O . ALA B 1 61 ? 13.18 -29.562 -18.125 1 98.69 61 ALA B O 1
ATOM 2583 N N . LEU B 1 62 ? 13.383 -27.516 -17.266 1 98.81 62 LEU B N 1
ATOM 2584 C CA . LEU B 1 62 ? 12.359 -27.75 -16.266 1 98.81 62 LEU B CA 1
ATOM 2585 C C . LEU B 1 62 ? 11.055 -27.047 -16.641 1 98.81 62 LEU B C 1
ATOM 2587 O O . LEU B 1 62 ? 10.094 -27.047 -15.867 1 98.81 62 LEU B O 1
ATOM 2591 N N . SER B 1 63 ? 11.008 -26.391 -17.75 1 98.88 63 SER B N 1
ATOM 2592 C CA . SER B 1 63 ? 9.859 -25.594 -18.188 1 98.88 63 SER B CA 1
ATOM 2593 C C . SER B 1 63 ? 8.852 -26.453 -18.953 1 98.88 63 SER B C 1
ATOM 2595 O O . SER B 1 63 ? 9.219 -27.469 -19.531 1 98.88 63 SER B O 1
ATOM 2597 N N . LEU B 1 64 ? 7.691 -26.078 -18.859 1 98.94 64 LEU B N 1
ATOM 2598 C CA . LEU B 1 64 ? 6.582 -26.688 -19.578 1 98.94 64 LEU B CA 1
ATOM 2599 C C . LEU B 1 64 ? 5.852 -25.672 -20.453 1 98.94 64 LEU B C 1
ATOM 2601 O O . LEU B 1 64 ? 5.77 -24.5 -20.094 1 98.94 64 LEU B O 1
ATOM 2605 N N . ARG B 1 65 ? 5.32 -26.172 -21.547 1 98.75 65 ARG B N 1
ATOM 2606 C CA . ARG B 1 65 ? 4.355 -25.344 -22.25 1 98.75 65 ARG B CA 1
ATOM 2607 C C . A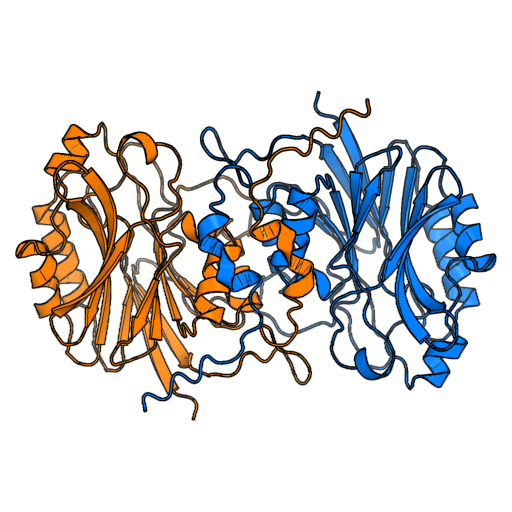RG B 1 65 ? 3.059 -25.203 -21.453 1 98.75 65 ARG B C 1
ATOM 2609 O O . ARG B 1 65 ? 2.697 -26.109 -20.688 1 98.75 65 ARG B O 1
ATOM 2616 N N . ALA B 1 66 ? 2.363 -24.125 -21.719 1 98.25 66 ALA B N 1
ATOM 2617 C CA . ALA B 1 66 ? 1.118 -23.906 -20.984 1 98.25 66 ALA B CA 1
ATOM 2618 C C . ALA B 1 66 ? 0.103 -25 -21.281 1 98.25 66 ALA B C 1
ATOM 2620 O O . ALA B 1 66 ? -0.776 -25.281 -20.469 1 98.25 66 ALA B O 1
ATOM 2621 N N . ASP B 1 67 ? 0.237 -25.656 -22.438 1 97.81 67 ASP B N 1
ATOM 2622 C CA . ASP B 1 67 ? -0.705 -26.703 -22.828 1 97.81 67 ASP B CA 1
ATOM 2623 C C . ASP B 1 67 ? -0.089 -28.078 -22.656 1 97.81 67 ASP B C 1
ATOM 2625 O O . ASP B 1 67 ? -0.618 -29.078 -23.156 1 97.81 67 ASP B O 1
ATOM 2629 N N . ASP B 1 68 ? 1.079 -28.141 -22.031 1 98.56 68 ASP B N 1
ATOM 2630 C CA . ASP B 1 68 ? 1.697 -29.438 -21.766 1 98.56 68 ASP B CA 1
ATOM 2631 C C . ASP B 1 68 ? 0.743 -30.344 -21 1 98.56 68 ASP B C 1
ATOM 2633 O O . ASP B 1 68 ? 0.163 -29.938 -19.984 1 98.56 68 ASP B O 1
ATOM 2637 N N . ALA B 1 69 ? 0.58 -31.578 -21.438 1 98.5 69 ALA B N 1
ATOM 2638 C CA . ALA B 1 69 ? -0.385 -32.531 -20.875 1 98.5 69 ALA B CA 1
ATOM 2639 C C . ALA B 1 69 ? -0.095 -32.812 -19.406 1 98.5 69 ALA B C 1
ATOM 2641 O O . ALA B 1 69 ? -1.017 -33.031 -18.625 1 98.5 69 ALA B O 1
ATOM 2642 N N . ARG B 1 70 ? 1.135 -32.844 -19.031 1 98.62 70 ARG B N 1
ATOM 2643 C CA . ARG B 1 70 ? 1.497 -33.094 -17.625 1 98.62 70 ARG B CA 1
ATOM 2644 C C . ARG B 1 70 ? 0.97 -31.969 -16.734 1 98.62 70 ARG B C 1
ATOM 2646 O O . ARG B 1 70 ? 0.529 -32.219 -15.609 1 98.62 70 ARG B O 1
ATOM 2653 N N . LEU B 1 71 ? 1.055 -30.75 -17.219 1 98.62 71 LEU B N 1
ATOM 2654 C CA . LEU B 1 71 ? 0.574 -29.594 -16.469 1 98.62 71 LEU B CA 1
ATOM 2655 C C . LEU B 1 71 ? -0.951 -29.562 -16.438 1 98.62 71 LEU B C 1
ATOM 2657 O O . LEU B 1 71 ? -1.559 -29.422 -15.375 1 98.62 71 LEU B O 1
ATOM 2661 N N . THR B 1 72 ? -1.575 -29.719 -17.609 1 98.44 72 THR B N 1
ATOM 2662 C CA . THR B 1 72 ? -3.025 -29.594 -17.719 1 98.44 72 THR B CA 1
ATOM 2663 C C . THR B 1 72 ? -3.721 -30.75 -16.984 1 98.44 72 THR B C 1
ATOM 2665 O O . THR B 1 72 ? -4.883 -30.625 -16.594 1 98.44 72 THR B O 1
ATOM 2668 N N . ALA B 1 73 ? -3.027 -31.828 -16.75 1 98.56 73 ALA B N 1
ATOM 2669 C CA . ALA B 1 73 ? -3.584 -32.969 -16.047 1 98.56 73 ALA B CA 1
ATOM 2670 C C . ALA B 1 73 ? -3.895 -32.625 -14.586 1 98.56 73 ALA B C 1
ATOM 2672 O O . ALA B 1 73 ? -4.633 -33.344 -13.914 1 98.56 73 ALA B O 1
ATOM 2673 N N . LEU B 1 74 ? -3.293 -31.594 -14.086 1 98.75 74 LEU B N 1
ATOM 2674 C CA . LEU B 1 74 ? -3.629 -31.141 -12.742 1 98.75 74 LEU B CA 1
ATOM 2675 C C . LEU B 1 74 ? -5.121 -30.844 -12.625 1 98.75 74 LEU B C 1
ATOM 2677 O O . LEU B 1 74 ? -5.684 -30.891 -11.531 1 98.75 74 LEU B O 1
ATOM 2681 N N . ALA B 1 75 ? -5.758 -30.516 -13.711 1 98.5 75 ALA B N 1
ATOM 2682 C CA . ALA B 1 75 ? -7.184 -30.188 -13.727 1 98.5 75 ALA B CA 1
ATOM 2683 C C . ALA B 1 75 ? -8.016 -31.391 -13.266 1 98.5 75 ALA B C 1
ATOM 2685 O O . ALA B 1 75 ? -9.125 -31.219 -12.766 1 98.5 75 ALA B O 1
ATOM 2686 N N . ASP B 1 76 ? -7.465 -32.562 -13.43 1 97.94 76 ASP B N 1
ATOM 2687 C CA . ASP B 1 76 ? -8.164 -33.781 -13.031 1 97.94 76 ASP B CA 1
ATOM 2688 C C . ASP B 1 76 ? -8.383 -33.844 -11.523 1 97.94 76 ASP B C 1
ATOM 2690 O O . ASP B 1 76 ? -9.234 -34.594 -11.039 1 97.94 76 ASP B O 1
ATOM 2694 N N . ASP B 1 77 ? -7.637 -33.062 -10.805 1 98.12 77 ASP B N 1
ATOM 2695 C CA . ASP B 1 77 ? -7.68 -33.125 -9.344 1 98.12 77 ASP B CA 1
ATOM 2696 C C . ASP B 1 77 ? -8.5 -31.969 -8.781 1 98.12 77 ASP B C 1
ATOM 2698 O O . ASP B 1 77 ? -8.547 -31.75 -7.57 1 98.12 77 ASP B O 1
ATOM 2702 N N . VAL B 1 78 ? -9.133 -31.094 -9.625 1 97.94 78 VAL B N 1
ATOM 2703 C CA . VAL B 1 78 ? -9.906 -29.938 -9.219 1 97.94 78 VAL B CA 1
ATOM 2704 C C . VAL B 1 78 ? -11.352 -30.094 -9.672 1 97.94 78 VAL B C 1
ATOM 2706 O O . VAL B 1 78 ? -11.633 -30.141 -10.867 1 97.94 78 VAL B O 1
ATOM 2709 N N . PRO B 1 79 ? -12.289 -30.156 -8.766 1 96.38 79 PRO B N 1
ATOM 2710 C CA . PRO B 1 79 ? -13.695 -30.297 -9.148 1 96.38 79 PRO B CA 1
ATOM 2711 C C . PRO B 1 79 ? -14.18 -29.125 -10.008 1 96.38 79 PRO B C 1
ATOM 2713 O O . PRO B 1 79 ? -13.633 -28.031 -9.93 1 96.38 79 PRO B O 1
ATOM 2716 N N . ALA B 1 80 ? -15.25 -29.297 -10.727 1 89.94 80 ALA B N 1
ATOM 2717 C CA . ALA B 1 80 ? -15.758 -28.359 -11.727 1 89.94 80 ALA B CA 1
ATOM 2718 C C . ALA B 1 80 ? -16.188 -27.047 -11.07 1 89.94 80 ALA B C 1
ATOM 2720 O O . ALA B 1 80 ? -16.094 -25.984 -11.68 1 89.94 80 ALA B O 1
ATOM 2721 N N . ASP B 1 81 ? -16.625 -27.109 -9.875 1 92.31 81 ASP B N 1
ATOM 2722 C CA . ASP B 1 81 ? -17.109 -25.906 -9.203 1 92.31 81 ASP B CA 1
ATOM 2723 C C . ASP B 1 81 ? -16.031 -25.328 -8.289 1 92.31 81 ASP B C 1
ATOM 2725 O O . ASP B 1 81 ? -16.344 -24.594 -7.344 1 92.31 81 ASP B O 1
ATOM 2729 N N . CYS B 1 82 ? -14.812 -25.688 -8.516 1 97.81 82 CYS B N 1
ATOM 2730 C CA . CYS B 1 82 ? -13.656 -25.188 -7.777 1 97.81 82 CYS B CA 1
ATOM 2731 C C . CYS B 1 82 ? -12.586 -24.656 -8.734 1 97.81 82 CYS B C 1
ATOM 2733 O O . CYS B 1 82 ? -12.711 -24.812 -9.945 1 97.81 82 CYS B O 1
ATOM 2735 N N . VAL B 1 83 ? -11.688 -23.859 -8.195 1 98.75 83 VAL B N 1
ATOM 2736 C CA . VAL B 1 83 ? -10.625 -23.234 -8.977 1 98.75 83 VAL B CA 1
ATOM 2737 C C . VAL B 1 83 ? -9.289 -23.422 -8.258 1 98.75 83 VAL B C 1
ATOM 2739 O O . VAL B 1 83 ? -9.227 -23.359 -7.027 1 98.75 83 VAL B O 1
ATOM 2742 N N . ALA B 1 84 ? -8.258 -23.703 -8.992 1 98.88 84 ALA B N 1
ATOM 2743 C CA . ALA B 1 84 ? -6.898 -23.719 -8.461 1 98.88 84 ALA B CA 1
ATOM 2744 C C . ALA B 1 84 ? -5.969 -22.859 -9.305 1 98.88 84 ALA B C 1
ATOM 2746 O O . ALA B 1 84 ? -6.133 -22.766 -10.523 1 98.88 84 ALA B O 1
ATOM 2747 N N . VAL B 1 85 ? -5.039 -22.172 -8.672 1 98.94 85 VAL B N 1
ATOM 2748 C CA . VAL B 1 85 ? -3.988 -21.406 -9.336 1 98.94 85 VAL B CA 1
ATOM 2749 C C . VAL B 1 85 ? -2.625 -22.016 -9.023 1 98.94 85 VAL B C 1
ATOM 2751 O O . VAL B 1 85 ? -2.287 -22.219 -7.855 1 98.94 85 VAL B O 1
ATOM 2754 N N . VAL B 1 86 ? -1.836 -22.312 -10.023 1 98.94 86 VAL B N 1
ATOM 2755 C CA . VAL B 1 86 ? -0.562 -23.016 -9.859 1 98.94 86 VAL B CA 1
ATOM 2756 C C . VAL B 1 86 ? 0.529 -22.281 -10.633 1 98.94 86 VAL B C 1
ATOM 2758 O O . VAL B 1 86 ? 0.406 -22.078 -11.844 1 98.94 86 VAL B O 1
ATOM 2761 N N . GLY B 1 87 ? 1.615 -21.875 -9.977 1 98.94 87 GLY B N 1
ATOM 2762 C CA . GLY B 1 87 ? 2.762 -21.281 -10.656 1 98.94 87 GLY B CA 1
ATOM 2763 C C . GLY B 1 87 ? 3.648 -22.312 -11.328 1 98.94 87 GLY B C 1
ATOM 2764 O O . GLY B 1 87 ? 3.811 -23.422 -10.828 1 98.94 87 GLY B O 1
ATOM 2765 N N . PHE B 1 88 ? 4.23 -21.969 -12.461 1 98.94 88 PHE B N 1
ATOM 2766 C CA . PHE B 1 88 ? 5.105 -22.875 -13.18 1 98.94 88 PHE B CA 1
ATOM 2767 C C . PHE B 1 88 ? 6.082 -22.109 -14.07 1 98.94 88 PHE B C 1
ATOM 2769 O O . PHE B 1 88 ? 5.875 -20.938 -14.352 1 98.94 88 PHE B O 1
ATOM 2776 N N . ALA B 1 89 ? 7.156 -22.766 -14.445 1 98.94 89 ALA B N 1
ATOM 2777 C CA . ALA B 1 89 ? 8.055 -22.234 -15.469 1 98.94 89 ALA B CA 1
ATOM 2778 C C . ALA B 1 89 ? 7.543 -22.562 -16.875 1 98.94 89 ALA B C 1
ATOM 2780 O O . ALA B 1 89 ? 7.363 -23.719 -17.219 1 98.94 89 ALA B O 1
ATOM 2781 N N . GLU B 1 90 ? 7.32 -21.5 -17.672 1 98.94 90 GLU B N 1
ATOM 2782 C CA . GLU B 1 90 ? 6.707 -21.641 -18.984 1 98.94 90 GLU B CA 1
ATOM 2783 C C . GLU B 1 90 ? 7.738 -21.5 -20.094 1 98.94 90 GLU B C 1
ATOM 2785 O O . GLU B 1 90 ? 8.586 -20.609 -20.062 1 98.94 90 GLU B O 1
ATOM 2790 N N . VAL B 1 91 ? 7.652 -22.422 -20.984 1 98.88 91 VAL B N 1
ATOM 2791 C CA . VAL B 1 91 ? 8.383 -22.234 -22.234 1 98.88 91 VAL B CA 1
ATOM 2792 C C . VAL B 1 91 ? 7.398 -22.016 -23.391 1 98.88 91 VAL B C 1
ATOM 2794 O O . VAL B 1 91 ? 6.426 -22.766 -23.516 1 98.88 91 VAL B O 1
ATOM 2797 N N . ASP B 1 92 ? 7.508 -21 -24.125 1 98.69 92 ASP B N 1
ATOM 2798 C CA . ASP B 1 92 ? 6.793 -20.703 -25.359 1 98.69 92 ASP B CA 1
ATOM 2799 C C . ASP B 1 92 ? 7.766 -20.344 -26.484 1 98.69 92 ASP B C 1
ATOM 2801 O O . ASP B 1 92 ? 8.281 -19.234 -26.531 1 98.69 92 ASP B O 1
ATOM 2805 N N . GLY B 1 93 ? 7.875 -21.234 -27.406 1 97.56 93 GLY B N 1
ATOM 2806 C CA . GLY B 1 93 ? 8.977 -21.094 -28.344 1 97.56 93 GLY B CA 1
ATOM 2807 C C . GLY B 1 93 ? 10.336 -21.078 -27.672 1 97.56 93 GLY B C 1
ATOM 2808 O O . GLY B 1 93 ? 10.664 -22 -26.922 1 97.56 93 GLY B O 1
ATOM 2809 N N . ASP B 1 94 ? 11.102 -20.047 -27.859 1 97.44 94 ASP B N 1
ATOM 2810 C CA . ASP B 1 94 ? 12.43 -19.938 -27.266 1 97.44 94 ASP B CA 1
ATOM 2811 C C . ASP B 1 94 ? 12.406 -19.078 -26 1 97.44 94 ASP B C 1
ATOM 2813 O O . ASP B 1 94 ? 13.438 -18.891 -25.359 1 97.44 94 ASP B O 1
ATOM 2817 N N . THR B 1 95 ? 11.266 -18.641 -25.688 1 98.75 95 THR B N 1
ATOM 2818 C CA . THR B 1 95 ? 11.156 -17.688 -24.578 1 98.75 95 THR B CA 1
ATOM 2819 C C . THR B 1 95 ? 10.625 -18.375 -23.328 1 98.75 95 THR B C 1
ATOM 2821 O O . THR B 1 95 ? 9.711 -19.188 -23.391 1 98.75 95 THR B O 1
ATOM 2824 N N . LEU B 1 96 ? 11.227 -18.109 -22.219 1 98.94 96 LEU B N 1
ATOM 2825 C CA . LEU B 1 96 ? 10.766 -18.594 -20.922 1 98.94 96 LEU B CA 1
ATOM 2826 C C . LEU B 1 96 ? 10.023 -17.516 -20.156 1 98.94 96 LEU B C 1
ATOM 2828 O O . LEU B 1 96 ? 10.391 -16.328 -20.219 1 98.94 96 LEU B O 1
ATOM 2832 N N . TYR B 1 97 ? 8.992 -17.875 -19.438 1 98.94 97 TYR B N 1
ATOM 2833 C CA . TYR B 1 97 ? 8.227 -16.969 -18.594 1 98.94 97 TYR B CA 1
ATOM 2834 C C . TYR B 1 97 ? 8.008 -17.562 -17.203 1 98.94 97 TYR B C 1
ATOM 2836 O O . TYR B 1 97 ? 7.988 -18.797 -17.047 1 98.94 97 TYR B O 1
ATOM 2844 N N . ASN B 1 98 ? 7.992 -16.75 -16.172 1 98.94 98 ASN B N 1
ATOM 2845 C CA . ASN B 1 98 ? 7.398 -17.078 -14.875 1 98.94 98 ASN B CA 1
ATOM 2846 C C . ASN B 1 98 ? 5.883 -16.891 -14.891 1 98.94 98 ASN B C 1
ATOM 2848 O O . ASN B 1 98 ? 5.391 -15.758 -14.93 1 98.94 98 ASN B O 1
ATOM 2852 N N . SER B 1 99 ? 5.184 -18.047 -14.844 1 98.94 99 SER B N 1
ATOM 2853 C CA . SER B 1 99 ? 3.758 -17.969 -15.148 1 98.94 99 SER B CA 1
ATOM 2854 C C . SER B 1 99 ? 2.93 -18.703 -14.102 1 98.94 99 SER B C 1
ATOM 2856 O O . SER B 1 99 ? 3.479 -19.406 -13.242 1 98.94 99 SER B O 1
ATOM 2858 N N . ALA B 1 100 ? 1.654 -18.484 -14.133 1 98.94 100 ALA B N 1
ATOM 28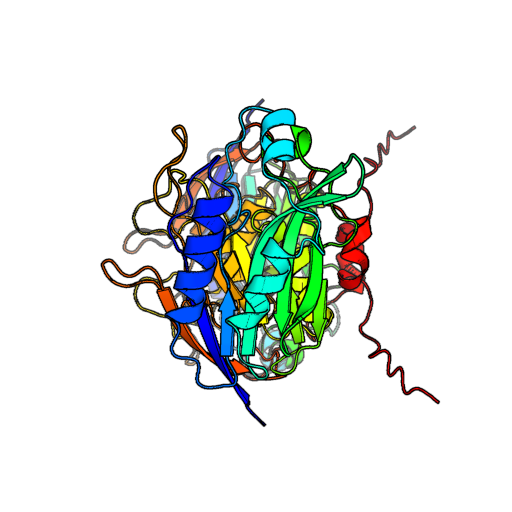59 C CA . ALA B 1 100 ? 0.66 -19.219 -13.359 1 98.94 100 ALA B CA 1
ATOM 2860 C C . ALA B 1 100 ? -0.526 -19.625 -14.234 1 98.94 100 ALA B C 1
ATOM 2862 O O . ALA B 1 100 ? -0.989 -18.828 -15.062 1 98.94 100 ALA B O 1
ATOM 2863 N N . ILE B 1 101 ? -0.993 -20.844 -14.078 1 98.88 101 ILE B N 1
ATOM 2864 C CA . ILE B 1 101 ? -2.223 -21.25 -14.742 1 98.88 101 ILE B CA 1
ATOM 2865 C C . ILE B 1 101 ? -3.389 -21.188 -13.75 1 98.88 101 ILE B C 1
ATOM 2867 O O . ILE B 1 101 ? -3.199 -21.359 -12.547 1 98.88 101 ILE B O 1
ATOM 2871 N N . VAL B 1 102 ? -4.543 -20.922 -14.281 1 98.94 102 VAL B N 1
ATOM 2872 C CA . VAL B 1 102 ? -5.805 -21.016 -13.555 1 98.94 102 VAL B CA 1
ATOM 2873 C C . VAL B 1 102 ? -6.598 -22.234 -14.039 1 98.94 102 VAL B C 1
ATOM 2875 O O . VAL B 1 102 ? -6.875 -22.359 -15.234 1 98.94 102 VAL B O 1
ATOM 2878 N N . ILE B 1 103 ? -6.918 -23.078 -13.102 1 98.62 103 ILE B N 1
ATOM 2879 C CA . ILE B 1 103 ? -7.676 -24.297 -13.391 1 98.62 103 ILE B CA 1
ATOM 2880 C C . ILE B 1 103 ? -9.109 -24.141 -12.891 1 98.62 103 ILE B C 1
ATOM 2882 O O . ILE B 1 103 ? -9.328 -23.766 -11.734 1 98.62 103 ILE B O 1
ATOM 2886 N N . GLY B 1 104 ? -10.055 -24.359 -13.688 1 96.88 104 GLY B N 1
ATOM 2887 C CA . GLY B 1 104 ? -11.484 -24.375 -13.398 1 96.88 104 GLY B CA 1
ATOM 2888 C C . GLY B 1 104 ? -12.305 -25.094 -14.438 1 96.88 104 GLY B C 1
ATOM 2889 O O . GLY B 1 104 ? -11.922 -25.156 -15.609 1 96.88 104 GLY B O 1
ATOM 2890 N N . ASP B 1 105 ? -13.383 -25.656 -14 1 93.25 105 ASP B N 1
ATOM 2891 C CA . ASP B 1 105 ? -14.281 -26.391 -14.883 1 93.25 105 ASP B CA 1
ATOM 2892 C C . ASP B 1 105 ? -13.562 -27.562 -15.555 1 93.25 105 ASP B C 1
ATOM 2894 O O . ASP B 1 105 ? -13.719 -27.781 -16.75 1 93.25 105 ASP B O 1
ATOM 2898 N N . GLY B 1 106 ? -12.602 -28.094 -14.883 1 92.19 106 GLY B N 1
ATOM 2899 C CA . GLY B 1 106 ? -11.93 -29.312 -15.32 1 92.19 106 GLY B CA 1
ATOM 2900 C C . GLY B 1 106 ? -10.836 -29.047 -16.344 1 92.19 106 GLY B C 1
ATOM 2901 O O . GLY B 1 106 ? -10.312 -29.969 -16.953 1 92.19 106 GLY B O 1
ATOM 2902 N N . LYS B 1 107 ? -10.516 -27.812 -16.578 1 96.88 107 LYS B N 1
ATOM 2903 C CA . LYS B 1 107 ? -9.5 -27.469 -17.562 1 96.88 107 LYS B CA 1
ATOM 2904 C C . LYS B 1 107 ? -8.727 -26.219 -17.156 1 96.88 107 LYS B C 1
ATOM 2906 O O . LYS B 1 107 ? -9.055 -25.578 -16.141 1 96.88 107 LYS B O 1
ATOM 2911 N N . VAL B 1 108 ? -7.723 -25.922 -17.922 1 97.88 108 VAL B N 1
ATOM 2912 C CA . VAL B 1 108 ? -7.031 -24.656 -17.766 1 97.88 108 VAL B CA 1
ATOM 2913 C C . VAL B 1 108 ? -7.84 -23.531 -18.422 1 97.88 108 VAL B C 1
ATOM 2915 O O . VAL B 1 108 ? -8.125 -23.594 -19.625 1 97.88 108 VAL B O 1
ATOM 2918 N N . VAL B 1 109 ? -8.211 -22.5 -17.656 1 97.94 109 VAL B N 1
ATOM 2919 C CA . VAL B 1 109 ? -9.109 -21.484 -18.188 1 97.94 109 VAL B CA 1
ATOM 2920 C C . VAL B 1 109 ? -8.344 -20.172 -18.391 1 97.94 109 VAL B C 1
ATOM 2922 O O . VAL B 1 109 ? -8.891 -19.203 -18.906 1 97.94 109 VAL B O 1
ATOM 2925 N N . GLY B 1 110 ? -7.047 -20.094 -17.984 1 98 110 GLY B N 1
ATOM 2926 C CA . GLY B 1 110 ? -6.234 -18.906 -18.172 1 98 110 GLY B CA 1
ATOM 2927 C C . GLY B 1 110 ? -4.789 -19.109 -17.766 1 98 110 GLY B C 1
ATOM 2928 O O . GLY B 1 110 ? -4.469 -20.031 -17.031 1 98 110 GLY B O 1
ATOM 2929 N N . THR B 1 111 ? -3.955 -18.328 -18.312 1 98.62 111 THR B N 1
ATOM 2930 C CA . THR 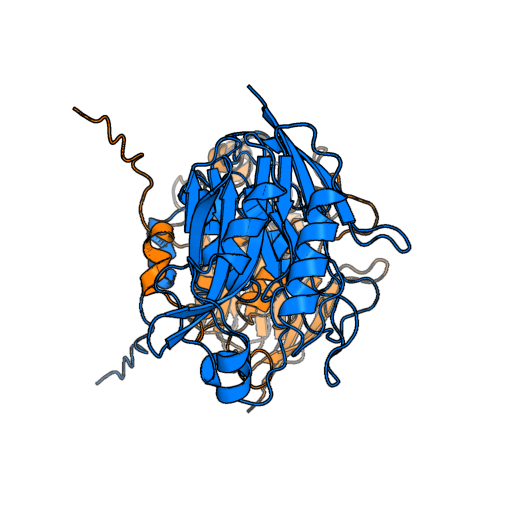B 1 111 ? -2.539 -18.266 -17.969 1 98.62 111 THR B CA 1
ATOM 2931 C C . THR B 1 111 ? -2.078 -16.812 -17.812 1 98.62 111 THR B C 1
ATOM 2933 O O . THR B 1 111 ? -2.449 -15.953 -18.609 1 98.62 111 THR B O 1
ATOM 2936 N N . TYR B 1 112 ? -1.338 -16.547 -16.812 1 98.88 112 TYR B N 1
ATOM 2937 C CA . TYR B 1 112 ? -0.741 -15.227 -16.578 1 98.88 112 TYR B CA 1
ATOM 2938 C C . TYR B 1 112 ? 0.78 -15.32 -16.562 1 98.88 112 TYR B C 1
ATOM 2940 O O . TYR B 1 112 ? 1.349 -16.219 -15.93 1 98.88 112 TYR B O 1
ATOM 2948 N N . ARG B 1 113 ? 1.432 -14.406 -17.281 1 98.94 113 ARG B N 1
ATOM 2949 C CA . ARG B 1 113 ? 2.883 -14.266 -17.281 1 98.94 113 ARG B CA 1
ATOM 2950 C C . ARG B 1 113 ? 3.316 -13.07 -16.438 1 98.94 113 ARG B C 1
ATOM 2952 O O . ARG B 1 113 ? 2.814 -11.961 -16.625 1 98.94 113 ARG B O 1
ATOM 2959 N N . LYS B 1 114 ? 4.203 -13.32 -15.555 1 98.94 114 LYS B N 1
ATOM 2960 C CA . LYS B 1 114 ? 4.664 -12.32 -14.594 1 98.94 114 LYS B CA 1
ATOM 2961 C C . LYS B 1 114 ? 5.145 -11.062 -15.305 1 98.94 114 LYS B C 1
ATOM 2963 O O . LYS B 1 114 ? 5.867 -11.141 -16.297 1 98.94 114 LYS B O 1
ATOM 2968 N N . ALA B 1 115 ? 4.762 -9.898 -14.727 1 98.81 115 ALA B N 1
ATOM 2969 C CA . ALA B 1 115 ? 5.059 -8.625 -15.383 1 98.81 115 ALA B CA 1
ATOM 2970 C C . ALA B 1 115 ? 6.309 -7.98 -14.789 1 98.81 115 ALA B C 1
ATOM 2972 O O . ALA B 1 115 ? 7.02 -7.246 -15.477 1 98.81 115 ALA B O 1
ATOM 2973 N N . HIS B 1 116 ? 6.535 -8.141 -13.523 1 98.81 116 HIS B N 1
ATOM 2974 C CA . HIS B 1 116 ? 7.66 -7.555 -12.805 1 98.81 116 HIS B CA 1
ATOM 2975 C C . HIS B 1 116 ? 8.609 -8.633 -12.305 1 98.81 116 HIS B C 1
ATOM 2977 O O . HIS B 1 116 ? 8.266 -9.398 -11.391 1 98.81 116 HIS B O 1
ATOM 2983 N N . LEU B 1 117 ? 9.789 -8.57 -12.82 1 98.88 117 LEU B N 1
ATOM 2984 C CA . LEU B 1 117 ? 10.734 -9.648 -12.531 1 98.88 117 LEU B CA 1
ATOM 2985 C C . LEU B 1 117 ? 11.648 -9.273 -11.367 1 98.88 117 LEU B C 1
ATOM 2987 O O . LEU B 1 117 ? 12.078 -8.125 -11.266 1 98.88 117 LEU B O 1
ATOM 2991 N N . TRP B 1 118 ? 11.922 -10.195 -10.562 1 98.44 118 TRP B N 1
ATOM 2992 C CA . TRP B 1 118 ? 12.695 -10 -9.344 1 98.44 118 TRP B CA 1
ATOM 2993 C C . TRP B 1 118 ? 14.133 -10.5 -9.516 1 98.44 118 TRP B C 1
ATOM 2995 O O . TRP B 1 118 ? 14.352 -11.602 -10.008 1 98.44 118 TRP B O 1
ATOM 3005 N N . ALA B 1 119 ? 15.062 -9.688 -9.078 1 97.44 119 ALA B N 1
ATOM 3006 C CA . ALA B 1 119 ? 16.469 -10.086 -8.93 1 97.44 119 ALA B CA 1
ATOM 3007 C C . ALA B 1 119 ? 17.016 -10.672 -10.227 1 97.44 119 ALA B C 1
ATOM 3009 O O . ALA B 1 119 ? 17.031 -10 -11.258 1 97.44 119 ALA B O 1
ATOM 3010 N N . ALA B 1 120 ? 17.375 -11.977 -10.219 1 97.31 120 ALA B N 1
ATOM 3011 C CA . ALA B 1 120 ? 18.062 -12.578 -11.367 1 97.31 120 ALA B CA 1
ATOM 3012 C C . ALA B 1 120 ? 17.047 -13.07 -12.398 1 97.31 120 ALA B C 1
ATOM 3014 O O . ALA B 1 120 ? 17.438 -13.539 -13.477 1 97.31 120 ALA B O 1
ATOM 3015 N N . GLU B 1 121 ? 15.797 -12.906 -12.188 1 98.62 121 GLU B N 1
ATOM 3016 C CA . GLU B 1 121 ? 14.758 -13.422 -13.078 1 98.62 121 GLU B CA 1
ATOM 3017 C C . GLU B 1 121 ? 14.93 -12.883 -14.492 1 98.62 121 GLU B C 1
ATOM 3019 O O . GLU B 1 121 ? 14.68 -13.602 -15.469 1 98.62 121 GLU B O 1
ATOM 3024 N N . PRO B 1 122 ? 15.398 -11.648 -14.641 1 98.38 122 PRO B N 1
ATOM 3025 C CA . PRO B 1 122 ? 15.539 -11.125 -16 1 98.38 122 PRO B CA 1
ATOM 3026 C C . PRO B 1 122 ? 16.578 -11.875 -16.828 1 98.38 122 PRO B C 1
ATOM 3028 O O . PRO B 1 122 ? 16.594 -11.773 -18.047 1 98.38 122 PRO B O 1
ATOM 3031 N N . GLU B 1 123 ? 17.422 -12.562 -16.203 1 98.25 123 GLU B N 1
ATOM 3032 C CA . GLU B 1 123 ? 18.406 -13.367 -16.906 1 98.25 123 GLU B CA 1
ATOM 3033 C C . GLU B 1 123 ? 17.797 -14.656 -17.438 1 98.25 123 GLU B C 1
ATOM 3035 O O . GLU B 1 123 ? 18.406 -15.336 -18.281 1 98.25 123 GLU B O 1
ATOM 3040 N N . ILE B 1 124 ? 16.609 -14.969 -16.984 1 98.75 124 ILE B N 1
ATOM 3041 C CA . ILE B 1 124 ? 16.016 -16.266 -17.281 1 98.75 124 ILE B CA 1
ATOM 3042 C C . ILE B 1 124 ? 14.688 -16.062 -18.016 1 98.75 124 ILE B C 1
ATOM 3044 O O . ILE B 1 124 ? 14.43 -16.719 -19.031 1 98.75 124 ILE B O 1
ATOM 3048 N N . PHE B 1 125 ? 13.891 -15.117 -17.5 1 98.94 125 PHE B N 1
ATOM 3049 C CA . PHE B 1 125 ? 12.508 -15.008 -17.938 1 98.94 125 PHE B CA 1
ATOM 3050 C C . PHE B 1 125 ? 12.281 -13.695 -18.688 1 98.94 125 PHE B C 1
ATOM 3052 O O . PHE B 1 125 ? 12.867 -12.672 -18.344 1 98.94 125 PHE B O 1
ATOM 3059 N N . ALA B 1 126 ? 11.406 -13.75 -19.656 1 98.88 126 ALA B N 1
ATOM 3060 C CA . ALA B 1 126 ? 10.836 -12.539 -20.25 1 98.88 126 ALA B CA 1
ATOM 3061 C C . ALA B 1 126 ? 9.633 -12.055 -19.453 1 98.88 126 ALA B C 1
ATOM 3063 O O . ALA B 1 126 ? 9.047 -12.812 -18.672 1 98.88 126 ALA B O 1
ATOM 3064 N N . THR B 1 127 ? 9.32 -10.812 -19.609 1 98.75 127 THR B N 1
ATOM 3065 C CA . THR B 1 127 ? 8.172 -10.227 -18.922 1 98.75 127 THR B CA 1
ATOM 3066 C C . THR B 1 127 ? 6.883 -10.5 -19.688 1 98.75 127 THR B C 1
ATOM 3068 O O . THR B 1 127 ? 6.879 -10.516 -20.922 1 98.75 127 THR B O 1
ATOM 3071 N N . GLY B 1 128 ? 5.824 -10.695 -18.938 1 98.69 128 GLY B N 1
ATOM 3072 C CA . GLY B 1 128 ? 4.508 -10.703 -19.547 1 98.69 128 GLY B CA 1
ATOM 3073 C C . GLY B 1 128 ? 4.078 -9.336 -20.062 1 98.69 128 GLY B C 1
ATOM 3074 O O . GLY B 1 128 ? 4.727 -8.328 -19.766 1 98.69 128 GLY B O 1
ATOM 3075 N N . VAL B 1 129 ? 2.938 -9.289 -20.734 1 97.81 129 VAL B N 1
ATOM 3076 C CA . VAL B 1 129 ? 2.537 -8.07 -21.422 1 97.81 129 VAL B CA 1
ATOM 3077 C C . VAL B 1 129 ? 1.375 -7.414 -20.672 1 97.81 129 VAL B C 1
ATOM 3079 O O . VAL B 1 129 ? 0.854 -6.383 -21.094 1 97.81 129 VAL B O 1
ATOM 3082 N N . GLU B 1 130 ? 0.962 -8.062 -19.578 1 97.5 130 GLU B N 1
ATOM 3083 C CA . GLU B 1 130 ? -0.086 -7.516 -18.719 1 97.5 130 GLU B CA 1
ATOM 3084 C C . GLU B 1 130 ? 0.383 -7.41 -17.281 1 97.5 130 GLU B C 1
ATOM 3086 O O . GLU B 1 130 ? 1.115 -8.273 -16.781 1 97.5 130 GLU B O 1
ATOM 3091 N N . ALA B 1 131 ? -0.057 -6.375 -16.594 1 98 131 ALA B N 1
ATOM 3092 C CA . ALA B 1 131 ? 0.192 -6.281 -15.156 1 98 131 ALA B CA 1
ATOM 3093 C C . ALA B 1 131 ? -0.908 -6.98 -14.359 1 98 131 ALA B C 1
ATOM 3095 O O . ALA B 1 131 ? -1.867 -6.344 -13.922 1 98 131 ALA B O 1
ATOM 3096 N N . GLY B 1 132 ? -0.707 -8.25 -14.102 1 98.69 132 GLY B N 1
ATOM 3097 C CA . GLY B 1 132 ? -1.785 -9.055 -13.547 1 98.69 132 GLY B CA 1
ATOM 3098 C C . GLY B 1 132 ? -2.906 -9.312 -14.531 1 98.69 132 GLY B C 1
ATOM 3099 O O . GLY B 1 132 ? -2.959 -8.688 -15.594 1 98.69 132 GLY B O 1
ATOM 3100 N N . THR B 1 133 ? -3.744 -10.305 -14.273 1 98.69 133 THR B N 1
ATOM 3101 C CA . THR B 1 133 ? -4.871 -10.602 -15.148 1 98.69 133 THR B CA 1
ATOM 3102 C C . THR B 1 133 ? -6.133 -10.883 -14.328 1 98.69 133 THR B C 1
ATOM 3104 O O . THR B 1 133 ? -6.051 -11.219 -13.148 1 98.69 133 THR B O 1
ATOM 3107 N N . VAL B 1 134 ? -7.242 -10.594 -14.906 1 98.69 134 VAL B N 1
ATOM 3108 C CA . VAL B 1 134 ? -8.539 -10.945 -14.336 1 98.69 134 VAL B CA 1
ATOM 3109 C C . VAL B 1 134 ? -9.195 -12.023 -15.188 1 98.69 134 VAL B C 1
ATOM 3111 O O . VAL B 1 134 ? -9.328 -11.875 -16.406 1 98.69 134 VAL B O 1
ATOM 3114 N N . ILE B 1 135 ? -9.57 -13.086 -14.547 1 98.38 135 ILE B N 1
ATOM 3115 C CA . ILE B 1 135 ? -10.172 -14.227 -15.227 1 98.38 135 ILE B CA 1
ATOM 3116 C C . ILE B 1 135 ? -11.555 -14.5 -14.641 1 98.38 135 ILE B C 1
ATOM 3118 O O . ILE B 1 135 ? -11.711 -14.617 -13.422 1 98.38 135 ILE B O 1
ATOM 3122 N N . ASP B 1 136 ? -12.586 -14.609 -15.516 1 97.31 136 ASP B N 1
ATOM 3123 C CA . ASP B 1 136 ? -13.906 -15.031 -15.062 1 97.31 136 ASP B CA 1
ATOM 3124 C C . ASP B 1 136 ? -13.953 -16.531 -14.805 1 97.31 136 ASP B C 1
ATOM 3126 O O . ASP B 1 136 ? -13.695 -17.328 -15.703 1 97.31 136 ASP B O 1
ATOM 3130 N N . THR B 1 137 ? -14.234 -16.891 -13.547 1 96.81 137 THR B N 1
ATOM 3131 C CA . THR B 1 137 ? -14.375 -18.297 -13.188 1 96.81 137 THR B CA 1
ATOM 3132 C C . THR B 1 137 ? -15.789 -18.594 -12.703 1 96.81 137 THR B C 1
ATOM 3134 O O . THR B 1 137 ? -16.609 -17.688 -12.594 1 96.81 137 THR B O 1
ATOM 3137 N N . ALA B 1 138 ? -16.016 -19.875 -12.406 1 93.75 138 ALA B N 1
ATOM 3138 C CA . ALA B 1 138 ? -17.344 -20.281 -11.93 1 93.75 138 ALA B CA 1
ATOM 3139 C C . ALA B 1 138 ? -17.578 -19.781 -10.508 1 93.75 138 ALA B C 1
ATOM 3141 O O . ALA B 1 138 ? -18.734 -19.672 -10.07 1 93.75 138 ALA B O 1
ATOM 3142 N N . ILE B 1 139 ? -16.531 -19.359 -9.844 1 96.31 139 ILE B N 1
ATOM 3143 C CA . ILE B 1 139 ? -16.719 -19.094 -8.422 1 96.31 139 ILE B CA 1
ATOM 3144 C C . ILE B 1 139 ? -16.562 -17.594 -8.156 1 96.31 139 ILE B C 1
ATOM 3146 O O . ILE B 1 139 ? -17.078 -17.078 -7.164 1 96.31 139 ILE B O 1
ATOM 3150 N N . CYS B 1 140 ? -15.828 -16.953 -9.023 1 96.12 140 CYS B N 1
ATOM 3151 C CA . CYS B 1 140 ? -15.602 -15.523 -8.852 1 96.12 140 CYS B CA 1
ATOM 3152 C C . CYS B 1 140 ? -14.828 -14.945 -10.031 1 96.12 140 CYS B C 1
ATOM 3154 O O . CYS B 1 140 ? -14.367 -15.688 -10.898 1 96.12 140 CYS B O 1
ATOM 3156 N N . ARG B 1 141 ? -14.789 -13.625 -10.148 1 97.25 141 ARG B N 1
ATOM 3157 C CA . ARG B 1 141 ? -13.812 -12.945 -10.992 1 97.25 141 ARG B CA 1
ATOM 3158 C C . ARG B 1 141 ? -12.453 -12.883 -10.305 1 97.25 141 ARG B C 1
ATOM 3160 O O . ARG B 1 141 ? -12.273 -12.148 -9.328 1 97.25 141 ARG B O 1
ATOM 3167 N N . LEU B 1 142 ? -11.562 -13.609 -10.797 1 98.62 142 LEU B N 1
ATOM 3168 C CA . LEU B 1 142 ? -10.305 -13.891 -10.102 1 98.62 142 LEU B CA 1
ATOM 3169 C C . LEU B 1 142 ? -9.172 -13.047 -10.672 1 98.62 142 LEU B C 1
ATOM 3171 O O . LEU B 1 142 ? -8.93 -13.062 -11.883 1 98.62 142 LEU B O 1
ATOM 3175 N N . GLY B 1 143 ? -8.523 -12.211 -9.82 1 98.88 143 GLY B N 1
ATOM 3176 C CA . GLY B 1 143 ? -7.238 -11.633 -10.18 1 98.88 143 GLY B CA 1
ATOM 3177 C C . GLY B 1 143 ? -6.074 -12.578 -9.945 1 98.88 143 GLY B C 1
ATOM 3178 O O . GLY B 1 143 ? -6.082 -13.352 -8.977 1 98.88 143 GLY B O 1
ATOM 3179 N N . VAL B 1 144 ? -5.07 -12.5 -10.773 1 98.94 144 VAL B N 1
ATOM 3180 C CA . VAL B 1 144 ? -3.854 -13.289 -10.609 1 98.94 144 VAL B CA 1
ATOM 3181 C C . VAL B 1 144 ? -2.629 -12.383 -10.758 1 98.94 144 VAL B C 1
ATOM 3183 O O . VAL B 1 144 ? -2.547 -11.586 -11.695 1 98.94 144 VAL B O 1
ATOM 3186 N N . ALA B 1 145 ? -1.752 -12.406 -9.859 1 98.94 145 ALA B N 1
ATOM 3187 C CA . ALA B 1 145 ? -0.429 -11.789 -9.859 1 98.94 145 ALA B CA 1
ATOM 3188 C C . ALA B 1 145 ? 0.61 -12.703 -9.227 1 98.94 145 ALA B C 1
ATOM 3190 O O . ALA B 1 145 ? 0.26 -13.68 -8.555 1 98.94 145 ALA B O 1
ATOM 3191 N N . ILE B 1 146 ? 1.871 -12.422 -9.477 1 98.94 146 ILE B N 1
ATOM 3192 C CA . ILE B 1 146 ? 2.904 -13.32 -8.969 1 98.94 146 ILE B CA 1
ATOM 3193 C C . ILE B 1 146 ? 3.961 -12.516 -8.211 1 98.94 146 ILE B C 1
ATOM 3195 O O . ILE B 1 146 ? 4.625 -11.648 -8.789 1 98.94 146 ILE B O 1
ATOM 3199 N N . CYS B 1 147 ? 4.094 -12.719 -6.984 1 98.81 147 CYS B N 1
ATOM 3200 C CA . CYS B 1 147 ? 5.227 -12.336 -6.152 1 98.81 147 CYS B CA 1
ATOM 3201 C C . CYS B 1 147 ? 5.527 -10.844 -6.293 1 98.81 147 CYS B C 1
ATOM 3203 O O . CYS B 1 147 ? 4.711 -10.008 -5.914 1 98.81 147 CYS B O 1
ATOM 3205 N N . TYR B 1 148 ? 6.641 -10.461 -6.984 1 98.88 148 TYR B N 1
ATOM 3206 C CA . TYR B 1 148 ? 7.121 -9.086 -7.109 1 98.88 148 TYR B CA 1
ATOM 3207 C C . TYR B 1 148 ? 6.051 -8.195 -7.723 1 98.88 148 TYR B C 1
ATOM 3209 O O . TYR B 1 148 ? 6.035 -6.984 -7.488 1 98.88 148 TYR B O 1
ATOM 3217 N N . ASP B 1 149 ? 5.094 -8.727 -8.445 1 98.88 149 ASP B N 1
ATOM 3218 C CA . ASP B 1 149 ? 3.965 -7.977 -8.984 1 98.88 149 ASP B CA 1
ATOM 3219 C C . ASP B 1 149 ? 3.246 -7.195 -7.891 1 98.88 149 ASP B C 1
ATOM 3221 O O . ASP B 1 149 ? 2.84 -6.051 -8.102 1 98.88 149 ASP B O 1
ATOM 3225 N N . ASN B 1 150 ? 3.131 -7.828 -6.742 1 98.62 150 ASN B N 1
ATOM 3226 C CA . ASN B 1 150 ? 2.314 -7.25 -5.68 1 98.62 150 ASN B CA 1
ATOM 3227 C C . ASN B 1 150 ? 3.053 -6.129 -4.957 1 98.62 150 ASN B C 1
ATOM 3229 O O . ASN B 1 150 ? 2.467 -5.426 -4.133 1 98.62 150 ASN B O 1
ATOM 3233 N N . GLU B 1 151 ? 4.324 -5.945 -5.234 1 98.5 151 GLU B N 1
ATOM 3234 C CA . GLU B 1 151 ? 5.086 -4.875 -4.59 1 98.5 151 GLU B CA 1
ATOM 3235 C C . GLU B 1 151 ? 4.859 -3.539 -5.293 1 98.5 151 GLU B C 1
ATOM 3237 O O . GLU B 1 151 ? 5.301 -2.496 -4.809 1 98.5 151 GLU B O 1
ATOM 3242 N N . PHE B 1 152 ? 4.188 -3.564 -6.367 1 98.75 152 PHE B N 1
ATOM 3243 C CA . PHE B 1 152 ? 3.715 -2.369 -7.059 1 98.75 152 PHE B CA 1
ATOM 3244 C C . PHE B 1 152 ? 2.242 -2.121 -6.766 1 98.75 152 PHE B C 1
ATOM 3246 O O . PHE B 1 152 ? 1.368 -2.75 -7.367 1 98.75 152 PHE B O 1
ATOM 3253 N N . PRO B 1 153 ? 1.967 -1.155 -5.922 1 98.56 153 PRO B N 1
ATOM 3254 C CA . PRO B 1 153 ? 0.571 -0.936 -5.535 1 98.56 153 PRO B CA 1
ATOM 3255 C C . PRO B 1 153 ? -0.34 -0.673 -6.73 1 98.56 153 PRO B C 1
ATOM 3257 O O . PRO B 1 153 ? -1.548 -0.909 -6.656 1 98.56 153 PRO B O 1
ATOM 3260 N N . GLU B 1 154 ? 0.183 -0.298 -7.883 1 98.44 154 GLU B N 1
ATOM 3261 C CA . GLU B 1 154 ? -0.572 -0.101 -9.117 1 98.44 154 GLU B CA 1
ATOM 3262 C C . GLU B 1 154 ? -1.299 -1.378 -9.531 1 98.44 154 GLU B C 1
ATOM 3264 O O . GLU B 1 154 ? -2.43 -1.325 -10.016 1 98.44 154 GLU B O 1
ATOM 3269 N N . LEU B 1 155 ? -0.686 -2.465 -9.266 1 98.75 155 LEU B N 1
ATOM 3270 C CA . LEU B 1 155 ? -1.155 -3.709 -9.859 1 98.75 155 LEU B CA 1
ATOM 3271 C C . LEU B 1 155 ? -2.389 -4.234 -9.133 1 98.75 155 LEU B C 1
ATOM 3273 O O . LEU B 1 155 ? -3.441 -4.422 -9.742 1 98.75 155 LEU B O 1
ATOM 3277 N N . PRO B 1 156 ? -2.322 -4.449 -7.781 1 98.69 156 PRO B N 1
ATOM 3278 C CA . PRO B 1 156 ? -3.572 -4.867 -7.145 1 98.69 156 PRO B CA 1
ATOM 3279 C C . PRO B 1 156 ? -4.699 -3.854 -7.332 1 98.69 156 PRO B C 1
ATOM 3281 O O . PRO B 1 156 ? -5.863 -4.234 -7.449 1 98.69 156 PRO B O 1
ATOM 3284 N N . ARG B 1 157 ? -4.387 -2.582 -7.316 1 98.44 157 ARG B N 1
ATOM 3285 C CA . ARG B 1 157 ? -5.391 -1.551 -7.555 1 98.44 157 ARG B CA 1
ATOM 3286 C C . ARG B 1 157 ? -6.047 -1.73 -8.922 1 98.44 157 ARG B C 1
ATOM 3288 O O . ARG B 1 157 ? -7.273 -1.71 -9.031 1 98.44 157 ARG B O 1
ATOM 3295 N N . ARG B 1 158 ? -5.227 -1.88 -9.938 1 97.88 158 ARG B N 1
ATOM 3296 C CA . ARG B 1 158 ? -5.754 -2.053 -11.281 1 97.88 158 ARG B CA 1
ATOM 3297 C C . ARG B 1 158 ? -6.641 -3.291 -11.367 1 97.88 158 ARG B C 1
ATOM 3299 O O . ARG B 1 158 ? -7.684 -3.27 -12.023 1 97.88 158 ARG B O 1
ATOM 3306 N N . LEU B 1 159 ? -6.25 -4.418 -10.742 1 98.44 159 LEU B N 1
ATOM 3307 C CA . LEU B 1 159 ? -7.059 -5.633 -10.75 1 98.44 159 LEU B CA 1
ATOM 3308 C C . LEU B 1 159 ? -8.422 -5.383 -10.109 1 98.44 159 LEU B C 1
ATOM 3310 O O . LEU B 1 159 ? -9.445 -5.836 -10.625 1 98.44 159 LEU B O 1
ATOM 3314 N N . ALA B 1 160 ? -8.414 -4.656 -9 1 97.81 160 ALA B N 1
ATOM 3315 C CA . ALA B 1 160 ? -9.672 -4.316 -8.336 1 97.81 160 ALA B CA 1
ATOM 3316 C C . ALA B 1 160 ? -10.539 -3.439 -9.234 1 97.81 160 ALA B C 1
ATOM 3318 O O . ALA B 1 160 ? -11.75 -3.646 -9.328 1 97.81 160 ALA B O 1
ATOM 3319 N N . LEU B 1 161 ? -9.922 -2.471 -9.883 1 97.44 161 LEU B N 1
ATOM 3320 C CA . LEU B 1 161 ? -10.648 -1.575 -10.781 1 97.44 161 LEU B CA 1
ATOM 3321 C C . LEU B 1 161 ? -11.25 -2.35 -11.945 1 97.44 161 LEU B C 1
ATOM 3323 O O . LEU B 1 161 ? -12.297 -1.962 -12.477 1 97.44 161 LEU B O 1
ATOM 3327 N N . ARG B 1 162 ? -10.633 -3.467 -12.258 1 96.88 162 ARG B N 1
ATOM 3328 C CA . ARG B 1 162 ? -11.133 -4.301 -13.344 1 96.88 162 ARG B CA 1
ATOM 3329 C C . ARG B 1 162 ? -12.133 -5.332 -12.836 1 96.88 162 ARG B C 1
ATOM 3331 O O . ARG B 1 162 ? -12.562 -6.211 -13.586 1 96.88 162 ARG B O 1
ATOM 3338 N N . GLY B 1 163 ? -12.391 -5.32 -11.594 1 96.44 163 GLY B N 1
ATOM 3339 C CA . GLY B 1 163 ? -13.516 -6.074 -11.055 1 96.44 163 GLY B CA 1
ATOM 3340 C C . GLY B 1 163 ? -13.094 -7.359 -10.359 1 96.44 163 GLY B C 1
ATOM 3341 O O . GLY B 1 163 ? -13.945 -8.18 -10 1 96.44 163 GLY B O 1
ATOM 3342 N N . ALA B 1 164 ? -11.836 -7.57 -10.164 1 97.75 164 ALA B N 1
ATOM 3343 C CA . ALA B 1 164 ? -11.406 -8.75 -9.422 1 97.75 164 ALA B CA 1
ATOM 3344 C C . ALA B 1 164 ? -12.039 -8.789 -8.031 1 97.75 164 ALA B C 1
ATOM 3346 O O . ALA B 1 164 ? -12.133 -7.754 -7.359 1 97.75 164 ALA B O 1
ATOM 3347 N N . GLU B 1 165 ? -12.445 -9.961 -7.594 1 97.56 165 GLU B N 1
ATOM 3348 C CA . GLU B 1 165 ? -13.055 -10.148 -6.281 1 97.56 165 GLU B CA 1
ATOM 3349 C C . GLU B 1 165 ? -12.062 -10.75 -5.293 1 97.56 165 GLU B C 1
ATOM 3351 O O . GLU B 1 165 ? -12.172 -10.531 -4.082 1 97.56 165 GLU B O 1
ATOM 3356 N N . VAL B 1 166 ? -11.172 -11.547 -5.781 1 98.56 166 VAL B N 1
ATOM 3357 C CA . VAL B 1 166 ? -10.094 -12.164 -5.02 1 98.56 166 VAL B CA 1
ATOM 3358 C C . VAL B 1 166 ? -8.805 -12.133 -5.832 1 98.56 166 VAL B C 1
ATOM 3360 O O . VAL B 1 166 ? -8.836 -12.281 -7.059 1 98.56 166 VAL B O 1
ATOM 3363 N N . LEU B 1 167 ? -7.719 -11.859 -5.184 1 98.88 167 LEU B N 1
ATOM 3364 C CA . LEU B 1 167 ? -6.398 -11.945 -5.801 1 98.88 167 LEU B CA 1
ATOM 3365 C C . LEU B 1 167 ? -5.684 -13.227 -5.391 1 98.88 167 LEU B C 1
ATOM 3367 O O . LEU B 1 167 ? -5.457 -13.461 -4.199 1 98.88 167 LEU B O 1
ATOM 3371 N N . ALA B 1 168 ? -5.426 -14.102 -6.305 1 99 168 ALA B N 1
ATOM 3372 C CA . ALA B 1 168 ? -4.512 -15.219 -6.102 1 99 168 ALA B CA 1
ATOM 3373 C C . ALA B 1 168 ? -3.062 -14.789 -6.297 1 99 168 ALA B C 1
ATOM 3375 O O . ALA B 1 168 ? -2.707 -14.227 -7.336 1 99 168 ALA B O 1
ATOM 3376 N N . LEU B 1 169 ? -2.238 -15.078 -5.324 1 99 169 LEU B N 1
ATOM 3377 C CA . LEU B 1 169 ? -0.877 -14.555 -5.312 1 99 169 LEU B CA 1
ATOM 3378 C C . LEU B 1 169 ? 0.129 -15.656 -5.008 1 99 169 LEU B C 1
ATOM 3380 O O . LEU B 1 169 ? 0.57 -15.805 -3.863 1 99 169 LEU B O 1
ATOM 3384 N N . PRO B 1 170 ? 0.545 -16.453 -6.008 1 98.94 170 PRO B N 1
ATOM 3385 C CA . PRO B 1 170 ? 1.686 -17.359 -5.848 1 98.94 170 PRO B CA 1
ATOM 3386 C C . PRO B 1 170 ? 3.002 -16.609 -5.629 1 98.94 170 PRO B C 1
ATOM 3388 O O . PRO B 1 170 ? 3.322 -15.68 -6.375 1 98.94 170 PRO B O 1
ATOM 3391 N N . VAL B 1 171 ? 3.795 -17.047 -4.594 1 98.94 171 VAL B N 1
ATOM 3392 C CA . VAL B 1 171 ? 4.996 -16.266 -4.328 1 98.94 171 VAL B CA 1
ATOM 3393 C C . VAL B 1 171 ? 6.121 -17.188 -3.857 1 98.94 171 VAL B C 1
ATOM 3395 O O . VAL B 1 171 ? 5.867 -18.312 -3.4 1 98.94 171 VAL B O 1
ATOM 3398 N N . ASN B 1 172 ? 7.34 -16.797 -4.094 1 98.62 172 ASN B N 1
ATOM 3399 C CA . ASN B 1 172 ? 8.586 -17.219 -3.453 1 98.62 172 ASN B CA 1
ATOM 3400 C C . ASN B 1 172 ? 9.305 -16.031 -2.818 1 98.62 172 ASN B C 1
ATOM 3402 O O . ASN B 1 172 ? 10.172 -15.406 -3.443 1 98.62 172 ASN B O 1
ATOM 3406 N N . TRP B 1 173 ? 9.023 -15.758 -1.596 1 98.5 173 TRP B N 1
ATOM 3407 C CA . TRP B 1 173 ? 9.633 -14.609 -0.937 1 98.5 173 TRP B CA 1
ATOM 3408 C C . TRP B 1 173 ? 10.883 -15.023 -0.165 1 98.5 173 TRP B C 1
ATOM 3410 O O . TRP B 1 173 ? 10.805 -15.828 0.767 1 98.5 173 TRP B O 1
ATOM 3420 N N . PRO B 1 174 ? 12.031 -14.492 -0.562 1 97.94 174 PRO B N 1
ATOM 3421 C CA . PRO B 1 174 ? 13.195 -14.766 0.274 1 97.94 174 PRO B CA 1
ATOM 3422 C C . PRO B 1 174 ? 13.094 -14.141 1.662 1 97.94 174 PRO B C 1
ATOM 3424 O O . PRO B 1 174 ? 12.57 -13.031 1.805 1 97.94 174 PRO B O 1
ATOM 3427 N N . LEU B 1 175 ? 13.594 -14.867 2.602 1 97.5 175 LEU B N 1
ATOM 3428 C CA . LEU B 1 175 ? 13.633 -14.336 3.961 1 97.5 175 LEU B CA 1
ATOM 3429 C C . LEU B 1 175 ? 14.562 -13.125 4.047 1 97.5 175 LEU B C 1
ATOM 3431 O O . LEU B 1 175 ? 15.695 -13.172 3.562 1 97.5 175 LEU B O 1
ATOM 3435 N N . VAL B 1 176 ? 14.078 -12.047 4.598 1 95.88 176 VAL B N 1
ATOM 3436 C CA . VAL B 1 176 ? 14.883 -10.852 4.797 1 95.88 176 VAL B CA 1
ATOM 3437 C C . VAL B 1 176 ? 14.836 -10.438 6.266 1 95.88 176 VAL B C 1
ATOM 3439 O O . VAL B 1 176 ? 13.914 -10.812 6.996 1 95.88 176 VAL B O 1
ATOM 3442 N N . ASP B 1 177 ? 15.836 -9.688 6.672 1 95.31 177 ASP B N 1
ATOM 3443 C CA . ASP B 1 177 ? 15.82 -9.141 8.023 1 95.31 177 ASP B CA 1
ATOM 3444 C C . ASP B 1 177 ? 14.641 -8.18 8.211 1 95.31 177 ASP B C 1
ATOM 3446 O O . ASP B 1 177 ? 14.273 -7.449 7.289 1 95.31 177 ASP B O 1
ATOM 3450 N N . ARG B 1 178 ? 14.062 -8.219 9.367 1 96.25 178 ARG B N 1
ATOM 3451 C CA . ARG B 1 178 ? 12.977 -7.312 9.727 1 96.25 178 ARG B CA 1
ATOM 3452 C C . ARG B 1 178 ? 12.93 -7.082 11.234 1 96.25 178 ARG B C 1
ATOM 3454 O O . ARG B 1 178 ? 13.414 -7.914 12.008 1 96.25 178 ARG B O 1
ATOM 3461 N N . PRO B 1 179 ? 12.391 -5.98 11.672 1 97.06 179 PRO B N 1
ATOM 3462 C CA . PRO B 1 179 ? 12.25 -5.781 13.117 1 97.06 179 PRO B CA 1
ATOM 3463 C C . PRO B 1 179 ? 11.422 -6.879 13.781 1 97.06 179 PRO B C 1
ATOM 3465 O O . PRO B 1 179 ? 10.5 -7.414 13.172 1 97.06 179 PRO B O 1
ATOM 3468 N N . GLU B 1 180 ? 11.781 -7.145 15.039 1 95.69 180 GLU B N 1
ATOM 3469 C CA . GLU B 1 180 ? 11.07 -8.172 15.797 1 95.69 180 GLU B CA 1
ATOM 3470 C C . GLU B 1 180 ? 9.578 -7.883 15.852 1 95.69 180 GLU B C 1
ATOM 3472 O O . GLU B 1 180 ? 9.164 -6.746 16.094 1 95.69 180 GLU B O 1
ATOM 3477 N N . GLY B 1 181 ? 8.797 -8.914 15.555 1 95.19 181 GLY B N 1
ATOM 3478 C CA . GLY B 1 181 ? 7.348 -8.797 15.664 1 95.19 181 GLY B CA 1
ATOM 3479 C C . GLY B 1 181 ? 6.684 -8.352 14.375 1 95.19 181 GLY B C 1
ATOM 3480 O O . GLY B 1 181 ? 5.461 -8.43 14.242 1 95.19 181 GLY B O 1
ATOM 3481 N N . GLU B 1 182 ? 7.438 -7.918 13.445 1 97.81 182 GLU B N 1
ATOM 3482 C CA . GLU B 1 182 ? 6.859 -7.426 12.195 1 97.81 182 GLU B CA 1
ATOM 3483 C C . GLU B 1 182 ? 6.578 -8.57 11.227 1 97.81 182 GLU B C 1
ATOM 3485 O O . GLU B 1 182 ? 7.336 -9.547 11.18 1 97.81 182 GLU B O 1
ATOM 3490 N N . HIS B 1 183 ? 5.512 -8.438 10.484 1 98.19 183 HIS B N 1
ATOM 3491 C CA . HIS B 1 183 ? 5.324 -9.305 9.32 1 98.19 183 HIS B CA 1
ATOM 3492 C C . HIS B 1 183 ? 6.434 -9.094 8.297 1 98.19 183 HIS B C 1
ATOM 3494 O O . HIS B 1 183 ? 7.148 -8.094 8.344 1 98.19 183 HIS B O 1
ATOM 3500 N N . ALA B 1 184 ? 6.559 -10.094 7.41 1 98.06 184 ALA B N 1
ATOM 3501 C CA . ALA B 1 184 ? 7.426 -9.859 6.254 1 98.06 184 ALA B CA 1
ATOM 3502 C C . ALA B 1 184 ? 6.992 -8.617 5.484 1 98.06 184 ALA B C 1
ATOM 3504 O O . ALA B 1 184 ? 5.801 -8.297 5.434 1 98.06 184 ALA B O 1
ATOM 3505 N N . PRO B 1 185 ? 7.945 -7.887 4.891 1 98.12 185 PRO B N 1
ATOM 3506 C CA . PRO B 1 185 ? 7.574 -6.648 4.203 1 98.12 185 PRO B CA 1
ATOM 3507 C C . PRO B 1 185 ? 6.555 -6.875 3.092 1 98.12 185 PRO B C 1
ATOM 3509 O O . PRO B 1 185 ? 5.664 -6.043 2.889 1 98.12 185 PRO B O 1
ATOM 3512 N N . GLU B 1 186 ? 6.668 -8.031 2.422 1 98.62 186 GLU B N 1
ATOM 3513 C CA . GLU B 1 186 ? 5.73 -8.336 1.345 1 98.62 186 GLU B CA 1
ATOM 3514 C C . GLU B 1 186 ? 4.328 -8.578 1.889 1 98.62 186 GLU B C 1
ATOM 3516 O O . GLU B 1 186 ? 3.336 -8.234 1.241 1 98.62 186 GLU B O 1
ATOM 3521 N N . THR B 1 187 ? 4.258 -9.18 3.068 1 98.81 187 THR B N 1
ATOM 3522 C CA . THR B 1 187 ? 2.967 -9.375 3.717 1 98.81 187 THR B CA 1
ATOM 3523 C C . THR B 1 187 ? 2.332 -8.031 4.066 1 98.81 187 THR B C 1
ATOM 3525 O O . THR B 1 187 ? 1.138 -7.824 3.838 1 98.81 187 THR B O 1
ATOM 3528 N N . ILE B 1 188 ? 3.102 -7.102 4.578 1 98.94 188 ILE B N 1
ATOM 3529 C CA . ILE B 1 188 ? 2.617 -5.766 4.902 1 98.94 188 ILE B CA 1
ATOM 3530 C C . ILE B 1 188 ? 2.078 -5.094 3.643 1 98.94 188 ILE B C 1
ATOM 3532 O O . ILE B 1 188 ? 1 -4.492 3.664 1 98.94 188 ILE B O 1
ATOM 3536 N N . GLN B 1 189 ? 2.795 -5.223 2.582 1 98.88 189 GLN B N 1
ATOM 3537 C CA . GLN B 1 189 ? 2.363 -4.633 1.319 1 98.88 189 GLN B CA 1
ATOM 3538 C C . GLN B 1 189 ? 1.072 -5.281 0.824 1 98.88 189 GLN B C 1
ATOM 3540 O O . GLN B 1 189 ? 0.2 -4.602 0.281 1 98.88 189 GLN B O 1
ATOM 3545 N N . ALA B 1 190 ? 0.955 -6.578 0.991 1 98.94 190 ALA B N 1
ATOM 3546 C CA . ALA B 1 190 ? -0.269 -7.262 0.585 1 98.94 190 ALA B CA 1
ATOM 3547 C C . ALA B 1 190 ? -1.452 -6.832 1.447 1 98.94 190 ALA B C 1
ATOM 3549 O O . ALA B 1 190 ? -2.564 -6.656 0.943 1 98.94 190 ALA B O 1
ATOM 3550 N N . MET B 1 191 ? -1.231 -6.715 2.74 1 98.94 191 MET B N 1
ATOM 3551 C CA . MET B 1 191 ? -2.275 -6.234 3.641 1 98.94 191 MET B CA 1
ATOM 3552 C C . MET B 1 191 ? -2.762 -4.852 3.223 1 98.94 191 MET B C 1
ATOM 3554 O O . MET B 1 191 ? -3.967 -4.605 3.152 1 98.94 191 MET B O 1
ATOM 3558 N N . ALA B 1 192 ? -1.814 -3.979 2.98 1 98.94 192 ALA B N 1
ATOM 3559 C CA . ALA B 1 192 ? -2.145 -2.617 2.566 1 98.94 192 ALA B CA 1
ATOM 3560 C C . ALA B 1 192 ? -2.91 -2.617 1.246 1 98.94 192 ALA B C 1
ATOM 3562 O O . ALA B 1 192 ? -3.895 -1.889 1.093 1 98.94 192 ALA B O 1
ATOM 3563 N N . ALA B 1 193 ? -2.443 -3.406 0.306 1 98.88 193 ALA B N 1
ATOM 3564 C CA . ALA B 1 193 ? -3.098 -3.488 -0.998 1 98.88 193 ALA B CA 1
ATOM 3565 C C . ALA B 1 193 ? -4.527 -4.008 -0.863 1 98.88 193 ALA B C 1
ATOM 3567 O O . ALA B 1 193 ? -5.445 -3.484 -1.498 1 98.88 193 ALA B O 1
ATOM 3568 N N . ALA B 1 194 ? -4.664 -5.039 -0.07 1 98.5 194 ALA B N 1
ATOM 3569 C CA . ALA B 1 194 ? -5.992 -5.602 0.146 1 98.5 194 ALA B CA 1
ATOM 3570 C C . ALA B 1 194 ? -6.953 -4.543 0.685 1 98.5 194 ALA B C 1
ATOM 3572 O O . ALA B 1 194 ? -8.062 -4.391 0.176 1 98.5 194 ALA B O 1
ATOM 3573 N N . ARG B 1 195 ? -6.535 -3.805 1.626 1 98 195 ARG B N 1
ATOM 3574 C CA . ARG B 1 195 ? -7.402 -2.807 2.25 1 98 195 ARG B CA 1
ATOM 3575 C C . ARG B 1 195 ? -7.68 -1.651 1.294 1 98 195 ARG B C 1
ATOM 3577 O O . ARG B 1 195 ? -8.828 -1.229 1.143 1 98 195 ARG B O 1
ATOM 3584 N N . SER B 1 196 ? -6.629 -1.121 0.652 1 98.25 196 SER B N 1
ATOM 3585 C CA . SER B 1 196 ? -6.77 0.057 -0.198 1 98.25 196 SER B CA 1
ATOM 3586 C C . SER B 1 196 ? -7.676 -0.226 -1.392 1 98.25 196 SER B C 1
ATOM 3588 O O . SER B 1 196 ? -8.242 0.696 -1.978 1 98.25 196 SER B O 1
ATOM 3590 N N . SER B 1 197 ? -7.812 -1.516 -1.734 1 97.62 197 SER B N 1
ATOM 3591 C CA . SER B 1 197 ? -8.594 -1.872 -2.916 1 97.62 197 SER B CA 1
ATOM 3592 C C . SER B 1 197 ? -9.781 -2.748 -2.549 1 97.62 197 SER B C 1
ATOM 3594 O O . SER B 1 197 ? -10.516 -3.209 -3.426 1 97.62 197 SER B O 1
ATOM 3596 N N . GLN B 1 198 ? -9.93 -3.002 -1.236 1 97.12 198 GLN B N 1
ATOM 3597 C CA . GLN B 1 198 ? -10.938 -3.947 -0.777 1 97.12 198 GLN B CA 1
ATOM 3598 C C . GLN B 1 198 ? -10.898 -5.234 -1.594 1 97.12 198 GLN B C 1
ATOM 3600 O O . GLN B 1 198 ? -11.93 -5.672 -2.121 1 97.12 198 GLN B O 1
ATOM 3605 N N . LEU B 1 199 ? -9.766 -5.77 -1.702 1 97.88 199 LEU B N 1
ATOM 3606 C CA . LEU B 1 199 ? -9.508 -6.941 -2.527 1 97.88 199 LEU B CA 1
ATOM 3607 C C . LEU B 1 199 ? -8.859 -8.047 -1.708 1 97.88 199 LEU B C 1
ATOM 3609 O O . LEU B 1 199 ? -7.66 -7.988 -1.408 1 97.88 199 LEU B O 1
ATOM 3613 N N . ALA B 1 200 ? -9.633 -9.062 -1.325 1 98.5 200 ALA B N 1
ATOM 3614 C CA . ALA B 1 200 ? -9.078 -10.195 -0.589 1 98.5 200 ALA B CA 1
ATOM 3615 C C . ALA B 1 200 ? -7.941 -10.852 -1.364 1 98.5 200 ALA B C 1
ATOM 3617 O O . ALA B 1 200 ? -7.969 -10.898 -2.596 1 98.5 200 ALA B O 1
ATOM 3618 N N . THR B 1 201 ? -6.965 -11.344 -0.61 1 98.88 201 THR B N 1
ATOM 3619 C CA . THR B 1 201 ? -5.766 -11.875 -1.253 1 98.88 201 THR B CA 1
ATOM 3620 C C . THR B 1 201 ? -5.379 -13.219 -0.644 1 98.88 201 THR B C 1
ATOM 3622 O O . THR B 1 201 ? -5.336 -13.367 0.579 1 98.88 201 THR B O 1
ATOM 3625 N N . VAL B 1 202 ? -5.137 -14.172 -1.466 1 98.94 202 VAL B N 1
ATOM 3626 C CA . VAL B 1 202 ? -4.676 -15.492 -1.047 1 98.94 202 VAL B CA 1
ATOM 3627 C C . VAL B 1 202 ? -3.215 -15.68 -1.442 1 98.94 202 VAL B C 1
ATOM 3629 O O . VAL B 1 202 ? -2.895 -15.789 -2.629 1 98.94 202 VAL B O 1
ATOM 3632 N N . ILE B 1 203 ? -2.346 -15.781 -0.465 1 98.94 203 ILE B N 1
ATOM 3633 C CA . ILE B 1 203 ? -0.901 -15.812 -0.671 1 98.94 203 ILE B CA 1
ATOM 3634 C C . ILE B 1 203 ? -0.374 -17.219 -0.419 1 98.94 203 ILE B C 1
ATOM 3636 O O . ILE B 1 203 ? -0.462 -17.734 0.7 1 98.94 203 ILE B O 1
ATOM 3640 N N . ALA B 1 204 ? 0.132 -17.844 -1.396 1 98.94 204 ALA B N 1
ATOM 3641 C CA . ALA B 1 204 ? 0.842 -19.109 -1.228 1 98.94 204 ALA B CA 1
ATOM 3642 C C . ALA B 1 204 ? 2.348 -18.906 -1.386 1 98.94 204 ALA B C 1
ATOM 3644 O O . ALA B 1 204 ? 2.846 -18.766 -2.502 1 98.94 204 ALA B O 1
ATOM 3645 N N . ASP B 1 205 ? 3.08 -18.984 -0.285 1 98.69 205 ASP B N 1
ATOM 3646 C CA . ASP B 1 205 ? 4.512 -18.688 -0.256 1 98.69 205 ASP B CA 1
ATOM 3647 C C . ASP B 1 205 ? 5.328 -19.953 -0.043 1 98.69 205 ASP B C 1
ATOM 3649 O O . ASP B 1 205 ? 5.02 -20.766 0.84 1 98.69 205 ASP B O 1
ATOM 3653 N N . ARG B 1 206 ? 6.371 -19.984 -0.798 1 97.12 206 ARG B N 1
ATOM 3654 C CA . ARG B 1 206 ? 7.332 -21.062 -0.656 1 97.12 206 ARG B CA 1
ATOM 3655 C C . ARG B 1 206 ? 7.871 -21.141 0.769 1 97.12 206 ARG B C 1
ATOM 3657 O O . ARG B 1 206 ? 7.953 -20.125 1.46 1 97.12 206 ARG B O 1
ATOM 3664 N N . ARG B 1 207 ? 8.133 -22.406 1.16 1 96.12 207 ARG B N 1
ATOM 3665 C CA . ARG B 1 207 ? 8.758 -22.625 2.459 1 96.12 207 ARG B CA 1
ATOM 3666 C C . ARG B 1 207 ? 10.078 -23.359 2.309 1 96.12 207 ARG B C 1
ATOM 3668 O O . ARG B 1 207 ? 10.375 -23.922 1.245 1 96.12 207 ARG B O 1
ATOM 3675 N N . GLY B 1 208 ? 10.812 -23.406 3.424 1 95.88 208 GLY B N 1
ATOM 3676 C CA . GLY B 1 208 ? 12.047 -24.172 3.449 1 95.88 208 GLY B CA 1
ATOM 3677 C C . GLY B 1 208 ? 13.227 -23.406 2.859 1 95.88 208 GLY B C 1
ATOM 3678 O O . GLY B 1 208 ? 13.32 -22.188 3.004 1 95.88 208 GLY B O 1
ATOM 3679 N N . THR B 1 209 ? 14.195 -24.188 2.369 1 97.88 209 THR B N 1
ATOM 3680 C CA . THR B 1 209 ? 15.43 -23.641 1.798 1 97.88 209 THR B CA 1
ATOM 3681 C C . THR B 1 209 ? 15.703 -24.266 0.431 1 97.88 209 THR B C 1
ATOM 3683 O O . THR B 1 209 ? 15.328 -25.406 0.173 1 97.88 209 THR B O 1
ATOM 3686 N N . GLU B 1 210 ? 16.266 -23.5 -0.449 1 98.38 210 GLU B N 1
ATOM 3687 C CA . GLU B 1 210 ? 16.688 -23.969 -1.768 1 98.38 210 GLU B CA 1
ATOM 3688 C C . GLU B 1 210 ? 18.016 -23.328 -2.184 1 98.38 210 GLU B C 1
ATOM 3690 O O . GLU B 1 210 ? 18.094 -22.109 -2.322 1 98.38 210 GLU B O 1
ATOM 3695 N N . ARG B 1 211 ? 19.047 -24.125 -2.361 1 98.12 211 ARG B N 1
ATOM 3696 C CA . ARG B 1 211 ? 20.359 -23.672 -2.814 1 98.12 211 ARG B CA 1
ATOM 3697 C C . ARG B 1 211 ? 20.797 -22.438 -2.049 1 98.12 211 ARG B C 1
ATOM 3699 O O . ARG B 1 211 ? 21.234 -21.453 -2.652 1 98.12 211 ARG B O 1
ATOM 3706 N N . GLY B 1 212 ? 20.625 -22.406 -0.772 1 97.62 212 GLY B N 1
ATOM 3707 C CA . GLY B 1 212 ? 21.141 -21.375 0.114 1 97.62 212 GLY B CA 1
ATOM 3708 C C . GLY B 1 212 ? 20.141 -20.266 0.369 1 97.62 212 GLY B C 1
ATOM 3709 O O . GLY B 1 212 ? 20.375 -19.406 1.218 1 97.62 212 GLY B O 1
ATOM 3710 N N . VAL B 1 213 ? 19.078 -20.266 -0.361 1 97.88 213 VAL B N 1
ATOM 3711 C CA . VAL B 1 213 ? 18.047 -19.25 -0.133 1 97.88 213 VAL B CA 1
ATOM 3712 C C . VAL B 1 213 ? 17.016 -19.766 0.875 1 97.88 213 VAL B C 1
ATOM 3714 O O . VAL B 1 213 ? 16.422 -20.828 0.667 1 97.88 213 VAL B O 1
ATOM 3717 N N . ARG B 1 214 ? 16.891 -19.094 1.997 1 98 214 ARG B N 1
ATOM 3718 C CA . ARG B 1 214 ? 15.805 -19.391 2.943 1 98 214 ARG B CA 1
ATOM 3719 C C . ARG B 1 214 ? 14.539 -18.609 2.578 1 98 214 ARG B C 1
ATOM 3721 O O . ARG B 1 214 ? 14.594 -17.406 2.305 1 98 214 ARG B O 1
ATOM 3728 N N . TRP B 1 215 ? 13.43 -19.25 2.578 1 97.69 215 TRP B N 1
ATOM 3729 C CA . TRP B 1 215 ? 12.172 -18.625 2.182 1 97.69 215 TRP B CA 1
ATOM 3730 C C . TRP B 1 215 ? 11.422 -18.109 3.396 1 97.69 215 TRP B C 1
ATOM 3732 O O . TRP B 1 215 ? 11.523 -18.656 4.492 1 97.69 215 TRP B O 1
ATOM 3742 N N . THR B 1 216 ? 10.656 -17.094 3.229 1 97.19 216 THR B N 1
ATOM 3743 C CA . THR B 1 216 ? 9.922 -16.406 4.281 1 97.19 216 THR B CA 1
ATOM 3744 C C . THR B 1 216 ? 8.812 -17.297 4.84 1 97.19 216 THR B C 1
ATOM 3746 O O . THR B 1 216 ? 8.57 -17.312 6.047 1 97.19 216 THR B O 1
ATOM 3749 N N . GLY B 1 217 ? 8.156 -18.078 3.916 1 96.75 217 GLY B N 1
ATOM 3750 C CA . GLY B 1 217 ? 6.988 -18.844 4.332 1 96.75 217 GLY B CA 1
ATOM 3751 C C . GLY B 1 217 ? 5.832 -17.969 4.781 1 96.75 217 GLY B C 1
ATOM 3752 O O . GLY B 1 217 ? 5.184 -18.25 5.789 1 96.75 217 GLY B O 1
ATOM 3753 N N . GLY B 1 218 ? 5.621 -16.844 4.156 1 97.31 218 GLY B N 1
ATOM 3754 C CA . GLY B 1 218 ? 4.609 -15.867 4.535 1 97.31 218 GLY B CA 1
ATOM 3755 C C . GLY B 1 218 ? 3.225 -16.219 4.02 1 97.31 218 GLY B C 1
ATOM 3756 O O . GLY B 1 218 ? 2.449 -15.32 3.668 1 97.31 218 GLY B O 1
ATOM 3757 N N . THR B 1 219 ? 2.857 -17.516 3.914 1 98.75 219 THR B N 1
ATOM 3758 C CA . THR B 1 219 ? 1.554 -17.969 3.453 1 98.75 219 THR B CA 1
ATOM 3759 C C . THR B 1 219 ? 0.44 -17.422 4.332 1 98.75 219 THR B C 1
ATOM 3761 O O . THR B 1 219 ? 0.546 -17.438 5.562 1 98.75 219 THR B O 1
ATOM 3764 N N . ALA B 1 220 ? -0.644 -16.891 3.66 1 98.81 220 ALA B N 1
ATOM 3765 C CA . ALA B 1 220 ? -1.737 -16.281 4.41 1 98.81 220 ALA B CA 1
ATOM 3766 C C . ALA B 1 220 ? -2.953 -16.047 3.518 1 98.81 220 ALA B C 1
ATOM 3768 O O . ALA B 1 220 ? -2.828 -15.992 2.291 1 98.81 220 ALA B O 1
ATOM 3769 N N . VAL B 1 221 ? -4.109 -16.016 4.164 1 98.88 221 VAL B N 1
ATOM 3770 C CA . VAL B 1 221 ? -5.309 -15.445 3.557 1 98.88 221 VAL B CA 1
ATOM 3771 C C . VAL B 1 221 ? -5.605 -14.078 4.176 1 98.88 221 VAL B C 1
ATOM 3773 O O . VAL B 1 221 ? -5.723 -13.961 5.398 1 98.88 221 VAL B O 1
ATOM 3776 N N . ILE B 1 222 ? -5.68 -13.07 3.354 1 98.75 222 ILE B N 1
ATOM 3777 C CA . ILE B 1 222 ? -5.969 -11.711 3.805 1 98.75 222 ILE B CA 1
ATOM 3778 C C . ILE B 1 222 ? -7.371 -11.305 3.354 1 98.75 222 ILE B C 1
ATOM 3780 O O . ILE B 1 222 ? -7.73 -11.484 2.188 1 98.75 222 ILE B O 1
ATOM 3784 N N . GLY B 1 223 ? -8.188 -10.797 4.219 1 97.75 223 GLY B N 1
ATOM 3785 C CA . GLY B 1 223 ? -9.508 -10.297 3.867 1 97.75 223 GLY B CA 1
ATOM 3786 C C . GLY B 1 223 ? -9.469 -8.961 3.143 1 97.75 223 GLY B C 1
ATOM 3787 O O . GLY B 1 223 ? -8.422 -8.305 3.098 1 97.75 223 GLY B O 1
ATOM 3788 N N . PRO B 1 224 ? -10.641 -8.57 2.568 1 97.19 224 PRO B N 1
ATOM 3789 C CA . PRO B 1 224 ? -10.688 -7.285 1.865 1 97.19 224 PRO B CA 1
ATOM 3790 C C . PRO B 1 224 ? -10.398 -6.098 2.783 1 97.19 224 PRO B C 1
ATOM 3792 O O . PRO B 1 224 ? -10.023 -5.023 2.309 1 97.19 224 PRO B O 1
ATOM 3795 N N . ASP B 1 225 ? -10.492 -6.273 4.078 1 96.06 225 ASP B N 1
ATOM 3796 C CA . ASP B 1 225 ? -10.242 -5.219 5.055 1 96.06 225 ASP B CA 1
ATOM 3797 C C . ASP B 1 225 ? -8.75 -5.102 5.367 1 96.06 225 ASP B C 1
ATOM 3799 O O . ASP B 1 225 ? -8.336 -4.23 6.133 1 96.06 225 ASP B O 1
ATOM 3803 N N . GLY B 1 226 ?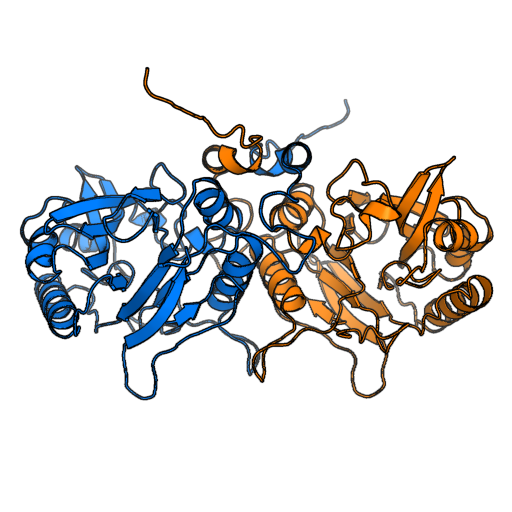 -7.992 -6.027 4.84 1 97.75 226 GLY B N 1
ATOM 3804 C CA . GLY B 1 226 ? -6.547 -5.957 4.984 1 97.75 226 GLY B CA 1
ATOM 3805 C C . GLY B 1 226 ? -6.02 -6.789 6.141 1 97.75 226 GLY B C 1
ATOM 3806 O O . GLY B 1 226 ? -4.809 -6.855 6.363 1 97.75 226 GLY B O 1
ATOM 3807 N N . TRP B 1 227 ? -6.926 -7.492 6.863 1 98.5 227 TRP B N 1
ATOM 3808 C CA . TRP B 1 227 ? -6.453 -8.273 8 1 98.5 227 TRP B CA 1
ATOM 3809 C C . TRP B 1 227 ? -6.203 -9.727 7.598 1 98.5 227 TRP B C 1
ATOM 3811 O O . TRP B 1 227 ? -6.941 -10.281 6.781 1 98.5 227 TRP B O 1
ATOM 3821 N N . ILE B 1 228 ? -5.25 -10.328 8.211 1 98.62 228 ILE B N 1
ATOM 3822 C CA . ILE B 1 228 ? -4.969 -11.75 8.023 1 98.62 228 ILE B CA 1
ATOM 3823 C C . ILE B 1 228 ? -6.07 -12.586 8.664 1 98.62 228 ILE B C 1
ATOM 3825 O O . ILE B 1 228 ? -6.367 -12.422 9.852 1 98.62 228 ILE B O 1
ATOM 3829 N N . LYS B 1 229 ? -6.629 -13.422 7.859 1 98.25 229 LYS B N 1
ATOM 3830 C CA . LYS B 1 229 ? -7.734 -14.258 8.32 1 98.25 229 LYS B CA 1
ATOM 3831 C C . LYS B 1 229 ? -7.25 -15.664 8.656 1 98.25 229 LYS B C 1
ATOM 3833 O O . LYS B 1 229 ? -7.887 -16.375 9.445 1 98.25 229 LYS B O 1
ATOM 3838 N N . ALA B 1 230 ? -6.133 -16.078 8 1 98.5 230 ALA B N 1
ATOM 3839 C CA . ALA B 1 230 ? -5.605 -17.422 8.25 1 98.5 230 ALA B CA 1
ATOM 3840 C C . ALA B 1 230 ? -4.125 -17.5 7.883 1 98.5 230 ALA B C 1
ATOM 3842 O O . ALA B 1 230 ? -3.68 -16.875 6.922 1 98.5 230 ALA B O 1
ATOM 3843 N N . THR B 1 231 ? -3.418 -18.188 8.609 1 98.25 231 THR B N 1
ATOM 3844 C CA . THR B 1 231 ? -2.062 -18.641 8.344 1 98.25 231 THR B CA 1
ATOM 3845 C C . THR B 1 231 ? -1.924 -20.125 8.664 1 98.25 231 THR B C 1
ATOM 3847 O O . THR B 1 231 ? -2.742 -20.688 9.398 1 98.25 231 THR B O 1
ATOM 3850 N N . PRO B 1 232 ? -0.902 -20.766 8.016 1 96.69 232 PRO B N 1
ATOM 3851 C CA . PRO B 1 232 ? -0.688 -22.141 8.453 1 96.69 232 PRO B CA 1
ATOM 3852 C C . PRO B 1 232 ? -0.407 -22.25 9.953 1 96.69 232 PRO B C 1
ATOM 3854 O O . PRO B 1 232 ? 0.274 -21.391 10.516 1 96.69 232 PRO B O 1
ATOM 3857 N N . GLN B 1 233 ? -0.965 -23.25 10.523 1 91.06 233 GLN B N 1
ATOM 3858 C CA . GLN B 1 233 ? -0.752 -23.453 11.953 1 91.06 233 GLN B CA 1
ATOM 3859 C C . GLN B 1 233 ? 0.195 -24.625 12.203 1 91.06 233 GLN B C 1
ATOM 3861 O O . GLN B 1 233 ? 0.125 -25.641 11.508 1 91.06 233 GLN B O 1
ATOM 3866 N N . GLY B 1 234 ? 1.072 -24.438 13.125 1 82.88 234 GLY B N 1
ATOM 3867 C CA . GLY B 1 234 ? 1.996 -25.516 13.461 1 82.88 234 GLY B CA 1
ATOM 3868 C C . GLY B 1 234 ? 2.785 -26.016 12.273 1 82.88 234 GLY B C 1
ATOM 3869 O O . GLY B 1 234 ? 3.414 -25.234 11.555 1 82.88 234 GLY B O 1
ATOM 3870 N N . ASP B 1 235 ? 2.664 -27.25 12.008 1 81.94 235 ASP B N 1
ATOM 3871 C CA . ASP B 1 235 ? 3.398 -27.891 10.922 1 81.94 235 ASP B CA 1
ATOM 3872 C C . ASP B 1 235 ? 2.549 -27.984 9.656 1 81.94 235 ASP B C 1
ATOM 3874 O O . ASP B 1 235 ? 2.971 -28.562 8.656 1 81.94 235 ASP B O 1
ATOM 3878 N N . GLU B 1 236 ? 1.478 -27.25 9.766 1 83.62 236 GLU B N 1
ATOM 3879 C CA . GLU B 1 236 ? 0.604 -27.281 8.594 1 83.62 236 GLU B CA 1
ATOM 3880 C C . GLU B 1 236 ? 1.209 -26.5 7.438 1 83.62 236 GLU B C 1
ATOM 3882 O O . GLU B 1 236 ? 2.088 -25.656 7.637 1 83.62 236 GLU B O 1
ATOM 3887 N N . THR B 1 237 ? 0.755 -26.891 6.305 1 90.06 237 THR B N 1
ATOM 3888 C CA . THR B 1 237 ? 1.251 -26.25 5.09 1 90.06 237 THR B CA 1
ATOM 3889 C C . THR B 1 237 ? 0.107 -25.625 4.301 1 90.06 237 THR B C 1
ATOM 3891 O O . THR B 1 237 ? 0.237 -25.375 3.102 1 90.06 237 THR B O 1
ATOM 3894 N N . ILE B 1 238 ? -1.037 -25.5 5.031 1 95.94 238 ILE B N 1
ATOM 3895 C CA . ILE B 1 238 ? -2.221 -24.969 4.367 1 95.94 238 ILE B CA 1
ATOM 3896 C C . ILE B 1 238 ? -2.871 -23.906 5.246 1 95.94 238 ILE B C 1
ATOM 3898 O O . ILE B 1 238 ? -2.949 -24.062 6.465 1 95.94 238 ILE B O 1
ATOM 3902 N N . ALA B 1 239 ? -3.199 -22.766 4.734 1 98.12 239 ALA B N 1
ATOM 3903 C CA . ALA B 1 239 ? -4.039 -21.75 5.352 1 98.12 239 ALA B CA 1
ATOM 3904 C C . ALA B 1 239 ? -5.41 -21.688 4.68 1 98.12 239 ALA B C 1
ATOM 3906 O O . ALA B 1 239 ? -5.504 -21.5 3.465 1 98.12 239 ALA B O 1
ATOM 3907 N N . THR B 1 240 ? -6.477 -21.812 5.465 1 97.88 240 THR B N 1
ATOM 3908 C CA . THR B 1 240 ? -7.824 -21.844 4.906 1 97.88 240 THR B CA 1
ATOM 3909 C C . THR B 1 240 ? -8.727 -20.828 5.613 1 97.88 240 THR B C 1
ATOM 3911 O O . THR B 1 240 ? -8.664 -20.688 6.836 1 97.88 240 THR B O 1
ATOM 3914 N N . ALA B 1 241 ? -9.5 -20.141 4.828 1 97.94 241 ALA B N 1
ATOM 3915 C CA . ALA B 1 241 ? -10.5 -19.219 5.367 1 97.94 241 ALA B CA 1
ATOM 3916 C C . ALA B 1 241 ? -11.734 -19.172 4.477 1 97.94 241 ALA B C 1
ATOM 3918 O O . ALA B 1 241 ? -11.711 -19.625 3.334 1 97.94 241 ALA B O 1
ATOM 3919 N N . VAL B 1 242 ? -12.828 -18.734 5.059 1 97.81 242 VAL B N 1
ATOM 3920 C CA . VAL B 1 242 ? -14.023 -18.406 4.285 1 97.81 242 VAL B CA 1
ATOM 3921 C C . VAL B 1 242 ? -14.141 -16.891 4.125 1 97.81 242 VAL B C 1
ATOM 3923 O O . VAL B 1 242 ? -14.141 -16.156 5.113 1 97.81 242 VAL B O 1
ATOM 3926 N N . LEU B 1 243 ? -14.195 -16.469 2.893 1 97 243 LEU B N 1
ATOM 3927 C CA . LEU B 1 243 ? -14.305 -15.055 2.582 1 97 243 LEU B CA 1
ATOM 3928 C C . LEU B 1 243 ? -15.742 -14.68 2.234 1 97 243 LEU B C 1
ATOM 3930 O O . LEU B 1 243 ? -16.438 -15.453 1.57 1 97 243 LEU B O 1
ATOM 3934 N N . ASP B 1 244 ? -16.188 -13.531 2.695 1 93.12 244 ASP B N 1
ATOM 3935 C CA . ASP B 1 244 ? -17.422 -12.914 2.209 1 93.12 244 ASP B CA 1
ATOM 3936 C C . ASP B 1 244 ? -17.156 -12.039 0.988 1 93.12 244 ASP B C 1
ATOM 3938 O O . ASP B 1 244 ? -16.562 -10.969 1.104 1 93.12 244 ASP B O 1
ATOM 3942 N N . LEU B 1 245 ? -17.562 -12.562 -0.148 1 89.56 245 LEU B N 1
ATOM 3943 C CA . LEU B 1 245 ? -17.391 -11.781 -1.366 1 89.56 245 LEU B CA 1
ATOM 3944 C C . LEU B 1 245 ? -18.5 -10.742 -1.515 1 89.56 245 LEU B C 1
ATOM 3946 O O . LEU B 1 245 ? -19.688 -11.078 -1.405 1 89.56 245 LEU B O 1
ATOM 3950 N N . THR B 1 246 ? -18.062 -9.523 -1.554 1 82.94 246 THR B N 1
ATOM 3951 C CA . THR B 1 246 ? -19.016 -8.43 -1.732 1 82.94 246 THR B CA 1
ATOM 3952 C C . THR B 1 246 ? -18.562 -7.488 -2.838 1 82.94 246 THR B C 1
ATOM 3954 O O . THR B 1 246 ? -17.359 -7.363 -3.096 1 82.94 246 THR B O 1
ATOM 3957 N N . ASP B 1 247 ? -19.5 -6.918 -3.465 1 84.5 247 ASP B N 1
ATOM 3958 C CA . ASP B 1 247 ? -19.188 -5.898 -4.465 1 84.5 247 ASP B CA 1
ATOM 3959 C C . ASP B 1 247 ? -18.875 -4.559 -3.807 1 84.5 247 ASP B C 1
ATOM 3961 O O . ASP B 1 247 ? -18.359 -3.643 -4.461 1 84.5 247 ASP B O 1
ATOM 3965 N N . SER B 1 248 ? -19.141 -4.562 -2.562 1 89.81 248 SER B N 1
ATOM 3966 C CA . SER B 1 248 ? -18.938 -3.303 -1.854 1 89.81 248 SER B CA 1
ATOM 3967 C C . SER B 1 248 ? -17.453 -2.979 -1.702 1 89.81 248 SER B C 1
ATOM 3969 O O . SER B 1 248 ? -16.656 -3.859 -1.39 1 89.81 248 SER B O 1
ATOM 3971 N N . LYS B 1 249 ? -17.125 -1.781 -1.953 1 95.06 249 LYS B N 1
ATOM 3972 C CA . LYS B 1 249 ? -15.781 -1.266 -1.729 1 95.06 249 LYS B CA 1
ATOM 3973 C C . LYS B 1 249 ? -15.781 -0.188 -0.647 1 95.06 249 LYS B C 1
ATOM 3975 O O . LYS B 1 249 ? -14.875 0.643 -0.593 1 95.06 249 LYS B O 1
ATOM 3980 N N . ALA B 1 250 ? -16.781 -0.271 0.171 1 94.06 250 ALA B N 1
ATOM 3981 C CA . ALA B 1 250 ? -16.984 0.731 1.212 1 94.06 250 ALA B CA 1
ATOM 3982 C C . ALA B 1 250 ? -15.938 0.61 2.311 1 94.06 250 ALA B C 1
ATOM 3984 O O . ALA B 1 250 ? -15.539 -0.498 2.678 1 94.06 250 ALA B O 1
ATOM 3985 N N . ILE B 1 251 ? -15.445 1.698 2.801 1 93.62 251 ILE B N 1
ATOM 3986 C CA . ILE B 1 251 ? -14.672 1.838 4.031 1 93.62 251 ILE B CA 1
ATOM 3987 C C . ILE B 1 251 ? -15.461 2.658 5.047 1 93.62 251 ILE B C 1
ATOM 3989 O O . ILE B 1 251 ? -15.578 3.879 4.914 1 93.62 251 ILE B O 1
ATOM 3993 N N . GLY B 1 252 ? -15.914 1.999 6.066 1 89.5 252 GLY B N 1
ATOM 3994 C CA . GLY B 1 252 ? -16.844 2.66 6.965 1 89.5 252 GLY B CA 1
ATOM 3995 C C . GLY B 1 252 ? -18.156 3.043 6.293 1 89.5 252 GLY B C 1
ATOM 3996 O O . GLY B 1 252 ? -18.562 2.42 5.305 1 89.5 252 GLY B O 1
ATOM 3997 N N . ASP B 1 253 ? -18.797 4.047 6.844 1 92.44 253 ASP B N 1
ATOM 3998 C CA . ASP B 1 253 ? -20.156 4.379 6.41 1 92.44 253 ASP B CA 1
ATOM 3999 C C . ASP B 1 253 ? -20.141 5.395 5.273 1 92.44 253 ASP B C 1
ATOM 4001 O O . ASP B 1 253 ? -21.078 5.473 4.488 1 92.44 253 ASP B O 1
ATOM 4005 N N . ARG B 1 254 ? -19.047 6.078 5.102 1 95.88 254 ARG B N 1
ATOM 4006 C CA . ARG B 1 254 ? -19.141 7.262 4.254 1 95.88 254 ARG B CA 1
ATOM 4007 C C . ARG B 1 254 ? -18.062 7.266 3.188 1 95.88 254 ARG B C 1
ATOM 4009 O O . ARG B 1 254 ? -17.969 8.195 2.387 1 95.88 254 ARG B O 1
ATOM 4016 N N . ASN B 1 255 ? -17.234 6.262 3.172 1 98 255 ASN B N 1
ATOM 4017 C CA . ASN B 1 255 ? -16.125 6.277 2.236 1 98 255 ASN B CA 1
ATOM 4018 C C . ASN B 1 255 ? -16.062 5 1.403 1 98 255 ASN B C 1
ATOM 4020 O O . ASN B 1 255 ? -16.672 3.988 1.772 1 98 255 ASN B O 1
ATOM 4024 N N . ASP B 1 256 ? -15.445 5.074 0.308 1 97.94 256 ASP B N 1
ATOM 4025 C CA . ASP B 1 256 ? -15.312 3.979 -0.649 1 97.94 256 ASP B CA 1
ATOM 4026 C C . ASP B 1 256 ? -13.914 3.941 -1.254 1 97.94 256 ASP B C 1
ATOM 4028 O O . ASP B 1 256 ? -13.43 4.945 -1.787 1 97.94 256 ASP B O 1
ATOM 4032 N N . ALA B 1 257 ? -13.289 2.811 -1.231 1 96.94 257 ALA B N 1
ATOM 4033 C CA . ALA B 1 257 ? -11.891 2.652 -1.629 1 96.94 257 ALA B CA 1
ATOM 4034 C C . ALA B 1 257 ? -11.695 3.01 -3.1 1 96.94 257 ALA B C 1
ATOM 4036 O O . ALA B 1 257 ? -10.633 3.5 -3.488 1 96.94 257 ALA B O 1
ATOM 4037 N N . LEU B 1 258 ? -12.672 2.76 -3.951 1 97.31 258 LEU B N 1
ATOM 4038 C CA . LEU B 1 258 ? -12.523 3 -5.383 1 97.31 258 LEU B CA 1
ATOM 4039 C C . LEU B 1 258 ? -13.203 4.305 -5.789 1 97.31 258 LEU B C 1
ATOM 4041 O O . LEU B 1 258 ? -12.617 5.117 -6.508 1 97.31 258 LEU B O 1
ATOM 4045 N N . ALA B 1 259 ? -14.406 4.551 -5.262 1 96.69 259 ALA B N 1
ATOM 4046 C CA . ALA B 1 259 ? -15.188 5.711 -5.684 1 96.69 259 ALA B CA 1
ATOM 4047 C C . ALA B 1 259 ? -14.539 7.008 -5.207 1 96.69 259 ALA B C 1
ATOM 4049 O O . ALA B 1 259 ? -14.742 8.062 -5.809 1 96.69 259 ALA B O 1
ATOM 4050 N N . ASP B 1 260 ? -13.734 6.988 -4.125 1 98.19 260 ASP B N 1
ATOM 4051 C CA . ASP B 1 260 ? -13.141 8.203 -3.57 1 98.19 260 ASP B CA 1
ATOM 4052 C C . ASP B 1 260 ? -11.844 8.562 -4.293 1 98.19 260 ASP B C 1
ATOM 4054 O O . ASP B 1 260 ? -11.234 9.594 -4.008 1 98.19 260 ASP B O 1
ATOM 4058 N N . ARG B 1 261 ? -11.438 7.695 -5.188 1 98.25 261 ARG B N 1
ATOM 4059 C CA . ARG B 1 261 ? -10.266 8.016 -5.992 1 98.25 261 ARG B CA 1
ATOM 4060 C C . ARG B 1 261 ? -10.492 9.273 -6.816 1 98.25 261 ARG B C 1
ATOM 4062 O O . ARG B 1 261 ? -11.641 9.648 -7.086 1 98.25 261 ARG B O 1
ATOM 4069 N N . ARG B 1 262 ? -9.414 9.867 -7.152 1 98.12 262 ARG B N 1
ATOM 4070 C CA . ARG B 1 262 ? -9.422 11.023 -8.047 1 98.12 262 ARG B CA 1
ATOM 4071 C C . ARG B 1 262 ? -8.461 10.828 -9.211 1 98.12 262 ARG B C 1
ATOM 4073 O O . ARG B 1 262 ? -7.445 11.523 -9.305 1 98.12 262 ARG B O 1
ATOM 4080 N N . PRO B 1 263 ? -8.812 9.945 -10.117 1 97.62 263 PRO B N 1
ATOM 4081 C CA . PRO B 1 263 ? -7.914 9.5 -11.18 1 97.62 263 PRO B CA 1
ATOM 4082 C C . PRO B 1 263 ? -7.383 10.656 -12.023 1 97.62 263 PRO B C 1
ATOM 4084 O O . PRO B 1 263 ? -6.266 10.586 -12.539 1 97.62 263 PRO B O 1
ATOM 4087 N N . ASP B 1 264 ? -8.102 11.703 -12.172 1 96.75 264 ASP B N 1
ATOM 4088 C CA . ASP B 1 264 ? -7.652 12.852 -12.961 1 96.75 264 ASP B CA 1
ATOM 4089 C C . ASP B 1 264 ? -6.402 13.477 -12.352 1 96.75 264 ASP B C 1
ATOM 4091 O O . ASP B 1 264 ? -5.668 14.203 -13.031 1 96.75 264 ASP B O 1
ATOM 4095 N N . LEU B 1 265 ? -6.113 13.172 -11.07 1 97.88 265 LEU B N 1
ATOM 4096 C CA . LEU B 1 265 ? -4.98 13.773 -10.375 1 97.88 265 LEU B CA 1
ATOM 4097 C C . LEU B 1 265 ? -3.787 12.828 -10.359 1 97.88 265 LEU B C 1
ATOM 4099 O O . LEU B 1 265 ? -2.723 13.172 -9.836 1 97.88 265 LEU B O 1
ATOM 4103 N N . TYR B 1 266 ? -3.953 11.617 -10.93 1 97.62 266 TYR B N 1
ATOM 4104 C CA . TYR B 1 266 ? -2.945 10.578 -10.758 1 97.62 266 TYR B CA 1
ATOM 4105 C C . TYR B 1 266 ? -2.139 10.383 -12.039 1 97.62 266 TYR B C 1
ATOM 4107 O O . TYR B 1 266 ? -1.553 9.32 -12.258 1 97.62 266 TYR B O 1
ATOM 4115 N N . ARG B 1 267 ? -2.014 11.266 -12.906 1 95 267 ARG B N 1
ATOM 4116 C CA . ARG B 1 267 ? -1.474 11.078 -14.242 1 95 267 ARG B CA 1
ATOM 4117 C C . ARG B 1 267 ? 0.001 10.695 -14.195 1 95 267 ARG B C 1
ATOM 4119 O O . ARG B 1 267 ? 0.505 10.016 -15.094 1 95 267 ARG B O 1
ATOM 4126 N N . ASP B 1 268 ? 0.676 11.07 -13.117 1 95.12 268 ASP B N 1
ATOM 4127 C CA . ASP B 1 268 ? 2.09 10.742 -12.961 1 95.12 268 ASP B CA 1
ATOM 4128 C C . ASP B 1 268 ? 2.314 9.234 -13 1 95.12 268 ASP B C 1
ATOM 4130 O O . ASP B 1 268 ? 3.395 8.773 -13.367 1 95.12 268 ASP B O 1
ATOM 4134 N N . LEU B 1 269 ? 1.329 8.5 -12.672 1 97.06 269 LEU B N 1
ATOM 4135 C CA . LEU B 1 269 ? 1.463 7.059 -12.484 1 97.06 269 LEU B CA 1
ATOM 4136 C C . LEU B 1 269 ? 1.638 6.348 -13.82 1 97.06 269 LEU B C 1
ATOM 4138 O O . LEU B 1 269 ? 2.141 5.223 -13.867 1 97.06 269 LEU B O 1
ATOM 4142 N N . VAL B 1 270 ? 1.162 6.969 -14.914 1 96.25 270 VAL B N 1
ATOM 4143 C CA . VAL B 1 270 ? 1.16 6.266 -16.188 1 96.25 270 VAL B CA 1
ATOM 4144 C C . VAL B 1 270 ? 2.092 6.973 -17.172 1 96.25 270 VAL B C 1
ATOM 4146 O O . VAL B 1 270 ? 2.16 6.605 -18.344 1 96.25 270 VAL B O 1
ATOM 4149 N N . GLU B 1 271 ? 2.666 8.102 -16.734 1 88.19 271 GLU B N 1
ATOM 4150 C CA . GLU B 1 271 ? 3.605 8.82 -17.578 1 88.19 271 GLU B CA 1
ATOM 4151 C C . GLU B 1 271 ? 5.012 8.234 -17.469 1 88.19 271 GLU B C 1
ATOM 4153 O O . GLU B 1 271 ? 5.422 7.793 -16.391 1 88.19 271 GLU B O 1
ATOM 4158 N N . SER B 1 272 ? 5.633 7.988 -18.609 1 72.31 272 SER B N 1
ATOM 4159 C CA . SER B 1 272 ? 6.98 7.426 -18.625 1 72.31 272 SER B CA 1
ATOM 4160 C C . SER B 1 272 ? 8.016 8.477 -18.25 1 72.31 272 SER B C 1
ATOM 4162 O O . SER B 1 272 ? 7.836 9.664 -18.516 1 72.31 272 SER B O 1
ATOM 4164 N N . GLY B 1 273 ? 8.547 8.664 -17.047 1 57.84 273 GLY B N 1
ATOM 4165 C CA . GLY B 1 273 ? 9.547 9.586 -16.531 1 57.84 273 GLY B CA 1
ATOM 4166 C C . GLY B 1 273 ? 10.5 10.109 -17.594 1 57.84 273 GLY B C 1
ATOM 4167 O O . GLY B 1 273 ? 11.555 9.516 -17.828 1 57.84 273 GLY B O 1
ATOM 4168 N N . GLU B 1 274 ? 10.18 10.391 -18.844 1 47.72 274 GLU B N 1
ATOM 4169 C CA . GLU B 1 274 ? 11.312 11.164 -19.344 1 47.72 274 GLU B CA 1
ATOM 4170 C C . GLU B 1 274 ? 11.656 12.305 -18.391 1 47.72 274 GLU B C 1
ATOM 4172 O O . GLU B 1 274 ? 10.773 13.031 -17.938 1 47.72 274 GLU B O 1
ATOM 4177 N N . ALA B 1 275 ? 12.719 12.102 -17.594 1 39.22 275 ALA B N 1
ATOM 4178 C CA . ALA B 1 275 ? 13.266 13.25 -16.875 1 39.22 275 ALA B CA 1
ATOM 4179 C C . ALA B 1 275 ? 12.984 14.547 -17.625 1 39.22 275 ALA B C 1
ATOM 4181 O O . ALA B 1 275 ? 13.375 14.711 -18.781 1 39.22 275 ALA B O 1
ATOM 4182 N N . ALA B 1 276 ? 11.984 15.227 -17.422 1 36.44 276 ALA B N 1
ATOM 4183 C CA . ALA B 1 276 ? 11.891 16.578 -17.969 1 36.44 276 ALA B CA 1
ATOM 4184 C C . ALA B 1 276 ? 13.156 17.391 -17.656 1 36.44 276 ALA B C 1
ATOM 4186 O O . ALA B 1 276 ? 13.414 17.734 -16.5 1 36.44 276 ALA B O 1
ATOM 4187 N N . THR B 1 277 ? 14.25 17 -18.203 1 34.69 277 THR B N 1
ATOM 4188 C CA . THR B 1 277 ? 15.398 17.906 -18.219 1 34.69 277 THR B CA 1
ATOM 4189 C C . THR B 1 277 ? 14.977 19.328 -18.562 1 34.69 277 THR B C 1
ATOM 4191 O O . THR B 1 277 ? 14.859 19.688 -19.734 1 34.69 277 THR B O 1
ATOM 4194 N N . ASP B 1 278 ? 14.086 19.797 -17.859 1 31.62 278 ASP B N 1
ATOM 4195 C CA . ASP B 1 278 ? 13.93 21.219 -18.109 1 31.62 278 ASP B CA 1
ATOM 4196 C C . ASP B 1 278 ? 15.219 21.984 -17.797 1 31.62 278 ASP B C 1
ATOM 4198 O O . ASP B 1 278 ? 15.508 22.25 -16.625 1 31.62 278 ASP B O 1
ATOM 4202 N N . ILE B 1 279 ? 16.328 21.797 -18.516 1 30.23 279 ILE B N 1
ATOM 4203 C CA . ILE B 1 279 ? 17.406 22.781 -18.625 1 30.23 279 ILE B CA 1
ATOM 4204 C C . ILE B 1 279 ? 16.844 24.125 -19.078 1 30.23 279 ILE B C 1
ATOM 4206 O O . ILE B 1 279 ? 16.234 24.219 -20.141 1 30.23 279 ILE B O 1
ATOM 4210 N N . PRO B 1 280 ? 16.625 24.906 -18.125 1 30.2 280 PRO B N 1
ATOM 4211 C CA . PRO B 1 280 ? 16.406 26.219 -18.719 1 30.2 280 PRO B CA 1
ATOM 4212 C C . PRO B 1 280 ? 17.406 26.531 -19.844 1 30.2 280 PRO B C 1
ATOM 4214 O O . PRO B 1 280 ? 18.516 26.016 -19.828 1 30.2 280 PRO B O 1
ATOM 4217 N N . ASP B 1 281 ? 16.922 26.891 -20.969 1 26.42 281 ASP B N 1
ATOM 4218 C CA . ASP B 1 281 ? 17.844 27.641 -21.828 1 26.42 281 ASP B CA 1
ATOM 4219 C C . ASP B 1 281 ? 18.578 28.719 -21.047 1 26.42 281 ASP B C 1
ATOM 4221 O O . ASP B 1 281 ? 17.969 29.422 -20.234 1 26.42 281 ASP B O 1
#

Foldseek 3Di:
DWDKEKEKFFEWDAAALCQVVLLVRLLVRLLPDPDDPPYEYEYAWQSRHDDPDPAQVSLVVRADAPVRPSVFCSLVSADQNYKYKAWHWHDDPNFIFGKIFIHHRSGTQDMDGAADDDDCVVRHHDHDPDLWDWGDHNHFGETEHEAVSLVDLVRLQVSLVVPHQEYRYHYEAFDDDDDPPDADPSLQSQLVSLQLSLHKYFYHYHADDDPHTGTRQNGFTAGSNSHTPWHADDPHRMTMDMYTGDNAQDDPDPRGSNVPDDVVPVVVVVDDPPPCPPPPD/DWDKEKEKFFEWDAAALCQVVLLVRLLVRLLPDPDDPPYEYEYAWQSRHDDPDPAQVSLVVRADAPVRCSVFCSLVSADQNYKYKAWHWHDDPNFIFGKIFIHHRSGTQDMDGAADDDDCVVRHHDHDPDLWDWGDHNHFGETEHEAVSLVDLVRLQVSLVVPHQEYRYHYEAFDDDDDPPDADPSLQSQLVSLQLSLHKYFYHYHADDDPHTGTRQNGFTAGSNSHTPWHDDDPHRMTMDMYTGDNAQDDPDPRGSNVPDDVVPVVVVVDDPPPCPPPPD

Solvent-accessible surface area (backbone atoms only — not comparable to full-atom values): 29113 Å² total; per-residue (Å²): 127,79,42,74,37,39,36,32,18,38,43,69,80,60,47,69,81,33,37,68,59,15,47,49,43,51,46,51,52,44,58,68,52,85,84,64,70,42,34,40,38,25,25,22,40,24,38,33,22,35,77,86,61,89,45,48,66,56,45,57,75,44,33,38,41,90,79,32,64,79,63,47,52,50,18,80,50,41,56,56,56,25,35,39,34,43,16,26,37,28,36,58,88,92,45,34,29,51,26,33,40,33,28,37,63,53,28,73,75,47,74,45,42,35,47,40,75,56,59,70,37,64,76,53,30,51,67,34,93,41,54,49,47,74,44,85,52,93,75,45,37,34,17,42,43,40,45,58,33,55,56,38,62,64,32,56,41,37,37,32,75,72,55,26,56,36,32,40,29,20,15,69,48,68,55,70,92,70,64,89,89,57,71,56,70,69,52,39,28,46,27,26,44,10,35,40,37,40,25,19,34,34,26,6,23,34,63,60,72,54,97,87,44,46,35,52,45,73,35,28,30,30,36,32,78,26,47,77,70,23,49,46,53,89,88,47,52,47,14,61,44,75,42,75,45,61,91,67,40,62,50,77,95,63,36,34,48,66,78,61,55,62,29,86,59,40,54,65,60,44,49,75,78,67,76,76,73,73,64,75,129,126,81,42,73,36,38,37,32,19,36,42,69,80,58,47,70,81,34,37,69,59,15,48,51,41,50,46,52,52,45,58,68,52,84,86,65,70,40,35,40,38,26,24,21,40,24,38,32,22,35,77,85,61,90,45,51,66,58,45,56,74,43,32,38,41,89,78,32,65,80,64,46,51,52,19,78,50,41,57,55,57,26,35,40,35,44,17,25,38,28,38,59,89,92,44,32,28,50,25,33,40,33,29,37,63,52,28,72,73,46,74,45,41,35,46,41,74,54,60,70,37,65,76,52,32,52,66,32,93,41,54,49,48,74,45,86,54,93,74,45,38,33,17,42,44,41,44,58,32,55,56,38,62,64,32,57,43,38,38,34,75,71,55,27,55,37,33,41,31,19,16,68,46,67,54,72,91,71,63,89,92,58,72,56,70,68,52,39,27,45,26,28,45,10,34,40,38,41,24,20,35,34,27,5,23,33,64,59,70,52,97,87,44,48,36,53,44,70,35,27,31,28,37,32,79,26,47,77,70,24,48,45,55,88,89,47,52,47,16,60,44,75,44,77,46,62,90,66,40,62,50,77,94,63,36,34,47,64,79,61,55,60,30,86,56,40,54,66,59,43,48,77,76,66,75,76,74,73,65,75,129